Protein AF-A0A917TCN2-F1 (afdb_monomer)

Mean predicted aligned error: 14.54 Å

Sequence (404 aa):
MTNAARAASAPDGWLPDGEPLYGRLGVLAVDEAAGTVQCAACGRWLNTVSGSHLTARHGLTVAQYRQRYGLQLRRVLEAPQRRAQRSASTRQRMEREPRLKALVDRAVGRAKSGELATAYRDAMTAGSRRSAQRAERREQLVSRAQEGSRRSAQRSRDQRDARAADLGFLDVASYLRDRHGRGWSVFKMAAELGSSRQSVTALLAELDLPGPLDRQHPIEQAALGRVGHATLFQFLAAQPADVGPKQLAAALGHSVPWLKVRAERDGLADRLQPAPTALQRITATAHQAGFDDAGQYLAHRYADGATTSELKQETGLHSQQLAALLTAAGVQRRTDPAYVERQTLDGIGYRGSLVDYAATRTSTGWTVQRMSAELGRSDVWLARRLRAHGAGYLIGPPGQRRTR

Radius of gyration: 43.94 Å; Cα contacts (8 Å, |Δi|>4): 363; chains: 1; bounding box: 82×93×103 Å

Structure (mmCIF, N/CA/C/O backbone):
data_AF-A0A917TCN2-F1
#
_entry.id   AF-A0A917TCN2-F1
#
loop_
_atom_site.group_PDB
_atom_site.id
_atom_site.type_symbol
_atom_site.label_atom_id
_atom_site.label_alt_id
_atom_site.label_comp_id
_atom_site.label_asym_id
_atom_site.label_entity_id
_atom_site.label_seq_id
_atom_site.pdbx_PDB_ins_code
_atom_site.Cartn_x
_atom_site.Cartn_y
_atom_site.Cartn_z
_atom_site.occupancy
_atom_site.B_iso_or_equiv
_atom_site.auth_seq_id
_atom_site.auth_comp_id
_atom_site.auth_asym_id
_atom_site.auth_atom_id
_atom_site.pdbx_PDB_model_num
ATOM 1 N N . MET A 1 1 ? 27.813 29.129 -11.464 1.00 41.25 1 MET A N 1
ATOM 2 C CA . MET A 1 1 ? 29.150 28.842 -10.905 1.00 41.25 1 MET A CA 1
ATOM 3 C C . MET A 1 1 ? 28.960 28.058 -9.618 1.00 41.25 1 MET A C 1
ATOM 5 O O . MET A 1 1 ? 28.572 28.623 -8.603 1.00 41.25 1 MET A O 1
ATOM 9 N N . THR A 1 2 ? 29.085 26.739 -9.695 1.00 39.19 2 THR A N 1
ATOM 10 C CA . THR A 1 2 ? 29.0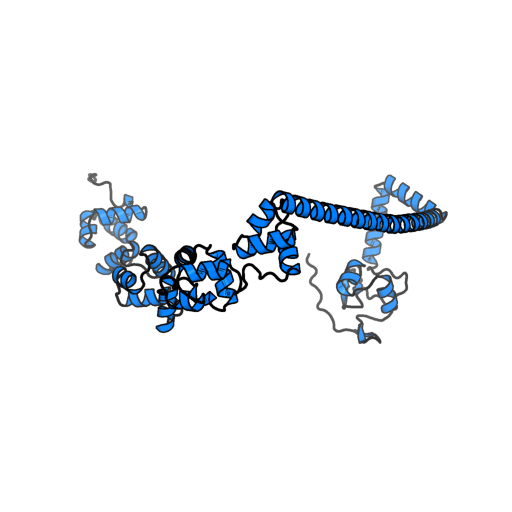58 25.829 -8.547 1.00 39.19 2 THR A CA 1
ATOM 11 C C . THR A 1 2 ? 30.303 26.085 -7.701 1.00 39.19 2 THR A C 1
ATOM 13 O O . THR A 1 2 ? 31.417 25.915 -8.184 1.00 39.19 2 THR A O 1
ATOM 16 N N . ASN A 1 3 ? 30.120 26.539 -6.457 1.00 45.44 3 ASN A N 1
ATOM 17 C CA . ASN A 1 3 ? 31.203 26.649 -5.479 1.00 45.44 3 ASN A CA 1
ATOM 18 C C . ASN A 1 3 ? 31.814 25.257 -5.291 1.00 45.44 3 ASN A C 1
ATOM 20 O O . ASN A 1 3 ? 31.202 24.410 -4.639 1.00 45.44 3 ASN A O 1
ATOM 24 N N . ALA A 1 4 ? 32.993 25.016 -5.866 1.00 51.28 4 ALA A N 1
ATOM 25 C CA . ALA A 1 4 ? 33.804 23.863 -5.514 1.00 51.28 4 ALA A CA 1
ATOM 26 C C . ALA A 1 4 ? 34.067 23.957 -4.008 1.00 51.28 4 ALA A C 1
ATOM 28 O O . ALA A 1 4 ? 34.719 24.890 -3.535 1.00 51.28 4 ALA A O 1
ATOM 29 N N . ALA A 1 5 ? 33.457 23.057 -3.238 1.00 57.94 5 ALA A N 1
ATOM 30 C CA . ALA A 1 5 ? 33.640 23.022 -1.801 1.00 57.94 5 ALA A CA 1
ATOM 31 C C . ALA A 1 5 ? 35.123 22.746 -1.537 1.00 57.94 5 ALA A C 1
ATOM 33 O O . ALA A 1 5 ? 35.597 21.644 -1.807 1.00 57.94 5 ALA A O 1
ATOM 34 N N . ARG A 1 6 ? 35.860 23.752 -1.044 1.00 66.19 6 ARG A N 1
ATOM 35 C CA . ARG A 1 6 ? 37.195 23.541 -0.469 1.00 66.19 6 ARG A CA 1
ATOM 36 C C . ARG A 1 6 ? 37.081 22.363 0.504 1.00 66.19 6 ARG A C 1
ATOM 38 O O . ARG A 1 6 ? 36.172 22.362 1.340 1.00 66.19 6 ARG A O 1
ATOM 45 N N . ALA A 1 7 ? 37.945 21.359 0.339 1.00 61.59 7 ALA A N 1
ATOM 46 C CA . ALA A 1 7 ? 37.979 20.188 1.207 1.00 61.59 7 ALA A CA 1
ATOM 47 C C . ALA A 1 7 ? 38.025 20.638 2.675 1.00 61.59 7 ALA A C 1
ATOM 49 O O . ALA A 1 7 ? 38.664 21.643 2.994 1.00 61.59 7 ALA A O 1
ATOM 50 N N . ALA A 1 8 ? 37.301 19.936 3.549 1.00 68.19 8 ALA A N 1
ATOM 51 C CA . ALA A 1 8 ? 37.285 20.267 4.966 1.00 68.19 8 ALA A CA 1
ATOM 52 C C . ALA A 1 8 ? 38.706 20.113 5.526 1.00 68.19 8 ALA A C 1
ATOM 54 O O . ALA A 1 8 ? 39.264 19.018 5.500 1.00 68.19 8 ALA A O 1
ATOM 55 N N . SER A 1 9 ? 39.293 21.215 5.989 1.00 82.00 9 SER A N 1
ATOM 56 C CA . SER A 1 9 ? 40.546 21.195 6.746 1.00 82.00 9 SER A CA 1
ATOM 57 C C . SER A 1 9 ? 40.371 20.363 8.021 1.00 82.00 9 SER A C 1
ATOM 59 O O . SER A 1 9 ? 39.250 20.216 8.508 1.00 82.00 9 SER A O 1
ATOM 61 N N . ALA A 1 10 ? 41.462 19.824 8.569 1.00 91.81 10 ALA A N 1
ATOM 62 C CA . ALA A 1 10 ? 41.455 19.288 9.931 1.00 91.81 10 ALA A CA 1
ATOM 63 C C . ALA A 1 10 ? 41.075 20.402 10.936 1.00 91.81 10 ALA A C 1
ATOM 65 O O . ALA A 1 10 ? 41.294 21.577 10.627 1.00 91.81 10 ALA A O 1
ATOM 66 N N . PRO A 1 11 ? 40.466 20.074 12.093 1.00 95.69 11 PRO A N 1
ATOM 67 C CA . PRO A 1 11 ? 40.165 21.076 13.113 1.00 95.69 11 PRO A CA 1
ATOM 68 C C . PRO A 1 11 ? 41.453 21.726 13.631 1.00 95.69 11 PRO A C 1
ATOM 70 O O . PRO A 1 11 ? 42.461 21.050 13.826 1.00 95.69 11 PRO A O 1
ATOM 73 N N . ASP A 1 12 ? 41.400 23.036 13.871 1.00 95.69 12 ASP A N 1
ATOM 74 C CA . ASP A 1 12 ? 42.521 23.825 14.397 1.00 95.69 12 ASP A CA 1
ATOM 75 C C . ASP A 1 12 ? 42.666 23.667 15.924 1.00 95.69 12 ASP A C 1
ATOM 77 O O . ASP A 1 12 ? 43.695 24.011 16.505 1.00 95.69 12 ASP A O 1
ATOM 81 N N . GLY A 1 13 ? 41.633 23.137 16.586 1.00 95.69 13 GLY A N 1
ATOM 82 C CA . GLY A 1 13 ? 41.634 22.800 18.004 1.00 95.69 13 GLY A CA 1
ATOM 83 C C . GLY A 1 13 ? 40.340 22.118 18.443 1.00 95.69 13 GLY A C 1
ATOM 84 O O . GLY A 1 13 ? 39.501 21.744 17.622 1.00 95.69 13 GLY A O 1
ATOM 85 N N . TRP A 1 14 ? 40.166 21.991 19.755 1.00 97.06 14 TRP A N 1
ATOM 86 C CA . TRP A 1 14 ? 38.990 21.378 20.373 1.00 97.06 14 TRP A CA 1
ATOM 87 C C . TRP A 1 14 ? 38.478 22.259 21.513 1.00 97.06 14 TRP A C 1
ATOM 89 O O . TRP A 1 14 ? 39.265 22.858 22.250 1.00 97.06 14 TRP A O 1
ATOM 99 N N . LEU A 1 15 ? 37.158 22.370 21.635 1.00 95.88 15 LEU A N 1
ATOM 100 C CA . LEU A 1 15 ? 36.502 23.028 22.761 1.00 95.88 15 LEU A CA 1
ATOM 101 C C . LEU A 1 15 ? 36.562 22.138 24.023 1.00 95.88 15 LEU A C 1
ATOM 103 O O . LEU A 1 15 ? 36.776 20.930 23.911 1.00 95.88 15 LEU A O 1
ATOM 107 N N . PRO A 1 16 ? 36.340 22.693 25.234 1.00 95.50 16 PRO A N 1
ATOM 108 C CA . PRO A 1 16 ? 36.343 21.909 26.477 1.00 95.50 16 PRO A CA 1
ATOM 109 C C . PRO A 1 16 ? 35.312 20.772 26.526 1.00 95.50 16 PRO A C 1
ATOM 111 O O . PRO A 1 16 ? 35.485 19.819 27.276 1.00 95.50 16 PRO A O 1
ATOM 114 N N . ASP A 1 17 ? 34.242 20.872 25.737 1.00 94.56 17 ASP A N 1
ATOM 115 C CA . ASP A 1 17 ? 33.203 19.849 25.585 1.00 94.56 17 ASP A CA 1
ATOM 116 C C . ASP A 1 17 ? 33.562 18.767 24.545 1.00 94.56 17 ASP A C 1
ATOM 118 O O . ASP A 1 17 ? 32.741 17.903 24.248 1.00 94.56 17 ASP A O 1
ATOM 122 N N . GLY A 1 18 ? 34.787 18.795 24.007 1.00 95.75 18 GLY A N 1
ATOM 123 C CA . GLY A 1 18 ? 35.292 17.821 23.039 1.00 95.75 18 GLY A CA 1
ATOM 124 C C . GLY A 1 18 ? 34.852 18.081 21.600 1.00 95.75 18 GLY A C 1
ATOM 125 O O . GLY A 1 18 ? 35.102 17.247 20.733 1.00 95.75 18 GLY A O 1
ATOM 126 N N . GLU A 1 19 ? 34.212 19.215 21.315 1.00 95.19 19 GLU A N 1
ATOM 127 C CA . GLU A 1 19 ? 33.746 19.530 19.965 1.00 95.19 19 GLU A CA 1
ATOM 128 C C . GLU A 1 19 ? 34.805 20.244 19.124 1.00 95.19 19 GLU A C 1
ATOM 130 O O . GLU A 1 19 ? 35.598 21.034 19.653 1.00 95.19 19 GLU A O 1
ATOM 135 N N . PRO A 1 20 ? 34.853 19.974 17.807 1.00 96.31 20 PRO A N 1
ATOM 136 C CA . PRO A 1 20 ? 35.897 20.511 16.955 1.00 96.31 20 PRO A CA 1
ATOM 137 C C . PRO A 1 20 ? 35.771 22.031 16.828 1.00 96.31 20 PRO A C 1
ATOM 139 O O . PRO A 1 20 ? 34.682 22.589 16.654 1.00 96.31 20 PRO A O 1
ATOM 142 N N . LEU A 1 21 ? 36.919 22.700 16.874 1.00 97.06 21 LEU A N 1
ATOM 143 C CA . LEU A 1 21 ? 37.060 24.126 16.634 1.00 97.06 21 LEU A CA 1
ATOM 144 C C . LEU A 1 21 ? 37.827 24.341 15.329 1.00 97.06 21 LEU A C 1
ATOM 146 O O . LEU A 1 21 ? 38.967 23.906 15.182 1.00 97.06 21 LEU A O 1
ATOM 150 N N . TYR A 1 22 ? 37.204 25.060 14.401 1.00 97.19 22 TYR A N 1
ATOM 151 C CA . TYR A 1 22 ? 37.835 25.527 13.170 1.00 97.19 22 TYR A CA 1
ATOM 152 C C . TYR A 1 22 ? 38.057 27.043 13.257 1.00 97.19 22 TYR A C 1
ATOM 154 O O . TYR A 1 22 ? 37.116 27.812 13.463 1.00 97.19 22 TYR A O 1
ATOM 162 N N . GLY A 1 23 ? 39.301 27.481 13.118 1.00 95.12 23 GLY A N 1
ATOM 163 C CA . GLY A 1 23 ? 39.762 28.838 13.380 1.00 95.12 23 GLY A CA 1
ATOM 164 C C . GLY A 1 23 ? 40.135 29.084 14.846 1.00 95.12 23 GLY A C 1
ATOM 165 O O . GLY A 1 23 ? 40.337 28.169 15.641 1.00 95.12 23 GLY A O 1
ATOM 166 N N . ARG A 1 24 ? 40.243 30.363 15.224 1.00 96.62 24 ARG A N 1
ATOM 167 C CA . ARG A 1 24 ? 40.644 30.789 16.574 1.00 96.62 24 ARG A CA 1
ATOM 168 C C . ARG A 1 24 ? 39.427 31.191 17.406 1.00 96.62 24 ARG A C 1
ATOM 170 O O . ARG A 1 24 ? 38.596 31.973 16.949 1.00 96.62 24 ARG A O 1
ATOM 177 N N . LEU A 1 25 ? 39.354 30.719 18.652 1.00 96.44 25 LEU A N 1
ATOM 178 C CA . LEU A 1 25 ? 38.277 31.077 19.580 1.00 96.44 25 LEU A CA 1
ATOM 179 C C . LEU A 1 25 ? 38.166 32.605 19.736 1.00 96.44 25 LEU A C 1
ATOM 181 O O . LEU A 1 25 ? 39.170 33.303 19.879 1.00 96.44 25 LEU A O 1
ATOM 185 N N . GLY A 1 26 ? 36.942 33.128 19.672 1.00 96.12 26 GLY A N 1
ATOM 186 C CA . GLY A 1 26 ? 36.653 34.562 19.719 1.00 96.12 26 GLY A CA 1
ATOM 187 C C . GLY A 1 26 ? 36.910 35.334 18.422 1.00 96.12 26 GLY A C 1
ATOM 188 O O . GLY A 1 26 ? 36.558 36.514 18.336 1.00 96.12 26 GLY A O 1
ATOM 189 N N . VAL A 1 27 ? 37.442 34.684 17.383 1.00 97.00 27 VAL A N 1
ATOM 190 C CA . VAL A 1 27 ? 37.744 35.301 16.088 1.00 97.00 27 VAL A CA 1
ATOM 191 C C . VAL A 1 27 ? 36.933 34.623 14.987 1.00 97.00 27 VAL A C 1
ATOM 193 O O . VAL A 1 27 ? 37.009 33.419 14.774 1.00 97.00 27 VAL A O 1
ATOM 196 N N . LEU A 1 28 ? 36.161 35.410 14.237 1.00 97.25 28 LEU A N 1
ATOM 197 C CA . LEU A 1 28 ? 35.523 34.919 13.017 1.00 97.25 28 LEU A CA 1
ATOM 198 C C . LEU A 1 28 ? 36.545 34.979 11.881 1.00 97.25 28 LEU A C 1
ATOM 200 O O . LEU A 1 28 ? 36.870 36.082 11.442 1.00 97.25 28 LEU A O 1
ATOM 204 N N . ALA A 1 29 ? 37.029 33.826 11.420 1.00 97.06 29 ALA A N 1
ATOM 205 C CA . ALA A 1 29 ? 37.935 33.757 10.279 1.00 97.06 29 ALA A CA 1
ATOM 206 C C . ALA A 1 29 ? 37.234 34.249 9.001 1.00 97.06 29 ALA A C 1
ATOM 208 O O . ALA A 1 29 ? 36.098 33.860 8.707 1.00 97.06 29 ALA A O 1
ATOM 209 N N . VAL A 1 30 ? 37.912 35.128 8.264 1.00 96.56 30 VAL A N 1
ATOM 210 C CA . VAL A 1 30 ? 37.421 35.760 7.036 1.00 96.56 30 VAL A CA 1
ATOM 211 C C . VAL A 1 30 ? 38.469 35.571 5.946 1.00 96.56 30 VAL A C 1
ATOM 213 O O . VAL A 1 30 ? 39.640 35.857 6.167 1.00 96.56 30 VAL A O 1
ATOM 216 N N . ASP A 1 31 ? 38.037 35.117 4.775 1.00 95.44 31 ASP A N 1
ATOM 217 C CA . ASP A 1 31 ? 38.823 35.126 3.547 1.00 95.44 31 ASP A CA 1
ATOM 218 C C . ASP A 1 31 ? 38.362 36.353 2.758 1.00 95.44 31 ASP A C 1
ATOM 220 O O . ASP A 1 31 ? 37.276 36.364 2.170 1.00 95.44 31 ASP A O 1
ATOM 224 N N . GLU A 1 32 ? 39.148 37.427 2.834 1.00 93.00 32 GLU A N 1
ATOM 225 C CA . GLU A 1 32 ? 38.810 38.709 2.216 1.00 93.00 32 GLU A CA 1
ATOM 226 C C . GLU A 1 32 ? 38.82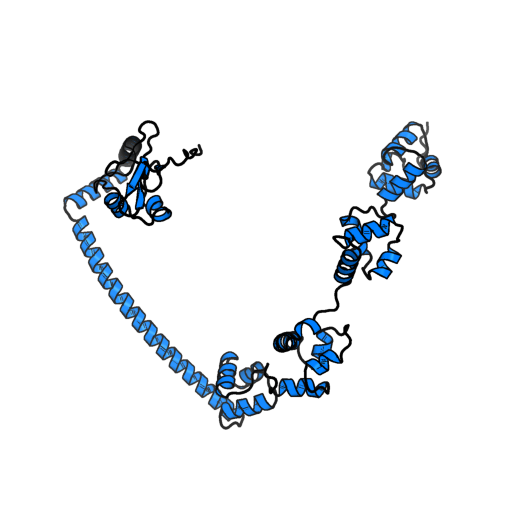6 38.644 0.688 1.00 93.00 32 GLU A C 1
ATOM 228 O O . GLU A 1 32 ? 37.999 39.295 0.047 1.00 93.00 32 GLU A O 1
ATOM 233 N N . ALA A 1 33 ? 39.711 37.829 0.107 1.00 91.06 33 ALA A N 1
ATOM 234 C CA . ALA A 1 33 ? 39.812 37.665 -1.338 1.00 91.06 33 ALA A CA 1
ATOM 235 C C . ALA A 1 33 ? 38.585 36.928 -1.892 1.00 91.06 33 ALA A C 1
ATOM 237 O O . ALA A 1 33 ? 38.017 37.333 -2.906 1.00 91.06 33 ALA A O 1
ATOM 238 N N . ALA A 1 34 ? 38.134 35.879 -1.197 1.00 90.81 34 ALA A N 1
ATOM 239 C CA . ALA A 1 34 ? 36.943 35.123 -1.581 1.00 90.81 34 ALA A CA 1
ATOM 240 C C . ALA A 1 34 ? 35.624 35.751 -1.087 1.00 90.81 34 ALA A C 1
ATOM 242 O O . ALA A 1 34 ? 34.545 35.342 -1.520 1.00 90.81 34 ALA A O 1
ATOM 243 N N . GLY A 1 35 ? 35.675 36.710 -0.157 1.00 93.75 35 GLY A N 1
ATOM 244 C CA . GLY A 1 35 ? 34.491 37.303 0.468 1.00 93.75 35 GLY A CA 1
ATOM 245 C C . GLY A 1 35 ? 33.678 36.300 1.294 1.00 93.75 35 GLY A C 1
ATOM 246 O O . GLY A 1 35 ? 32.444 36.377 1.327 1.00 93.75 35 GLY A O 1
ATOM 247 N N . THR A 1 36 ? 34.352 35.350 1.947 1.00 95.25 36 THR A N 1
ATOM 248 C CA . THR A 1 36 ? 33.716 34.285 2.740 1.00 95.25 36 THR A CA 1
ATOM 249 C C . THR A 1 36 ? 34.175 34.300 4.197 1.00 95.25 36 THR A C 1
ATOM 251 O O . THR A 1 36 ? 35.194 34.882 4.552 1.00 95.25 36 THR A O 1
ATOM 254 N N . VAL A 1 37 ? 33.383 33.680 5.065 1.00 96.94 37 VAL A N 1
ATOM 255 C CA . VAL A 1 37 ? 33.650 33.481 6.490 1.00 96.94 37 VAL A CA 1
ATOM 256 C C . VAL A 1 37 ? 33.627 31.995 6.811 1.00 96.94 37 VAL A C 1
ATOM 258 O O . VAL A 1 37 ? 32.796 31.256 6.278 1.00 96.94 37 VAL A O 1
ATOM 261 N N . GLN A 1 38 ? 34.515 31.550 7.691 1.00 97.00 38 GLN A N 1
ATOM 262 C CA . GLN A 1 38 ? 34.559 30.153 8.109 1.00 97.00 38 GLN A CA 1
ATOM 263 C C . GLN A 1 38 ? 33.582 29.907 9.264 1.00 97.00 38 GLN A C 1
ATOM 265 O O . GLN A 1 38 ? 33.540 30.659 10.241 1.00 97.00 38 GLN A O 1
ATOM 270 N N . CYS A 1 39 ? 32.780 28.846 9.169 1.00 97.62 39 CYS A N 1
ATOM 271 C CA . CYS A 1 39 ? 32.003 28.364 10.304 1.00 97.62 39 CYS A CA 1
ATOM 272 C C . CYS A 1 39 ? 32.922 27.624 11.284 1.00 97.62 39 CYS A C 1
ATOM 274 O O . CYS A 1 39 ? 33.491 26.595 10.930 1.00 97.62 39 CYS A O 1
ATOM 276 N N . ALA A 1 40 ? 32.993 28.096 12.528 1.00 97.62 40 ALA A N 1
ATOM 277 C CA . ALA A 1 40 ? 33.864 27.544 13.561 1.00 97.62 40 ALA A CA 1
ATOM 278 C C . ALA A 1 40 ? 33.471 26.131 14.022 1.00 97.62 40 ALA A C 1
ATOM 280 O O . ALA A 1 40 ? 34.291 25.440 14.610 1.00 97.62 40 ALA A O 1
ATOM 281 N N . ALA A 1 41 ? 32.242 25.695 13.718 1.00 96.94 41 ALA A N 1
ATOM 282 C CA . ALA A 1 41 ? 31.726 24.372 14.072 1.00 96.94 41 ALA A CA 1
ATOM 283 C C . ALA A 1 41 ? 32.057 23.277 13.048 1.00 96.94 41 ALA A C 1
ATOM 285 O O . ALA A 1 41 ? 32.132 22.108 13.395 1.00 96.94 41 ALA A O 1
ATOM 286 N N . CYS A 1 42 ? 32.213 23.624 11.765 1.00 96.56 42 CYS A N 1
ATOM 287 C CA . CYS A 1 42 ? 32.404 22.618 10.705 1.00 96.56 42 CYS A CA 1
ATOM 288 C C . CYS A 1 42 ? 33.463 22.967 9.663 1.00 96.56 42 CYS A C 1
ATOM 290 O O . CYS A 1 42 ? 33.550 22.299 8.634 1.00 96.56 42 CYS A O 1
ATOM 292 N N . GLY A 1 43 ? 34.189 24.068 9.851 1.00 96.00 43 GLY A N 1
ATOM 293 C CA . GLY A 1 43 ? 35.268 24.504 8.969 1.00 96.00 43 GLY A CA 1
ATOM 294 C C . GLY A 1 43 ? 34.831 24.977 7.583 1.00 96.00 43 GLY A C 1
ATOM 295 O O . GLY A 1 43 ? 35.673 25.422 6.806 1.00 96.00 43 GLY A O 1
ATOM 296 N N . ARG A 1 44 ? 33.534 24.922 7.245 1.00 95.56 44 ARG A N 1
ATOM 297 C CA . ARG A 1 44 ? 33.025 25.329 5.927 1.00 95.56 44 ARG A CA 1
ATOM 298 C C . ARG A 1 44 ? 33.110 26.840 5.735 1.00 95.56 44 ARG A C 1
ATOM 300 O O . ARG A 1 44 ? 32.634 27.603 6.575 1.00 95.56 44 ARG A O 1
ATOM 307 N N . TRP A 1 45 ? 33.622 27.247 4.577 1.00 95.19 45 TRP A N 1
ATOM 308 C CA . TRP A 1 45 ? 33.635 28.633 4.115 1.00 95.19 45 TRP A CA 1
ATOM 309 C C . TRP A 1 45 ? 32.292 29.000 3.477 1.00 95.19 45 TRP A C 1
ATOM 311 O O . TRP A 1 45 ? 31.817 28.339 2.553 1.00 95.19 45 TRP A O 1
ATOM 321 N N . LEU A 1 46 ? 31.651 30.040 4.003 1.00 94.50 46 LEU A N 1
ATOM 322 C CA . LEU A 1 46 ? 30.305 30.475 3.643 1.00 94.50 46 LEU A CA 1
ATOM 323 C C . LEU A 1 46 ? 30.294 31.982 3.392 1.00 94.50 46 LEU A C 1
ATOM 325 O O . LEU A 1 46 ? 31.040 32.727 4.008 1.00 94.50 46 LEU A O 1
ATOM 329 N N . ASN A 1 47 ? 29.370 32.477 2.574 1.00 93.25 47 ASN A N 1
ATOM 330 C CA . ASN A 1 47 ? 29.169 33.929 2.450 1.00 93.25 47 ASN A CA 1
ATOM 331 C C . ASN A 1 47 ? 28.676 34.562 3.768 1.00 93.25 47 ASN A C 1
ATOM 333 O O . ASN A 1 47 ? 28.932 35.727 4.065 1.00 93.25 47 ASN A O 1
ATOM 337 N N . THR A 1 48 ? 27.905 33.803 4.546 1.00 96.12 48 THR A N 1
ATOM 338 C CA . THR A 1 48 ? 27.346 34.199 5.842 1.00 96.12 48 THR A CA 1
ATOM 339 C C . THR A 1 48 ? 27.090 32.932 6.649 1.00 96.12 48 THR A C 1
ATOM 341 O O . THR A 1 48 ? 26.494 31.988 6.125 1.00 96.12 48 THR A O 1
ATOM 344 N N . VAL A 1 49 ? 27.474 32.912 7.925 1.00 97.25 49 VAL A N 1
ATOM 345 C CA . VAL A 1 49 ? 27.048 31.856 8.855 1.00 97.25 49 VAL A CA 1
ATOM 346 C C . VAL A 1 49 ? 25.629 32.195 9.320 1.00 97.25 49 VAL A C 1
ATOM 348 O O . VAL A 1 49 ? 25.414 32.913 10.296 1.00 97.25 49 VAL A O 1
ATOM 351 N N . SER A 1 50 ? 24.648 31.767 8.527 1.00 96.19 50 SER A N 1
ATOM 352 C CA . SER A 1 50 ? 23.231 32.091 8.704 1.00 96.19 50 SER A CA 1
ATOM 353 C C . SER A 1 50 ? 22.557 31.213 9.761 1.00 96.19 50 SER A C 1
ATOM 355 O O . SER A 1 50 ? 23.005 30.105 10.052 1.00 96.19 50 SER A O 1
ATOM 357 N N . GLY A 1 51 ? 21.427 31.682 10.303 1.00 95.69 51 GLY A N 1
ATOM 358 C CA . GLY A 1 51 ? 20.627 30.895 11.247 1.00 95.69 51 GLY A CA 1
ATOM 359 C C . GLY A 1 51 ? 20.184 29.547 10.670 1.00 95.69 51 GLY A C 1
ATOM 360 O O . GLY A 1 51 ? 20.244 28.547 11.369 1.00 95.69 51 GLY A O 1
ATOM 361 N N . SER A 1 52 ? 19.842 29.485 9.377 1.00 95.94 52 SER A N 1
ATOM 362 C CA . SER A 1 52 ? 19.460 28.226 8.726 1.00 95.94 52 SER A CA 1
ATOM 363 C C . SER A 1 52 ? 20.602 27.212 8.692 1.00 95.94 52 SER A C 1
ATOM 365 O O . SER A 1 52 ? 20.372 26.039 8.969 1.00 95.94 52 SER A O 1
ATOM 367 N N . HIS A 1 53 ? 21.835 27.649 8.414 1.00 96.81 53 HIS A N 1
ATOM 368 C CA . HIS A 1 53 ? 23.000 26.771 8.497 1.00 96.81 53 HIS A CA 1
ATOM 369 C C . HIS A 1 53 ? 23.207 26.261 9.928 1.00 96.81 53 HIS A C 1
ATOM 371 O O . HIS A 1 53 ? 23.346 25.057 10.126 1.00 96.81 53 HIS A O 1
ATOM 377 N N . LEU A 1 54 ? 23.187 27.163 10.914 1.00 97.75 54 LEU A N 1
ATOM 378 C CA . LEU A 1 54 ? 23.431 26.822 12.317 1.00 97.75 54 LEU A CA 1
ATOM 379 C C . LEU A 1 54 ? 22.383 25.860 12.879 1.00 97.75 54 LEU A C 1
ATOM 381 O O . LEU A 1 54 ? 22.741 24.868 13.505 1.00 97.75 54 LEU A O 1
ATOM 385 N N . THR A 1 55 ? 21.102 26.105 12.610 1.00 96.19 55 THR A N 1
ATOM 386 C CA . THR A 1 55 ? 20.022 25.240 13.090 1.00 96.19 55 THR A CA 1
ATOM 387 C C . THR A 1 55 ? 20.041 23.887 12.384 1.00 96.19 55 THR A C 1
ATOM 389 O O . THR A 1 55 ? 19.962 22.862 13.049 1.00 96.19 55 THR A O 1
ATOM 392 N N . ALA A 1 56 ? 20.206 23.859 11.057 1.00 95.88 56 ALA A N 1
ATOM 393 C CA . ALA A 1 56 ? 20.140 22.611 10.296 1.00 95.88 56 ALA A CA 1
ATOM 394 C C . ALA A 1 56 ? 21.374 21.713 10.463 1.00 95.88 56 ALA A C 1
ATOM 396 O O . ALA A 1 56 ? 21.268 20.505 10.272 1.00 95.88 56 ALA A O 1
ATOM 397 N N . ARG A 1 57 ? 22.553 22.284 10.738 1.00 96.69 57 ARG A N 1
ATOM 398 C CA . ARG A 1 57 ? 23.804 21.513 10.839 1.00 96.69 57 ARG A CA 1
ATOM 399 C C . ARG A 1 57 ? 24.285 21.303 12.264 1.00 96.69 57 ARG A C 1
ATOM 401 O O . ARG A 1 57 ? 24.891 20.272 12.509 1.00 96.69 57 ARG A O 1
ATOM 408 N N . HIS A 1 58 ? 23.992 22.239 13.164 1.00 95.69 58 HIS A N 1
ATOM 409 C CA . HIS A 1 58 ? 24.578 22.254 14.509 1.00 95.69 58 HIS A CA 1
ATOM 410 C C . HIS A 1 58 ? 23.528 22.314 15.620 1.00 95.69 58 HIS A C 1
ATOM 412 O O . HIS A 1 58 ? 23.887 22.311 16.789 1.00 95.69 58 HIS A O 1
ATOM 418 N N . GLY A 1 59 ? 22.236 22.436 15.290 1.00 96.19 59 GLY A N 1
ATOM 419 C CA . GLY A 1 59 ? 21.187 22.641 16.293 1.00 96.19 59 GLY A CA 1
ATOM 420 C C . GLY A 1 59 ? 21.344 23.943 17.091 1.00 96.19 59 GLY A C 1
ATOM 421 O O . GLY A 1 59 ? 20.753 24.085 18.157 1.00 96.19 59 GLY A O 1
ATOM 422 N N . LEU A 1 60 ? 22.138 24.901 16.595 1.00 97.06 60 LEU A N 1
ATOM 423 C CA . LEU A 1 60 ? 22.440 26.148 17.295 1.00 97.06 60 LEU A CA 1
ATOM 424 C C . LEU A 1 60 ? 21.601 27.309 16.758 1.00 97.06 60 LEU A C 1
ATOM 426 O O . LEU A 1 60 ? 21.366 27.457 15.555 1.00 97.06 60 LEU A O 1
ATOM 430 N N . THR A 1 61 ? 21.219 28.208 17.659 1.00 97.06 61 THR A N 1
ATOM 431 C CA . THR A 1 61 ? 20.830 29.577 17.310 1.00 97.06 61 THR A CA 1
ATOM 432 C C . THR A 1 61 ? 22.075 30.444 17.092 1.00 97.06 61 THR A C 1
ATOM 434 O O . THR A 1 61 ? 23.170 30.131 17.557 1.00 97.06 61 THR A O 1
ATOM 437 N N . VAL A 1 62 ? 21.921 31.595 16.427 1.00 97.19 62 VAL A N 1
ATOM 438 C CA . VAL A 1 62 ? 23.024 32.561 16.235 1.00 97.19 62 VAL A CA 1
ATOM 439 C C . VAL A 1 62 ? 23.603 33.043 17.573 1.00 97.19 62 VAL A C 1
ATOM 441 O O . VAL A 1 62 ? 24.811 33.241 17.684 1.00 97.19 62 VAL A O 1
ATOM 444 N N . ALA A 1 63 ? 22.756 33.229 18.591 1.00 96.06 63 ALA A N 1
ATOM 445 C CA . ALA A 1 63 ? 23.187 33.657 19.919 1.00 96.06 63 ALA A CA 1
ATOM 446 C C . ALA A 1 63 ? 24.027 32.576 20.616 1.00 96.06 63 ALA A C 1
ATOM 448 O O . ALA A 1 63 ? 25.132 32.872 21.066 1.00 96.06 63 ALA A O 1
ATOM 449 N N . GLN A 1 64 ? 23.549 31.325 20.613 1.00 96.50 64 GLN A N 1
ATOM 450 C CA . GLN A 1 64 ? 24.292 30.183 21.158 1.00 96.50 64 GLN A CA 1
ATOM 451 C C . GLN A 1 64 ? 25.618 29.976 20.426 1.00 96.50 64 GLN A C 1
ATOM 453 O O . GLN A 1 64 ? 26.637 29.767 21.069 1.00 96.50 64 GLN A O 1
ATOM 458 N N . TYR A 1 65 ? 25.633 30.103 19.096 1.00 97.88 65 TYR A N 1
ATOM 459 C CA . TYR A 1 65 ? 26.864 30.015 18.313 1.00 97.88 65 TYR A CA 1
ATOM 460 C C . TYR A 1 65 ? 27.883 31.083 18.732 1.00 97.88 65 TYR A C 1
ATOM 462 O O . TYR A 1 65 ? 29.043 30.770 18.979 1.00 97.88 65 TYR A O 1
ATOM 470 N N . ARG A 1 66 ? 27.465 32.348 18.878 1.00 97.94 66 ARG A N 1
ATOM 471 C CA . ARG A 1 66 ? 28.375 33.410 19.335 1.00 97.94 66 ARG A CA 1
ATOM 472 C C . ARG A 1 66 ? 28.924 33.134 20.730 1.00 97.94 66 ARG A C 1
ATOM 474 O O . ARG A 1 66 ? 30.127 33.246 20.923 1.00 97.94 66 ARG A O 1
ATOM 481 N N . GLN A 1 67 ? 28.056 32.752 21.663 1.00 96.62 67 GLN A N 1
ATOM 482 C CA . GLN A 1 67 ? 28.449 32.419 23.028 1.00 96.62 67 GLN A CA 1
ATOM 483 C C . GLN A 1 67 ? 29.448 31.255 23.053 1.00 96.62 67 GLN A C 1
ATOM 485 O O . GLN A 1 67 ? 30.504 31.377 23.665 1.00 96.62 67 GLN A O 1
ATOM 490 N N . ARG A 1 68 ? 29.143 30.163 22.341 1.00 96.88 68 ARG A N 1
ATOM 491 C CA . ARG A 1 68 ? 29.956 28.940 22.316 1.00 96.88 68 ARG A CA 1
ATOM 492 C C . ARG A 1 68 ? 31.352 29.177 21.747 1.00 96.88 68 ARG A C 1
ATOM 494 O O . ARG A 1 68 ? 32.325 28.705 22.314 1.00 96.88 68 ARG A O 1
ATOM 501 N N . TYR A 1 69 ? 31.459 29.951 20.668 1.00 97.31 69 TYR A N 1
ATOM 502 C CA . TYR A 1 69 ? 32.742 30.231 20.013 1.00 97.31 69 TYR A CA 1
ATOM 503 C C . TYR A 1 69 ? 33.402 31.537 20.487 1.00 97.31 69 TYR A C 1
ATOM 505 O O . TYR A 1 69 ? 34.307 32.046 19.826 1.00 97.31 69 TYR A O 1
ATOM 513 N N . GLY A 1 70 ? 32.950 32.106 21.613 1.00 96.50 70 GLY A N 1
ATOM 514 C CA . GLY A 1 70 ? 33.529 33.310 22.221 1.00 96.50 70 GLY A CA 1
ATOM 515 C C . GLY A 1 70 ? 33.414 34.583 21.373 1.00 96.50 70 GLY A C 1
ATOM 516 O O . GLY A 1 70 ? 34.144 35.547 21.596 1.00 96.50 70 GLY A O 1
ATOM 517 N N . LEU A 1 71 ? 32.534 34.609 20.369 1.00 97.38 71 LEU A N 1
ATOM 518 C CA . LEU A 1 71 ? 32.347 35.772 19.506 1.00 97.38 71 LEU A CA 1
ATOM 519 C C . LEU A 1 71 ? 31.566 36.855 20.255 1.00 97.38 71 LEU A C 1
ATOM 521 O O . LEU A 1 71 ? 30.565 36.577 20.916 1.00 97.38 71 LEU A O 1
ATOM 525 N N . GLN A 1 72 ? 31.955 38.120 20.074 1.00 95.25 72 GLN A N 1
ATOM 526 C CA . GLN A 1 72 ? 31.199 39.249 20.622 1.00 95.25 72 GLN A CA 1
ATOM 527 C C . GLN A 1 72 ? 29.716 39.154 20.218 1.00 95.25 72 GLN A C 1
ATOM 529 O O . GLN A 1 72 ? 29.399 38.904 19.052 1.00 95.25 72 GLN A O 1
ATOM 534 N N . LEU A 1 73 ? 28.795 39.421 21.151 1.00 90.19 73 LEU A N 1
ATOM 535 C CA . LEU A 1 73 ? 27.342 39.275 20.941 1.00 90.19 73 LEU A CA 1
ATOM 536 C C . LEU A 1 73 ? 26.816 40.009 19.695 1.00 90.19 73 LEU A C 1
ATOM 538 O O . LEU A 1 73 ? 25.856 39.561 19.066 1.00 90.19 73 LEU A O 1
ATOM 542 N N . ARG A 1 74 ? 27.461 41.121 19.316 1.00 91.19 74 ARG A N 1
ATOM 543 C CA . ARG A 1 74 ? 27.115 41.949 18.148 1.00 91.19 74 ARG A CA 1
ATOM 544 C C . ARG A 1 74 ? 27.987 41.691 16.913 1.00 91.19 74 ARG A C 1
ATOM 546 O O . ARG A 1 74 ? 27.817 42.376 15.905 1.00 91.19 74 ARG A O 1
ATOM 553 N N . ARG A 1 75 ? 28.900 40.712 16.945 1.00 95.19 75 ARG A N 1
ATOM 554 C CA . ARG A 1 75 ? 29.751 40.368 15.798 1.00 95.19 75 ARG A CA 1
ATOM 555 C C . ARG A 1 75 ? 28.885 39.881 14.638 1.00 95.19 75 ARG A C 1
ATOM 557 O O . ARG A 1 75 ? 28.124 38.918 14.764 1.00 95.19 75 ARG A O 1
ATOM 564 N N . VAL A 1 76 ? 29.002 40.548 13.495 1.00 95.62 76 VAL A N 1
ATOM 565 C CA . VAL A 1 76 ? 28.320 40.150 12.259 1.00 95.62 76 VAL A CA 1
ATOM 566 C C . VAL A 1 76 ? 28.983 38.878 11.724 1.00 95.62 76 VAL A C 1
ATOM 568 O O . VAL A 1 76 ? 30.204 38.824 11.620 1.00 95.62 76 VAL A O 1
ATOM 571 N N . LEU A 1 77 ? 28.181 37.856 11.408 1.00 97.31 77 LEU A N 1
ATOM 572 C CA . LEU A 1 77 ? 28.653 36.558 10.909 1.00 97.31 77 LEU A CA 1
ATOM 573 C C . LEU A 1 77 ? 28.703 36.515 9.371 1.00 97.31 77 LEU A C 1
ATOM 575 O O . LEU A 1 77 ? 28.253 35.558 8.745 1.00 97.31 77 LEU A O 1
ATOM 579 N N . GLU A 1 78 ? 29.183 37.595 8.762 1.00 96.19 78 GLU A N 1
ATOM 580 C CA . GLU A 1 78 ? 29.220 37.825 7.315 1.00 96.19 78 GLU A CA 1
ATOM 581 C C . GLU A 1 78 ? 30.528 38.528 6.951 1.00 96.19 78 GLU A C 1
ATOM 583 O O . GLU A 1 78 ? 31.038 39.326 7.742 1.00 96.19 78 GLU A O 1
ATOM 588 N N . ALA A 1 79 ? 31.053 38.252 5.756 1.00 93.88 79 ALA A N 1
ATOM 589 C CA . ALA A 1 79 ? 32.271 38.890 5.272 1.00 93.88 79 ALA A CA 1
ATOM 590 C C . ALA A 1 79 ? 32.077 40.415 5.094 1.00 93.88 79 ALA A C 1
ATOM 592 O O . ALA A 1 79 ? 31.014 40.848 4.625 1.00 93.88 79 ALA A O 1
ATOM 593 N N . PRO A 1 80 ? 33.086 41.250 5.413 1.00 91.88 80 PRO A N 1
ATOM 594 C CA . PRO A 1 80 ? 33.001 42.706 5.276 1.00 91.88 80 PRO A CA 1
ATOM 595 C C . PRO A 1 80 ? 32.587 43.175 3.875 1.00 91.88 80 PRO A C 1
ATOM 597 O O . PRO A 1 80 ? 31.732 44.055 3.762 1.00 91.88 80 PRO A O 1
ATOM 600 N N . GLN A 1 81 ? 33.109 42.551 2.812 1.00 91.19 81 GLN A N 1
ATOM 601 C CA . GLN A 1 81 ? 32.787 42.892 1.421 1.00 91.19 81 GLN A CA 1
ATOM 602 C C . GLN A 1 81 ? 31.296 42.690 1.127 1.00 91.19 81 GLN A C 1
ATOM 604 O O . GLN A 1 81 ? 30.651 43.547 0.524 1.00 91.19 81 GLN A O 1
ATOM 609 N N . ARG A 1 82 ? 30.708 41.585 1.601 1.00 89.62 82 ARG A N 1
ATOM 610 C CA . ARG A 1 82 ? 29.281 41.281 1.399 1.00 89.62 82 ARG A CA 1
ATOM 611 C C . ARG A 1 82 ? 28.389 42.220 2.199 1.00 89.62 82 ARG A C 1
ATOM 613 O O . ARG A 1 82 ? 27.382 42.700 1.678 1.00 89.62 82 ARG A O 1
ATOM 620 N N . ARG A 1 83 ? 28.812 42.586 3.411 1.00 92.19 83 ARG A N 1
ATOM 621 C CA . ARG A 1 83 ? 28.154 43.633 4.199 1.00 92.19 83 ARG A CA 1
ATOM 622 C C . ARG A 1 83 ? 28.173 44.980 3.470 1.00 92.19 83 ARG A C 1
ATOM 624 O O . ARG A 1 83 ? 27.137 45.643 3.410 1.00 92.19 83 ARG A O 1
ATOM 631 N N . ALA A 1 84 ? 29.315 45.372 2.902 1.00 91.50 84 ALA A N 1
ATOM 632 C CA . ALA A 1 84 ? 29.450 46.601 2.123 1.00 91.50 84 ALA A CA 1
ATOM 633 C C . ALA A 1 84 ? 28.574 46.565 0.860 1.00 91.50 84 ALA A C 1
ATOM 635 O O . ALA A 1 84 ? 27.814 47.503 0.619 1.00 91.50 84 ALA A O 1
ATOM 636 N N . GLN A 1 85 ? 28.587 45.451 0.121 1.00 92.06 85 GLN A N 1
ATOM 637 C CA . GLN A 1 85 ? 27.749 45.234 -1.060 1.00 92.06 85 GLN A CA 1
ATOM 638 C C . GLN A 1 85 ? 26.255 45.326 -0.720 1.00 92.06 85 GLN A C 1
ATOM 640 O O . GLN A 1 85 ? 25.504 46.030 -1.395 1.00 92.06 85 GLN A O 1
ATOM 645 N N . ARG A 1 86 ? 25.813 44.663 0.356 1.00 92.62 86 ARG A N 1
ATOM 646 C CA . ARG A 1 86 ? 24.424 44.726 0.828 1.00 92.62 86 ARG A CA 1
ATOM 647 C C . ARG A 1 86 ? 24.047 46.141 1.250 1.00 92.62 86 ARG A C 1
ATOM 649 O O . ARG A 1 86 ? 22.971 46.605 0.903 1.00 92.62 86 ARG A O 1
ATOM 656 N N . SER A 1 87 ? 24.930 46.842 1.960 1.00 93.44 87 SER A N 1
ATOM 657 C CA . SER A 1 87 ? 24.707 48.237 2.350 1.00 93.44 87 SER A CA 1
ATOM 658 C C . SER A 1 87 ? 24.580 49.160 1.134 1.00 93.44 87 SER A C 1
ATOM 660 O O . SER A 1 87 ? 23.671 49.986 1.097 1.00 93.44 87 SER A O 1
ATOM 662 N N . ALA A 1 88 ? 25.439 49.005 0.123 1.00 94.06 88 ALA A N 1
ATOM 663 C CA . ALA A 1 88 ? 25.357 49.757 -1.126 1.00 94.06 88 ALA A CA 1
ATOM 664 C C . ALA A 1 88 ? 24.053 49.463 -1.883 1.00 94.06 88 ALA A C 1
ATOM 666 O O . ALA A 1 88 ? 23.357 50.394 -2.274 1.00 94.06 88 ALA A O 1
ATOM 667 N N . SER A 1 89 ? 23.670 48.189 -2.001 1.00 94.88 89 SER A N 1
ATOM 668 C CA . SER A 1 89 ? 22.414 47.783 -2.641 1.00 94.88 89 SER A CA 1
ATOM 669 C C . SER A 1 89 ? 21.184 48.328 -1.907 1.00 94.88 89 SER A C 1
ATOM 671 O O . SER A 1 89 ? 20.287 48.876 -2.544 1.00 94.88 89 SER A O 1
ATOM 673 N N . THR A 1 90 ? 21.155 48.264 -0.570 1.00 92.50 90 THR A N 1
ATOM 674 C CA . THR A 1 90 ? 20.077 48.863 0.228 1.00 92.50 90 THR A CA 1
ATOM 675 C C . THR A 1 90 ? 20.009 50.375 0.022 1.00 92.50 90 THR A C 1
ATOM 677 O O . THR A 1 90 ? 18.915 50.893 -0.180 1.00 92.50 90 THR A O 1
ATOM 680 N N . ARG A 1 91 ? 21.149 51.085 0.020 1.00 94.38 91 ARG A N 1
ATOM 681 C CA . ARG A 1 91 ? 21.188 52.536 -0.240 1.00 94.38 91 ARG A CA 1
ATOM 682 C C . ARG A 1 91 ? 20.663 52.878 -1.632 1.00 94.38 91 ARG A C 1
ATOM 684 O O . ARG A 1 91 ? 19.724 53.656 -1.736 1.00 94.38 91 ARG A O 1
ATOM 691 N N . GLN A 1 92 ? 21.169 52.208 -2.664 1.00 95.06 92 GLN A N 1
ATOM 692 C CA . GLN A 1 92 ? 20.714 52.392 -4.042 1.00 95.06 92 GLN A CA 1
ATOM 693 C C . GLN A 1 92 ? 19.210 52.118 -4.186 1.00 95.06 92 GLN A C 1
ATOM 695 O O . GLN A 1 92 ? 18.506 52.812 -4.917 1.00 95.06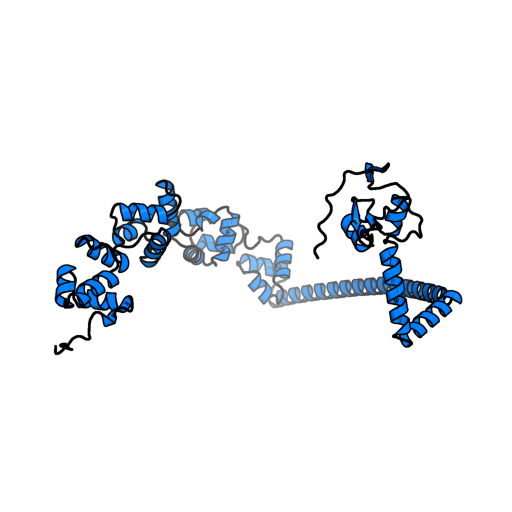 92 GLN A O 1
ATOM 700 N N . ARG A 1 93 ? 18.686 51.114 -3.473 1.00 94.62 93 ARG A N 1
ATOM 701 C CA . ARG A 1 93 ? 17.250 50.826 -3.463 1.00 94.62 93 ARG A CA 1
ATOM 702 C C . ARG A 1 93 ? 16.448 51.934 -2.780 1.00 94.62 93 ARG A C 1
ATOM 704 O O . ARG A 1 93 ? 15.414 52.329 -3.300 1.00 94.62 93 ARG A O 1
ATOM 711 N N . MET A 1 94 ? 16.920 52.454 -1.649 1.00 95.12 94 MET A N 1
ATOM 712 C CA . MET A 1 94 ? 16.273 53.577 -0.960 1.00 95.12 94 MET A CA 1
ATOM 713 C C . MET A 1 94 ? 16.299 54.867 -1.790 1.00 95.12 94 MET A C 1
ATOM 715 O O . MET A 1 94 ? 15.345 55.635 -1.725 1.00 95.12 94 MET A O 1
ATOM 719 N N . GLU A 1 95 ? 17.351 55.090 -2.579 1.00 94.81 95 GLU A N 1
ATOM 720 C CA . GLU A 1 95 ? 17.441 56.208 -3.528 1.00 94.81 95 GLU A CA 1
ATOM 721 C C . GLU A 1 95 ? 16.428 56.064 -4.671 1.00 94.81 95 GLU A C 1
ATOM 723 O O . GLU A 1 95 ? 15.748 57.024 -5.023 1.00 94.81 95 GLU A O 1
ATOM 728 N N . ARG A 1 96 ? 16.282 54.852 -5.223 1.00 96.12 96 ARG A N 1
ATOM 729 C CA . ARG A 1 96 ? 15.336 54.562 -6.315 1.00 96.12 96 ARG A CA 1
ATOM 730 C C . ARG A 1 96 ? 13.874 54.516 -5.866 1.00 96.12 96 ARG A C 1
ATOM 732 O O . ARG A 1 96 ? 12.985 54.763 -6.674 1.00 96.12 96 ARG A O 1
ATOM 739 N N . GLU A 1 97 ? 13.610 54.190 -4.601 1.00 97.56 97 GLU A N 1
ATOM 740 C CA . GLU A 1 97 ? 12.263 54.008 -4.050 1.00 97.56 97 GLU A CA 1
ATOM 741 C C . GLU A 1 97 ? 11.986 54.996 -2.888 1.00 97.56 97 GLU A C 1
ATOM 743 O O . GLU A 1 97 ? 12.096 54.619 -1.715 1.00 97.56 97 GLU A O 1
ATOM 748 N N . PRO A 1 98 ? 11.532 56.241 -3.158 1.00 95.06 98 PRO A N 1
ATOM 749 C CA . PRO A 1 98 ? 11.260 57.239 -2.112 1.00 95.06 98 PRO A CA 1
ATOM 750 C C . PRO A 1 98 ? 10.264 56.770 -1.042 1.00 95.06 98 PRO A C 1
ATOM 752 O O . PRO A 1 98 ? 10.393 57.107 0.136 1.00 95.06 98 PRO A O 1
ATOM 755 N N . ARG A 1 99 ? 9.287 55.935 -1.429 1.00 96.31 99 ARG A N 1
ATOM 756 C CA . ARG A 1 99 ? 8.334 55.318 -0.491 1.00 96.31 99 ARG A CA 1
ATOM 757 C C . ARG A 1 99 ? 9.034 54.407 0.517 1.00 96.31 99 ARG A C 1
ATOM 759 O O . ARG A 1 99 ? 8.720 54.466 1.702 1.00 96.31 99 ARG A O 1
ATOM 766 N N . LEU A 1 100 ? 9.990 53.592 0.068 1.00 94.25 100 LEU A N 1
ATOM 767 C CA . LEU A 1 100 ? 10.766 52.721 0.950 1.00 94.25 100 LEU A CA 1
ATOM 768 C C . LEU A 1 100 ? 11.607 53.553 1.921 1.00 94.25 100 LEU A C 1
ATOM 770 O O . LEU A 1 100 ? 11.622 53.260 3.116 1.00 94.25 100 LEU A O 1
ATOM 774 N N . LYS A 1 101 ? 12.245 54.625 1.434 1.00 95.19 101 LYS A N 1
ATOM 775 C CA . LYS A 1 101 ? 12.981 55.563 2.287 1.00 95.19 101 LYS A CA 1
ATOM 776 C C . LYS A 1 101 ? 12.088 56.172 3.374 1.00 95.19 101 LYS A C 1
ATOM 778 O O . LYS A 1 101 ? 12.435 56.082 4.548 1.00 95.19 101 LYS A O 1
ATOM 783 N N . ALA A 1 102 ? 10.917 56.699 3.012 1.00 94.62 102 ALA A N 1
ATOM 784 C CA . ALA A 1 102 ? 9.977 57.280 3.973 1.00 94.62 102 ALA A CA 1
ATOM 785 C C . ALA A 1 102 ? 9.501 56.268 5.034 1.00 94.62 102 ALA A C 1
ATOM 787 O O . ALA A 1 102 ? 9.346 56.618 6.205 1.00 94.62 102 ALA A O 1
ATOM 788 N N . LEU A 1 103 ? 9.293 55.002 4.650 1.00 94.50 103 LEU A N 1
ATOM 789 C CA . LEU A 1 103 ? 8.939 53.932 5.588 1.00 94.50 103 LEU A CA 1
ATOM 790 C C . LEU A 1 103 ? 10.074 53.623 6.570 1.00 94.50 103 LEU A C 1
ATOM 792 O O . LEU A 1 103 ? 9.816 53.489 7.767 1.00 94.50 103 LEU A O 1
ATOM 796 N N . VAL A 1 104 ? 11.316 53.526 6.086 1.00 94.50 104 VAL A N 1
ATOM 797 C CA . VAL A 1 104 ? 12.491 53.297 6.941 1.00 94.50 104 VAL A CA 1
ATOM 798 C C . VAL A 1 104 ? 12.703 54.472 7.890 1.00 94.50 104 VAL A C 1
ATOM 800 O O . VAL A 1 104 ? 12.881 54.248 9.084 1.00 94.50 104 VAL A O 1
ATOM 803 N N . ASP A 1 105 ? 12.612 55.709 7.403 1.00 94.31 105 ASP A N 1
ATOM 804 C CA . ASP A 1 105 ? 12.773 56.911 8.228 1.00 94.31 105 ASP A CA 1
ATOM 805 C C . ASP A 1 105 ? 11.700 56.974 9.327 1.00 94.31 105 ASP A C 1
ATOM 807 O O . ASP A 1 105 ? 12.017 57.200 10.497 1.00 94.31 105 ASP A O 1
ATOM 811 N N . ARG A 1 106 ? 10.439 56.662 8.991 1.00 95.81 106 ARG A N 1
ATOM 812 C CA . ARG A 1 106 ? 9.355 56.536 9.976 1.00 95.81 106 ARG A CA 1
ATOM 813 C C . ARG A 1 106 ? 9.656 55.448 11.006 1.00 95.81 106 ARG A C 1
ATOM 815 O O . ARG A 1 106 ? 9.472 55.673 12.197 1.00 95.81 106 ARG A O 1
ATOM 822 N N . ALA A 1 107 ? 10.120 54.277 10.574 1.00 92.06 107 ALA A N 1
ATOM 823 C CA . ALA A 1 107 ? 10.462 53.184 11.481 1.00 92.06 107 ALA A CA 1
ATOM 824 C C . ALA A 1 107 ? 11.620 53.556 12.423 1.00 92.06 107 ALA A C 1
ATOM 826 O O . ALA A 1 107 ? 11.540 53.282 13.618 1.00 92.06 107 ALA A O 1
ATOM 827 N N . VAL A 1 108 ? 12.658 54.228 11.915 1.00 93.38 108 VAL A N 1
ATOM 828 C CA . VAL A 1 108 ? 13.771 54.751 12.723 1.00 93.38 108 VAL A CA 1
ATOM 829 C C . VAL A 1 108 ? 13.274 55.799 13.717 1.00 93.38 108 VAL A C 1
ATOM 831 O O . VAL A 1 108 ? 13.673 55.753 14.878 1.00 93.38 108 VAL A O 1
ATOM 834 N N . GLY A 1 109 ? 12.376 56.698 13.302 1.00 95.12 109 GLY A N 1
ATOM 835 C CA . GLY A 1 109 ? 11.727 57.663 14.192 1.00 95.12 109 GLY A CA 1
ATOM 836 C C . GLY A 1 109 ? 11.006 56.977 15.353 1.00 95.12 109 GLY A C 1
ATOM 837 O O . GLY A 1 109 ? 11.298 57.269 16.509 1.00 95.12 109 GLY A O 1
ATOM 838 N N . ARG A 1 110 ? 10.164 55.979 15.054 1.00 95.69 110 ARG A N 1
ATOM 839 C CA . ARG A 1 110 ? 9.434 55.192 16.066 1.00 95.69 110 ARG A CA 1
ATOM 840 C C . ARG A 1 110 ? 10.340 54.337 16.957 1.00 95.69 110 ARG A C 1
ATOM 842 O O . ARG A 1 110 ? 9.998 54.044 18.101 1.00 95.69 110 ARG A O 1
ATOM 849 N N . ALA A 1 111 ? 11.485 53.892 16.438 1.00 92.81 111 ALA A N 1
ATOM 850 C CA . ALA A 1 111 ? 12.495 53.197 17.232 1.00 92.81 111 ALA A CA 1
ATOM 851 C C . ALA A 1 111 ? 13.159 54.155 18.227 1.00 92.81 111 ALA A C 1
ATOM 853 O O . ALA A 1 111 ? 13.288 53.822 19.402 1.00 92.81 111 ALA A O 1
ATOM 854 N N . LYS A 1 112 ? 13.546 55.351 17.765 1.00 92.38 112 LYS A N 1
ATOM 855 C CA . LYS A 1 112 ? 14.174 56.385 18.596 1.00 92.38 112 LYS A CA 1
ATOM 856 C C . LYS A 1 112 ? 13.220 56.953 19.647 1.00 92.38 112 LYS A C 1
ATOM 858 O O . LYS A 1 112 ? 13.668 57.225 20.752 1.00 92.38 112 LYS A O 1
ATOM 863 N N . SER A 1 113 ? 11.929 57.093 19.332 1.00 94.50 113 SER A N 1
ATOM 864 C CA . SER A 1 113 ? 10.915 57.566 20.286 1.00 94.50 113 SER A CA 1
ATOM 865 C C . SER A 1 113 ? 10.497 56.510 21.319 1.00 94.50 113 SER A C 1
ATOM 867 O O . SER A 1 113 ? 9.779 56.827 22.261 1.00 94.50 113 SER A O 1
ATOM 869 N N . GLY A 1 114 ? 10.916 55.248 21.161 1.00 93.75 114 GLY A N 1
ATOM 870 C CA . GLY A 1 114 ? 10.515 54.145 22.040 1.00 93.75 114 GLY A CA 1
ATOM 871 C C . GLY A 1 114 ? 9.114 53.584 21.759 1.00 93.75 114 GLY A C 1
ATOM 872 O O . GLY A 1 114 ? 8.742 52.563 22.339 1.00 93.75 114 GLY A O 1
ATOM 873 N N . GLU A 1 115 ? 8.357 54.165 20.823 1.00 93.94 115 GLU A N 1
ATOM 874 C CA . GLU A 1 115 ? 7.028 53.680 20.427 1.00 93.94 115 GLU A CA 1
ATOM 875 C C . GLU A 1 115 ? 7.033 52.213 19.996 1.00 93.94 115 GLU A C 1
ATOM 877 O O . GLU A 1 115 ? 6.110 51.469 20.327 1.00 93.94 115 GLU A O 1
ATOM 882 N N . LEU A 1 116 ? 8.067 51.773 19.268 1.00 91.62 116 LEU A N 1
ATOM 883 C CA . LEU A 1 116 ? 8.180 50.368 18.862 1.00 91.62 116 LEU A CA 1
ATOM 884 C C . LEU A 1 116 ? 8.331 49.427 20.064 1.00 91.62 116 LEU A C 1
ATOM 886 O O . LEU A 1 116 ? 7.761 48.338 20.055 1.00 91.62 116 LEU A O 1
ATOM 890 N N . ALA A 1 117 ? 9.063 49.839 21.102 1.00 89.38 117 ALA A N 1
ATOM 891 C CA . ALA A 1 117 ? 9.244 49.034 22.308 1.00 89.38 117 ALA A CA 1
ATOM 892 C C . ALA A 1 117 ? 7.945 48.937 23.123 1.00 89.38 117 ALA A C 1
ATOM 894 O O . ALA A 1 117 ? 7.624 47.874 23.658 1.00 89.38 117 ALA A O 1
ATOM 895 N N . THR A 1 118 ? 7.170 50.021 23.193 1.00 91.00 118 THR A N 1
ATOM 896 C CA . THR A 1 118 ? 5.842 50.020 23.823 1.00 91.00 118 THR A CA 1
ATOM 897 C C . THR A 1 118 ? 4.861 49.147 23.043 1.00 91.00 118 THR A C 1
ATOM 899 O O . THR A 1 118 ? 4.325 48.200 23.610 1.00 91.00 118 THR A O 1
ATOM 902 N N . ALA A 1 119 ? 4.749 49.342 21.725 1.00 89.31 119 ALA A N 1
ATOM 903 C CA . ALA A 1 119 ? 3.883 48.525 20.875 1.00 89.31 119 ALA A CA 1
ATOM 904 C C . ALA A 1 119 ? 4.220 47.023 20.953 1.00 89.31 119 ALA A C 1
ATOM 906 O O . ALA A 1 119 ? 3.322 46.180 20.948 1.00 89.31 119 ALA A O 1
ATOM 907 N N . TYR A 1 120 ? 5.507 46.673 21.060 1.00 86.44 120 TYR A N 1
ATOM 908 C CA . TYR A 1 120 ? 5.938 45.289 21.255 1.00 86.44 120 TYR A CA 1
ATOM 909 C C . TYR A 1 120 ? 5.459 44.708 22.595 1.00 86.44 120 TYR A C 1
ATOM 911 O O . TYR A 1 120 ? 4.920 43.600 22.624 1.00 86.44 120 TYR A O 1
ATOM 919 N N . ARG A 1 121 ? 5.607 45.446 23.704 1.00 88.25 121 ARG A N 1
ATOM 920 C CA . ARG A 1 121 ? 5.134 45.007 25.032 1.00 88.25 121 ARG A CA 1
ATOM 921 C C . ARG A 1 121 ? 3.616 44.822 25.068 1.00 88.25 121 ARG A C 1
ATOM 923 O O . ARG A 1 121 ? 3.138 43.812 25.594 1.00 88.25 121 ARG A O 1
ATOM 930 N N . ASP A 1 122 ? 2.873 45.731 24.448 1.00 87.69 122 ASP A N 1
ATOM 931 C CA . ASP A 1 122 ? 1.412 45.649 24.362 1.00 87.69 122 ASP A CA 1
ATOM 932 C C . ASP A 1 122 ? 0.974 44.428 23.546 1.00 87.69 122 ASP A C 1
ATOM 934 O O . ASP A 1 122 ? 0.109 43.654 23.970 1.00 87.69 122 ASP A O 1
ATOM 938 N N . ALA A 1 123 ? 1.630 44.189 22.407 1.00 84.94 123 ALA A N 1
ATOM 939 C CA . ALA A 1 123 ? 1.372 43.025 21.567 1.00 84.94 123 ALA A CA 1
ATOM 940 C C . ALA A 1 123 ? 1.657 41.701 22.298 1.00 84.94 123 ALA A C 1
ATOM 942 O O . ALA A 1 123 ? 0.857 40.766 22.192 1.00 84.94 123 ALA A O 1
ATOM 943 N N . MET A 1 124 ? 2.748 41.627 23.068 1.00 80.38 124 MET A N 1
ATOM 944 C CA . MET A 1 124 ? 3.093 40.449 23.877 1.00 80.38 124 MET A CA 1
ATOM 945 C C . MET A 1 124 ? 2.062 40.200 24.983 1.00 80.38 124 MET A C 1
ATOM 947 O O . MET A 1 124 ? 1.603 39.070 25.165 1.00 80.38 124 MET A O 1
ATOM 951 N N . THR A 1 125 ? 1.618 41.259 25.662 1.00 80.56 125 THR A N 1
ATOM 952 C CA . THR A 1 125 ? 0.595 41.174 26.714 1.00 80.56 125 THR A CA 1
ATOM 953 C C . THR A 1 125 ? -0.746 40.699 26.147 1.00 80.56 125 THR A C 1
ATOM 955 O O . THR A 1 125 ? -1.370 39.778 26.681 1.00 80.56 125 THR A O 1
ATOM 958 N N . ALA A 1 126 ? -1.169 41.256 25.010 1.00 80.56 126 ALA A N 1
ATOM 959 C CA . ALA A 1 126 ? -2.375 40.826 24.308 1.00 80.56 126 ALA A CA 1
ATOM 960 C C . ALA A 1 126 ? -2.262 39.384 23.775 1.00 80.56 126 ALA A C 1
ATOM 962 O O . ALA A 1 126 ? -3.241 38.635 23.784 1.00 80.56 126 ALA A O 1
ATOM 963 N N . GLY A 1 127 ? -1.073 38.973 23.323 1.00 77.62 127 GLY A N 1
ATOM 964 C CA . GLY A 1 127 ? -0.782 37.605 22.892 1.00 77.62 127 GLY A CA 1
ATOM 965 C C . GLY A 1 127 ? -0.946 36.582 24.016 1.00 77.62 127 GLY A C 1
ATOM 966 O O . GLY A 1 127 ? -1.611 35.566 23.812 1.00 77.62 127 GLY A O 1
ATOM 967 N N . SER A 1 128 ? -0.422 36.884 25.207 1.00 74.31 128 SER A N 1
ATOM 968 C CA . SER A 1 128 ? -0.546 36.024 26.391 1.00 74.31 128 SER A CA 1
ATOM 969 C C . SER A 1 128 ? -2.012 35.810 26.796 1.00 74.31 128 SER A C 1
ATOM 971 O O . SER A 1 128 ? -2.460 34.669 26.925 1.00 74.31 128 SER A O 1
ATOM 973 N N . ARG A 1 129 ? -2.811 36.889 26.852 1.00 75.31 129 ARG A N 1
ATOM 974 C CA . ARG A 1 129 ? -4.256 36.811 27.150 1.00 75.31 129 ARG A CA 1
ATOM 975 C C . ARG A 1 129 ? -5.018 35.945 26.139 1.00 75.31 129 ARG A C 1
ATOM 977 O O . ARG A 1 129 ? -5.817 35.100 26.533 1.00 75.31 129 ARG A O 1
ATOM 984 N N . ARG A 1 130 ? -4.730 36.095 24.839 1.00 76.25 130 ARG A N 1
ATOM 985 C CA . ARG A 1 130 ? -5.331 35.254 23.785 1.00 76.25 130 ARG A CA 1
ATOM 986 C C . ARG A 1 130 ? -4.928 33.784 23.904 1.00 76.25 130 ARG A C 1
ATOM 988 O O . ARG A 1 130 ? -5.722 32.917 23.551 1.00 76.25 130 ARG A O 1
ATOM 995 N N . SER A 1 131 ? -3.713 33.493 24.367 1.00 70.56 131 SER A N 1
ATOM 996 C CA . SER A 1 131 ? -3.245 32.118 24.575 1.00 70.56 131 SER A CA 1
ATOM 997 C C . SER A 1 131 ? -3.996 31.433 25.720 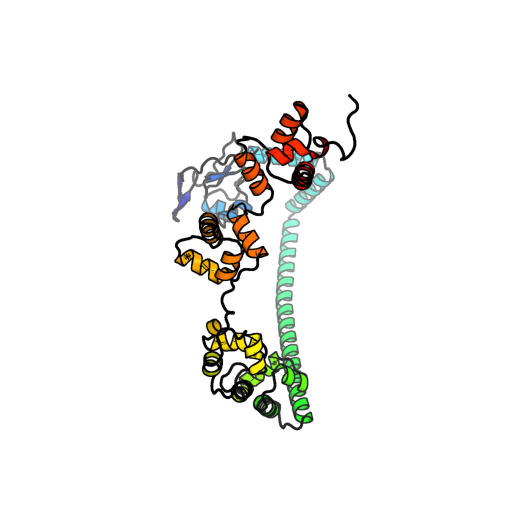1.00 70.56 131 SER A C 1
ATOM 999 O O . SER A 1 131 ? -4.508 30.331 25.536 1.00 70.56 131 SER A O 1
ATOM 1001 N N . ALA A 1 132 ? -4.157 32.119 26.858 1.00 72.81 132 ALA A N 1
ATOM 1002 C CA . ALA A 1 132 ? -4.927 31.610 27.996 1.00 72.81 132 ALA A CA 1
ATOM 1003 C C . ALA A 1 132 ? -6.389 31.316 27.611 1.00 72.81 132 ALA A C 1
ATOM 1005 O O . ALA A 1 132 ? -6.881 30.212 27.829 1.00 72.81 132 ALA A O 1
ATOM 1006 N N . GLN A 1 133 ? -7.041 32.248 26.908 1.00 80.31 133 GLN A N 1
ATOM 1007 C CA . GLN A 1 133 ? -8.412 32.062 26.410 1.00 80.31 133 GLN A CA 1
ATOM 1008 C C . GLN A 1 133 ? -8.545 30.887 25.426 1.00 80.31 133 GLN A C 1
ATOM 1010 O O . GLN A 1 133 ? -9.589 30.238 25.359 1.00 80.31 133 GLN A O 1
ATOM 1015 N N . ARG A 1 134 ? -7.502 30.582 24.640 1.00 76.56 134 ARG A N 1
ATOM 1016 C CA . ARG A 1 134 ? -7.500 29.414 23.743 1.00 76.56 134 ARG A CA 1
ATOM 1017 C C . ARG A 1 134 ? -7.414 28.098 24.510 1.00 76.56 134 ARG A C 1
ATOM 1019 O O . ARG A 1 134 ? -8.057 27.140 24.086 1.00 76.56 134 ARG A O 1
ATOM 1026 N N . ALA A 1 135 ? -6.635 28.044 25.591 1.00 77.06 135 ALA A N 1
ATOM 1027 C CA . ALA A 1 135 ? -6.526 26.851 26.428 1.00 77.06 135 ALA A CA 1
ATOM 1028 C C . ALA A 1 135 ? -7.873 26.524 27.088 1.00 77.06 135 ALA A C 1
ATOM 1030 O O . ALA A 1 135 ? -8.379 25.417 26.917 1.00 77.06 135 ALA A O 1
ATOM 1031 N N . GLU A 1 136 ? -8.506 27.521 27.704 1.00 85.75 136 GLU A N 1
ATOM 1032 C CA . GLU A 1 136 ? -9.826 27.380 28.326 1.00 85.75 136 GLU A CA 1
ATOM 1033 C C . GLU A 1 136 ? -10.899 26.977 27.303 1.00 85.75 136 GLU A C 1
ATOM 1035 O O . GLU A 1 136 ? -11.643 26.016 27.498 1.00 85.75 136 GLU A O 1
ATOM 1040 N N . ARG A 1 137 ? -10.937 27.641 26.139 1.00 85.44 137 ARG A N 1
ATOM 1041 C CA . ARG A 1 137 ? -11.882 27.284 25.071 1.00 85.44 137 ARG A CA 1
ATOM 1042 C C . ARG A 1 137 ? -11.668 25.855 24.567 1.00 85.44 137 ARG A C 1
ATOM 1044 O O . ARG A 1 137 ? -12.637 25.179 24.225 1.00 85.44 137 ARG A O 1
ATOM 1051 N N . ARG A 1 138 ? -10.420 25.384 24.498 1.00 85.31 138 ARG A N 1
ATOM 1052 C CA . ARG A 1 138 ? -10.109 24.002 24.111 1.00 85.31 138 ARG A CA 1
ATOM 1053 C C . ARG A 1 138 ? -10.638 23.014 25.148 1.00 85.31 138 ARG A C 1
ATOM 1055 O O . ARG A 1 138 ? -11.252 22.028 24.756 1.00 85.31 138 ARG A O 1
ATOM 1062 N N . GLU A 1 139 ? -10.444 23.286 26.432 1.00 89.44 139 GLU A N 1
ATOM 1063 C CA . GLU A 1 139 ? -10.958 22.451 27.522 1.00 89.44 139 GLU A CA 1
ATOM 1064 C C . GLU A 1 139 ? -12.491 22.373 27.507 1.00 89.44 139 GLU A C 1
ATOM 1066 O O . GLU A 1 139 ? -13.060 21.280 27.522 1.00 89.44 139 GLU A O 1
ATOM 1071 N N . GLN A 1 140 ? -13.167 23.512 27.335 1.00 90.38 140 GLN A N 1
ATOM 1072 C CA . GLN A 1 140 ? -14.626 23.562 27.203 1.00 90.38 140 GLN A CA 1
ATOM 1073 C C . GLN A 1 140 ? -15.137 22.741 26.006 1.00 90.38 140 GLN A C 1
ATOM 1075 O O . GLN A 1 140 ? -16.149 22.046 26.113 1.00 90.38 140 GLN A O 1
ATOM 1080 N N . LEU A 1 141 ? -14.444 22.788 24.862 1.00 91.88 141 LEU A N 1
ATOM 1081 C CA . LEU A 1 141 ? -14.800 21.984 23.687 1.00 91.88 141 LEU A CA 1
ATOM 1082 C C . LEU A 1 141 ? -14.598 20.484 23.929 1.00 91.88 141 LEU A C 1
ATOM 1084 O O . LEU A 1 141 ? -15.439 19.690 23.507 1.00 91.88 141 LEU A O 1
ATOM 1088 N N . VAL A 1 142 ? -13.523 20.093 24.621 1.00 90.94 142 VAL A N 1
ATOM 1089 C CA . VAL A 1 142 ? -13.264 18.690 24.981 1.00 90.94 142 VAL A CA 1
ATOM 1090 C C . VAL A 1 142 ? -14.349 18.166 25.921 1.00 90.94 142 VAL A C 1
ATOM 1092 O O . VAL A 1 142 ? -14.909 17.105 25.652 1.00 90.94 142 VAL A O 1
ATOM 1095 N N . SER A 1 143 ? -14.703 18.922 26.962 1.00 92.06 143 SER A N 1
ATOM 1096 C CA . SER A 1 143 ? -15.763 18.541 27.904 1.00 92.06 143 SER A CA 1
ATOM 1097 C C . SER A 1 143 ? -17.115 18.350 27.198 1.00 92.06 143 SER A C 1
ATOM 1099 O O . SER A 1 143 ? -17.738 17.290 27.297 1.00 92.06 143 SER A O 1
ATOM 1101 N N . ARG A 1 144 ? -17.520 19.308 26.348 1.00 92.19 144 ARG A N 1
ATOM 1102 C CA . ARG A 1 144 ? -18.757 19.193 25.549 1.00 92.19 144 ARG A CA 1
ATOM 1103 C C . ARG A 1 144 ? -18.743 17.999 24.593 1.00 92.19 144 ARG A C 1
ATOM 1105 O O . ARG A 1 144 ? -19.767 17.337 24.428 1.00 92.19 144 ARG A O 1
ATOM 1112 N N . ALA A 1 145 ? -17.601 17.706 23.971 1.00 90.19 145 ALA A N 1
ATOM 1113 C CA . ALA A 1 145 ? -17.459 16.545 23.096 1.00 90.19 145 ALA A CA 1
ATOM 1114 C C . ALA A 1 145 ? -17.599 15.224 23.873 1.00 90.19 145 ALA A C 1
ATOM 1116 O O . ALA A 1 145 ? -18.260 14.298 23.398 1.00 90.19 145 ALA A O 1
ATOM 1117 N N . GLN A 1 146 ? -17.034 15.142 25.081 1.00 91.44 146 GLN A N 1
ATOM 1118 C CA . GLN A 1 146 ? -17.159 13.971 25.951 1.00 91.44 146 GLN A CA 1
ATOM 1119 C C . GLN A 1 146 ? -18.608 13.744 26.394 1.00 91.44 146 GLN A C 1
ATOM 1121 O O . GLN A 1 146 ? -19.107 12.623 26.290 1.00 91.44 146 GLN A O 1
ATOM 1126 N N . GLU A 1 147 ? -19.312 14.791 26.829 1.00 93.12 147 GLU A N 1
ATOM 1127 C CA . GLU A 1 147 ? -20.731 14.687 27.180 1.00 93.12 147 GLU A CA 1
ATOM 1128 C C . GLU A 1 147 ? -21.594 14.262 25.989 1.00 93.12 147 GLU A C 1
ATOM 1130 O O . GLU A 1 147 ? -22.437 13.371 26.120 1.00 93.12 147 GLU A O 1
ATOM 1135 N N . GLY A 1 148 ? -21.369 14.861 24.815 1.00 94.00 148 GLY A N 1
ATOM 1136 C CA . GLY A 1 148 ? -22.063 14.486 23.584 1.00 94.00 148 GLY A CA 1
ATOM 1137 C C . GLY A 1 148 ? -21.835 13.018 23.219 1.00 94.00 148 GLY A C 1
ATOM 1138 O O . GLY A 1 148 ? -22.787 12.308 22.888 1.00 94.00 148 GLY A O 1
ATOM 1139 N N . SER A 1 149 ? -20.595 12.539 23.359 1.00 93.12 149 SER A N 1
ATOM 1140 C CA . SER A 1 149 ? -20.235 11.136 23.142 1.00 93.12 149 SER A CA 1
ATOM 1141 C C . SER A 1 149 ? -20.958 10.200 24.117 1.00 93.12 149 SER A C 1
ATOM 1143 O O . SER A 1 149 ? -21.583 9.234 23.679 1.00 93.12 149 SER A O 1
ATOM 1145 N N . ARG A 1 150 ? -20.986 10.524 25.422 1.00 93.75 150 ARG A N 1
ATOM 1146 C CA . ARG A 1 150 ? -21.706 9.733 26.442 1.00 93.75 150 ARG A CA 1
ATOM 1147 C C . ARG A 1 150 ? -23.204 9.637 26.144 1.00 93.75 150 ARG A C 1
ATOM 1149 O O . ARG A 1 150 ? -23.751 8.538 26.139 1.00 93.75 150 ARG A O 1
ATOM 1156 N N . ARG A 1 151 ? -23.862 10.761 25.830 1.00 95.19 151 ARG A N 1
ATOM 1157 C CA . ARG A 1 151 ? -25.298 10.777 25.480 1.00 95.19 151 ARG A CA 1
ATOM 1158 C C . ARG A 1 151 ? -25.585 9.996 24.196 1.00 95.19 151 ARG A C 1
ATOM 1160 O O . ARG A 1 151 ? -26.615 9.338 24.087 1.00 95.19 151 ARG A O 1
ATOM 1167 N N . SER A 1 152 ? -24.691 10.064 23.209 1.00 92.75 152 SER A N 1
ATOM 1168 C CA . SER A 1 152 ? -24.811 9.278 21.975 1.00 92.75 152 SER A CA 1
ATOM 1169 C C . SER A 1 152 ? -24.661 7.774 22.235 1.00 92.75 152 SER A C 1
ATOM 1171 O O . SER A 1 152 ? -25.463 6.977 21.745 1.00 92.75 152 SER A O 1
ATOM 1173 N N . ALA A 1 153 ? -23.681 7.390 23.059 1.00 92.19 153 ALA A N 1
ATOM 1174 C CA . ALA A 1 153 ? -23.450 6.005 23.450 1.00 92.19 153 ALA A CA 1
ATOM 1175 C C . ALA A 1 153 ? -24.638 5.423 24.230 1.00 92.19 153 ALA A C 1
ATOM 1177 O O . ALA A 1 153 ? -25.041 4.300 23.936 1.00 92.19 153 ALA A O 1
ATOM 1178 N N . GLN A 1 154 ? -25.228 6.190 25.156 1.00 94.94 154 GLN A N 1
ATOM 1179 C CA . GLN A 1 154 ? -26.421 5.766 25.893 1.00 94.94 154 GLN A CA 1
ATOM 1180 C C . GLN A 1 154 ? -27.611 5.553 24.955 1.00 94.94 154 GLN A C 1
ATOM 1182 O O . GLN A 1 154 ? -28.145 4.454 24.911 1.00 94.94 154 GLN A O 1
ATOM 1187 N N . ARG A 1 155 ? -27.936 6.531 24.095 1.00 96.12 155 ARG A N 1
ATOM 1188 C CA . ARG A 1 155 ? -29.020 6.376 23.105 1.00 96.12 155 ARG A CA 1
ATOM 1189 C C . ARG A 1 155 ? -28.822 5.161 22.200 1.00 96.12 155 ARG A C 1
ATOM 1191 O O . ARG A 1 155 ? -29.781 4.478 21.869 1.00 96.12 155 ARG A O 1
ATOM 1198 N N . SER A 1 156 ? -27.578 4.873 21.819 1.00 95.06 156 SER A N 1
ATOM 1199 C CA . SER A 1 156 ? -27.255 3.692 21.010 1.00 95.06 156 SER A CA 1
ATOM 1200 C C . SER A 1 156 ? -27.422 2.378 21.785 1.00 95.06 156 SER A C 1
ATOM 1202 O O . SER A 1 156 ? -27.639 1.339 21.168 1.00 95.06 156 SER A O 1
ATOM 1204 N N . ARG A 1 157 ? -27.258 2.372 23.118 1.00 95.88 157 ARG A N 1
ATOM 1205 C CA . ARG A 1 157 ? -27.590 1.223 23.985 1.00 95.88 157 ARG A CA 1
ATOM 1206 C C . ARG A 1 157 ? -29.105 1.055 24.057 1.00 95.88 157 ARG A C 1
ATOM 1208 O O . ARG A 1 157 ? -29.587 0.025 23.606 1.00 95.88 157 ARG A O 1
ATOM 1215 N N . ASP A 1 158 ? -29.821 2.112 24.431 1.00 96.38 158 ASP A N 1
ATOM 1216 C CA . ASP A 1 158 ? -31.282 2.097 24.573 1.00 96.38 158 ASP A CA 1
ATOM 1217 C C . ASP A 1 158 ? -31.983 1.644 23.277 1.00 96.38 158 ASP A C 1
ATOM 1219 O O . ASP A 1 158 ? -32.901 0.833 23.310 1.00 96.38 158 ASP A O 1
ATOM 1223 N N . GLN A 1 159 ? -31.513 2.109 22.111 1.00 97.31 159 GLN A N 1
ATOM 1224 C CA . GLN A 1 159 ? -32.036 1.682 20.805 1.00 97.31 159 GLN A CA 1
ATOM 1225 C C . GLN A 1 159 ? -31.839 0.186 20.538 1.00 97.31 159 GLN A C 1
ATOM 1227 O O . GLN A 1 159 ? -32.721 -0.449 19.966 1.00 97.31 159 GLN A O 1
ATOM 1232 N N . ARG A 1 160 ? -30.692 -0.382 20.930 1.00 97.62 160 ARG A N 1
ATOM 1233 C CA . ARG A 1 160 ? -30.430 -1.817 20.760 1.00 97.62 160 ARG A CA 1
ATOM 1234 C C . ARG A 1 160 ? -31.286 -2.647 21.709 1.00 97.62 160 ARG A C 1
ATOM 1236 O O . ARG A 1 160 ? -31.809 -3.664 21.269 1.00 97.62 160 ARG A O 1
ATOM 1243 N N . ASP A 1 161 ? -31.444 -2.208 22.956 1.00 97.25 161 ASP A N 1
ATOM 1244 C CA . ASP A 1 161 ? -32.286 -2.885 23.948 1.00 97.25 161 ASP A CA 1
ATOM 1245 C C . ASP A 1 161 ? -33.756 -2.875 23.522 1.00 97.25 161 ASP A C 1
ATOM 1247 O O . ASP A 1 161 ? -34.383 -3.932 23.469 1.00 97.25 161 ASP A O 1
ATOM 1251 N N . ALA A 1 162 ? -34.275 -1.720 23.090 1.00 97.81 162 ALA A N 1
ATOM 1252 C CA . ALA A 1 162 ? -35.617 -1.618 22.520 1.00 97.81 162 ALA A CA 1
ATOM 1253 C C . ALA A 1 162 ? -35.781 -2.528 21.294 1.00 97.81 162 ALA A C 1
ATOM 1255 O O . ALA A 1 162 ? -36.752 -3.273 21.190 1.00 97.81 162 ALA A O 1
ATOM 1256 N N . ARG A 1 163 ? -34.791 -2.541 20.391 1.00 98.31 163 ARG A N 1
ATOM 1257 C CA . ARG A 1 163 ? -34.840 -3.392 19.201 1.00 98.31 163 ARG A CA 1
ATOM 1258 C C . ARG A 1 163 ? -34.791 -4.885 19.535 1.00 98.31 163 ARG A C 1
ATOM 1260 O O . ARG A 1 163 ? -35.455 -5.667 18.863 1.00 98.31 163 ARG A O 1
ATOM 1267 N N . ALA A 1 164 ? -34.014 -5.297 20.536 1.00 98.25 164 ALA A N 1
ATOM 1268 C CA . ALA A 1 164 ? -33.987 -6.681 21.002 1.00 98.25 164 ALA A CA 1
ATOM 1269 C C . ALA A 1 164 ? -35.343 -7.091 21.603 1.00 98.25 164 ALA A C 1
ATOM 1271 O O . ALA A 1 164 ? -35.842 -8.171 21.279 1.00 98.25 164 ALA A O 1
ATOM 1272 N N . ALA A 1 165 ? -35.971 -6.201 22.379 1.00 98.25 165 ALA A N 1
ATOM 1273 C CA . ALA A 1 165 ? -37.314 -6.399 22.920 1.00 98.25 165 ALA A CA 1
ATOM 1274 C C . ALA A 1 165 ? -38.378 -6.534 21.817 1.00 98.25 165 ALA A C 1
ATOM 1276 O O . ALA A 1 165 ? -39.168 -7.476 21.852 1.00 98.25 165 ALA A O 1
ATOM 1277 N N . ASP A 1 166 ? -38.343 -5.681 20.786 1.00 98.19 166 ASP A N 1
ATOM 1278 C CA . ASP A 1 166 ? -39.240 -5.768 19.618 1.00 98.19 166 ASP A CA 1
ATOM 1279 C C . ASP A 1 166 ? -39.124 -7.112 18.877 1.00 98.19 166 ASP A C 1
ATOM 1281 O O . ASP A 1 166 ? -40.073 -7.579 18.248 1.00 98.19 166 ASP A O 1
ATOM 1285 N N . LEU A 1 167 ? -37.945 -7.738 18.928 1.00 98.06 167 LEU A N 1
ATOM 1286 C CA . LEU A 1 167 ? -37.667 -9.045 18.328 1.00 98.06 167 LEU A CA 1
ATOM 1287 C C . LEU A 1 167 ? -38.033 -10.218 19.257 1.00 98.06 167 LEU A C 1
ATOM 1289 O O . LEU A 1 167 ? -37.801 -11.371 18.891 1.00 98.06 167 LEU A O 1
ATOM 1293 N N . GLY A 1 168 ? -38.600 -9.939 20.435 1.00 98.19 168 GLY A N 1
ATOM 1294 C CA . GLY A 1 168 ? -39.036 -10.934 21.415 1.00 98.19 168 GLY A CA 1
ATOM 1295 C C . GLY A 1 168 ? -37.937 -11.437 22.353 1.00 98.19 168 GLY A C 1
ATOM 1296 O O . GLY A 1 168 ? -38.102 -12.493 22.961 1.00 98.19 168 GLY A O 1
ATOM 1297 N N . PHE A 1 169 ? -36.814 -10.723 22.471 1.00 98.31 169 PHE A N 1
ATOM 1298 C CA . PHE A 1 169 ? -35.728 -11.071 23.390 1.00 98.31 169 PHE A CA 1
ATOM 1299 C C . PHE A 1 169 ? -35.773 -10.209 24.653 1.00 98.31 169 PHE A C 1
ATOM 1301 O O . PHE A 1 169 ? -36.141 -9.042 24.602 1.00 98.31 169 PHE A O 1
ATOM 1308 N N . LEU A 1 170 ? -35.364 -10.780 25.790 1.00 97.44 170 LEU A N 1
ATOM 1309 C CA . LEU A 1 170 ? -35.356 -10.072 27.075 1.00 97.44 170 LEU A CA 1
ATOM 1310 C C . LEU A 1 170 ? -34.379 -8.884 27.088 1.00 97.44 170 LEU A C 1
ATOM 1312 O O . LEU A 1 170 ? -34.681 -7.834 27.642 1.00 97.44 170 LEU A O 1
ATOM 1316 N N . ASP A 1 171 ? -33.206 -9.070 26.488 1.00 97.44 171 ASP A N 1
ATOM 1317 C CA . ASP A 1 171 ? -32.140 -8.079 26.387 1.00 97.44 171 ASP A CA 1
ATOM 1318 C C . ASP A 1 171 ? -31.259 -8.354 25.153 1.00 97.44 171 ASP A C 1
ATOM 1320 O O . ASP A 1 171 ? -31.369 -9.391 24.480 1.00 97.44 171 ASP A O 1
ATOM 1324 N N . VAL A 1 172 ? -30.347 -7.425 24.845 1.00 98.25 172 VAL A N 1
ATOM 1325 C CA . VAL A 1 172 ? -29.394 -7.585 23.733 1.00 98.25 172 VAL A CA 1
ATOM 1326 C C . VAL A 1 172 ? -28.480 -8.793 23.939 1.00 98.25 172 VAL A C 1
ATOM 1328 O O . VAL A 1 172 ? -28.097 -9.441 22.965 1.00 98.25 172 VAL A O 1
ATOM 1331 N N . ALA A 1 173 ? -28.137 -9.136 25.183 1.00 98.00 173 ALA A N 1
ATOM 1332 C CA . ALA A 1 173 ? -27.267 -10.271 25.472 1.00 98.00 173 ALA A CA 1
ATOM 1333 C C . ALA A 1 173 ? -27.914 -11.607 25.071 1.00 98.00 173 ALA A C 1
ATOM 1335 O O . ALA A 1 173 ? -27.284 -12.429 24.405 1.00 98.00 173 ALA A O 1
ATOM 1336 N N . SER A 1 174 ? -29.181 -11.811 25.419 1.00 97.75 174 SER A N 1
ATOM 1337 C CA . SER A 1 174 ? -29.976 -12.993 25.074 1.00 97.75 174 SER A CA 1
ATOM 1338 C C . SER A 1 174 ? -30.195 -13.092 23.567 1.00 97.75 174 SER A C 1
ATOM 1340 O O . SER A 1 174 ? -30.033 -14.172 22.999 1.00 97.75 174 SER A O 1
ATOM 1342 N N . TYR A 1 175 ? -30.460 -11.958 22.908 1.00 98.12 175 TYR A N 1
ATOM 1343 C CA . TYR A 1 175 ? -30.501 -11.874 21.447 1.00 98.12 175 TYR A CA 1
ATOM 1344 C C . TYR A 1 175 ? -29.180 -12.328 20.811 1.00 98.12 175 TYR A C 1
ATOM 1346 O O . TYR A 1 175 ? -29.176 -13.188 19.927 1.00 98.12 175 TYR A O 1
ATOM 1354 N N . LEU A 1 176 ? -28.045 -11.783 21.264 1.00 97.31 176 LEU A N 1
ATOM 1355 C CA . LEU A 1 176 ? -26.744 -12.102 20.681 1.00 97.31 176 LEU A CA 1
ATOM 1356 C C . LEU A 1 176 ? -26.380 -13.573 20.884 1.00 97.31 176 LEU A C 1
ATOM 1358 O O . LEU A 1 176 ? -25.900 -14.185 19.935 1.00 97.31 176 LEU A O 1
ATOM 1362 N N . ARG A 1 177 ? -26.659 -14.162 22.055 1.00 96.00 177 ARG A N 1
ATOM 1363 C CA . ARG A 1 177 ? -26.430 -15.597 22.304 1.00 96.00 177 ARG A CA 1
ATOM 1364 C C . ARG A 1 177 ? -27.261 -16.490 21.378 1.00 96.00 177 ARG A C 1
ATOM 1366 O O . ARG A 1 177 ? -26.702 -17.414 20.795 1.00 96.00 177 ARG A O 1
ATOM 1373 N N . ASP A 1 178 ? -28.554 -16.204 21.192 1.00 96.44 178 ASP A N 1
ATOM 1374 C CA . ASP A 1 178 ? -29.410 -16.975 20.272 1.00 96.44 178 ASP A CA 1
ATOM 1375 C C . ASP A 1 178 ? -28.913 -16.874 18.826 1.00 96.44 178 ASP A C 1
ATOM 1377 O O . ASP A 1 178 ? -28.666 -17.889 18.170 1.00 96.44 178 ASP A O 1
ATOM 1381 N N . ARG A 1 179 ? -28.725 -15.650 18.318 1.00 96.31 179 ARG A N 1
ATOM 1382 C CA . ARG A 1 179 ? -28.311 -15.438 16.924 1.00 96.31 179 ARG A CA 1
ATOM 1383 C C . ARG A 1 179 ? -26.920 -16.002 16.652 1.00 96.31 179 ARG A C 1
ATOM 1385 O O . ARG A 1 179 ? -26.711 -16.624 15.607 1.00 96.31 179 ARG A O 1
ATOM 1392 N N . HIS A 1 180 ? -25.987 -15.823 17.584 1.00 93.94 180 HIS A N 1
ATOM 1393 C CA . HIS A 1 180 ? -24.644 -16.398 17.507 1.00 93.94 180 HIS A CA 1
ATOM 1394 C C . HIS A 1 180 ? -24.685 -17.930 17.533 1.00 93.94 180 HIS A C 1
ATOM 1396 O O . HIS A 1 180 ? -24.097 -18.556 16.651 1.00 93.94 180 HIS A O 1
ATOM 1402 N N . GLY A 1 181 ? -25.480 -18.528 18.430 1.00 89.75 181 GLY A N 1
ATOM 1403 C CA . GLY A 1 181 ? -25.723 -19.974 18.503 1.00 89.75 181 GLY A CA 1
ATOM 1404 C C . GLY A 1 181 ? -26.282 -20.564 17.205 1.00 89.75 181 GLY A C 1
ATOM 1405 O O . GLY A 1 181 ? -25.877 -21.641 16.776 1.00 89.75 181 GLY A O 1
ATOM 1406 N N . ARG A 1 182 ? -27.144 -19.814 16.506 1.00 90.25 182 ARG A N 1
ATOM 1407 C CA . ARG A 1 182 ? -27.661 -20.161 15.165 1.00 90.25 182 ARG A CA 1
ATOM 1408 C C . ARG A 1 182 ? -26.665 -19.902 14.030 1.00 90.25 182 ARG A C 1
ATOM 1410 O O . ARG A 1 182 ? -27.020 -20.034 12.859 1.00 90.25 182 ARG A O 1
ATOM 1417 N N . GLY A 1 183 ? -25.448 -19.470 14.343 1.00 87.38 183 GLY A N 1
ATOM 1418 C CA . GLY A 1 183 ? -24.405 -19.177 13.372 1.00 87.38 183 GLY A CA 1
ATOM 1419 C C . GLY A 1 183 ? -24.684 -17.950 12.503 1.00 87.38 183 GLY A C 1
ATOM 1420 O O . GLY A 1 183 ? -24.301 -17.915 11.332 1.00 87.38 183 GLY A O 1
ATOM 1421 N N . TRP A 1 184 ? -25.370 -16.931 13.024 1.00 91.94 184 TRP A N 1
ATOM 1422 C CA . TRP A 1 184 ? -25.543 -15.684 12.281 1.00 91.94 184 TRP A CA 1
ATOM 1423 C C . TRP A 1 184 ? -24.233 -14.903 12.185 1.00 91.94 184 TRP A C 1
ATOM 1425 O O . TRP A 1 184 ? -23.418 -14.874 13.104 1.00 91.94 184 TRP A O 1
ATOM 1435 N N . SER A 1 185 ? -24.039 -14.210 11.061 1.00 90.12 185 SER A N 1
ATOM 1436 C CA . SER A 1 185 ? -22.900 -13.308 10.904 1.00 90.12 185 SER A CA 1
ATOM 1437 C C . SER A 1 185 ? -23.098 -12.019 11.707 1.00 90.12 185 SER A C 1
ATOM 1439 O O . SER A 1 185 ? -24.217 -11.516 11.832 1.00 90.12 185 SER A O 1
ATOM 1441 N N . VAL A 1 186 ? -21.995 -11.418 12.171 1.00 93.00 186 VAL A N 1
ATOM 1442 C CA . VAL A 1 186 ? -21.997 -10.097 12.836 1.00 93.00 186 VAL A CA 1
ATOM 1443 C C . VAL A 1 186 ? -22.691 -9.036 11.982 1.00 93.00 186 VAL A C 1
ATOM 1445 O O . VAL A 1 186 ? -23.396 -8.185 12.510 1.00 93.00 186 VAL A O 1
ATOM 1448 N N . PHE A 1 187 ? -22.538 -9.101 10.656 1.00 93.69 187 PHE A N 1
ATOM 1449 C CA . PHE A 1 187 ? -23.223 -8.191 9.738 1.00 93.69 187 PHE A CA 1
ATOM 1450 C C . PHE A 1 187 ? -24.747 -8.336 9.811 1.00 93.69 187 PHE A C 1
ATOM 1452 O O . PHE A 1 187 ? -25.443 -7.332 9.930 1.00 93.69 187 PHE A O 1
ATOM 1459 N N . LYS A 1 188 ? -25.261 -9.571 9.785 1.00 95.25 188 LYS A N 1
ATOM 1460 C CA . LYS A 1 188 ? -26.702 -9.830 9.865 1.00 95.25 188 LYS A CA 1
ATOM 1461 C C . LYS A 1 188 ? -27.264 -9.428 11.230 1.00 95.25 188 LYS A C 1
ATOM 1463 O O . LYS A 1 188 ? -28.296 -8.770 11.282 1.00 95.25 188 LYS A O 1
ATOM 1468 N N . MET A 1 189 ? -26.547 -9.747 12.311 1.00 97.19 189 MET A N 1
ATOM 1469 C CA . MET A 1 189 ? -26.920 -9.333 13.669 1.00 97.19 189 MET A CA 1
ATOM 1470 C C . MET A 1 189 ? -26.959 -7.806 13.814 1.00 97.19 189 MET A C 1
ATOM 1472 O O . MET A 1 189 ? -27.906 -7.276 14.387 1.00 97.19 189 MET A O 1
ATOM 1476 N N . ALA A 1 190 ? -25.961 -7.102 13.268 1.00 96.75 190 ALA A N 1
ATOM 1477 C CA . ALA A 1 190 ? -25.893 -5.643 13.282 1.00 96.75 190 ALA A CA 1
ATOM 1478 C C . ALA A 1 190 ? -27.029 -4.999 12.473 1.00 96.75 190 ALA A C 1
ATOM 1480 O O . ALA A 1 190 ? -27.631 -4.036 12.941 1.00 96.75 190 ALA A O 1
ATOM 1481 N N . ALA A 1 191 ? -27.356 -5.555 11.302 1.00 97.56 191 ALA A N 1
ATOM 1482 C CA . ALA A 1 191 ? -28.466 -5.084 10.479 1.00 97.56 191 ALA A CA 1
ATOM 1483 C C . ALA A 1 191 ? -29.824 -5.261 11.180 1.00 97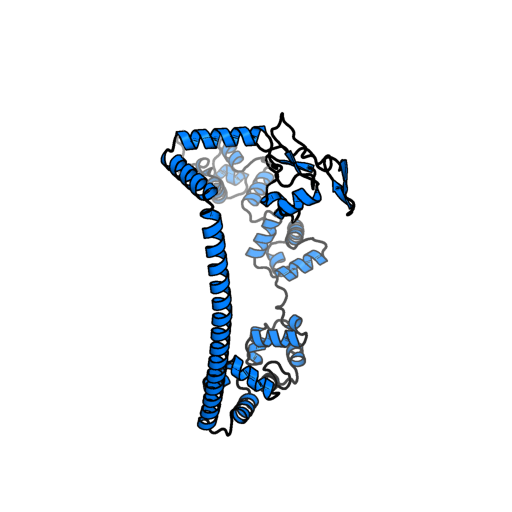.56 191 ALA A C 1
ATOM 1485 O O . ALA A 1 191 ? -30.635 -4.340 11.172 1.00 97.56 191 ALA A O 1
ATOM 1486 N N . GLU A 1 192 ? -30.061 -6.406 11.826 1.00 98.00 192 GLU A N 1
ATOM 1487 C CA . GLU A 1 192 ? -31.321 -6.676 12.532 1.00 98.00 192 GLU A CA 1
ATOM 1488 C C . GLU A 1 192 ? -31.475 -5.827 13.814 1.00 98.00 192 GLU A C 1
ATOM 1490 O O . GLU A 1 192 ? -32.576 -5.339 14.083 1.00 98.00 192 GLU A O 1
ATOM 1495 N N . LEU A 1 193 ? -30.377 -5.560 14.538 1.00 97.94 193 LEU A N 1
ATOM 1496 C CA . LEU A 1 193 ? -30.348 -4.653 15.699 1.00 97.94 193 LEU A CA 1
ATOM 1497 C C . LEU A 1 193 ? -30.351 -3.159 15.341 1.00 97.94 193 LEU A C 1
ATOM 1499 O O . LEU A 1 193 ? -30.425 -2.327 16.243 1.00 97.94 193 LEU A O 1
ATOM 1503 N N . GLY A 1 194 ? -30.201 -2.793 14.064 1.00 97.06 194 GLY A N 1
ATOM 1504 C CA . GLY A 1 194 ? -30.030 -1.391 13.668 1.00 97.06 194 GLY A CA 1
ATOM 1505 C C . GLY A 1 194 ? -28.762 -0.750 14.249 1.00 97.06 194 GLY A C 1
ATOM 1506 O O . GLY A 1 194 ? -28.757 0.434 14.576 1.00 97.06 194 GLY A O 1
ATOM 1507 N N . SER A 1 195 ? -27.684 -1.524 14.411 1.00 97.06 195 SER A N 1
ATOM 1508 C CA . SER A 1 195 ? -26.431 -1.070 15.024 1.00 97.06 195 SER A CA 1
ATOM 1509 C C . SER A 1 195 ? -25.229 -1.212 14.088 1.00 97.06 195 SER A C 1
ATOM 1511 O O . SER A 1 195 ? -25.295 -1.814 13.017 1.00 97.06 195 SER A O 1
ATOM 1513 N N . SER A 1 196 ? -24.087 -0.656 14.490 1.00 96.12 196 SER A N 1
ATOM 1514 C CA . SER A 1 196 ? -22.840 -0.824 13.749 1.00 96.12 196 SER A CA 1
ATOM 1515 C C . SER A 1 196 ? -22.219 -2.199 14.021 1.00 96.12 196 SER A C 1
ATOM 1517 O O . SER A 1 196 ? -22.306 -2.741 15.125 1.00 96.12 196 SER A O 1
ATOM 1519 N N . ARG A 1 197 ? -21.510 -2.750 13.025 1.00 95.75 197 ARG A N 1
ATOM 1520 C CA . ARG A 1 197 ? -20.763 -4.015 13.173 1.00 95.75 197 ARG A CA 1
ATOM 1521 C C . ARG A 1 197 ? -19.799 -3.985 14.357 1.00 95.75 197 ARG A C 1
ATOM 1523 O O . ARG A 1 197 ? -19.749 -4.937 15.119 1.00 95.75 197 ARG A O 1
ATOM 1530 N N . GLN A 1 198 ? -19.068 -2.883 14.519 1.00 94.88 198 GLN A N 1
ATOM 1531 C CA . GLN A 1 198 ? -18.096 -2.720 15.599 1.00 94.88 198 GLN A CA 1
ATOM 1532 C C . GLN A 1 198 ? -18.762 -2.767 16.979 1.00 94.88 198 GLN A C 1
ATOM 1534 O O . GLN A 1 198 ? -18.207 -3.356 17.901 1.00 94.88 198 GLN A O 1
ATOM 1539 N N . SER A 1 199 ? -19.959 -2.188 17.113 1.00 95.44 199 SER A N 1
ATOM 1540 C CA . SER A 1 199 ? -20.715 -2.216 18.365 1.00 95.44 199 SER A CA 1
ATOM 1541 C C . SER A 1 199 ? -21.159 -3.633 18.733 1.00 95.44 199 SER A C 1
ATOM 1543 O O . SER A 1 199 ? -21.018 -4.031 19.885 1.00 95.44 199 SER A O 1
ATOM 1545 N N . VAL A 1 200 ? -21.620 -4.415 17.752 1.00 96.31 200 VAL A N 1
ATOM 1546 C CA . VAL A 1 200 ? -21.960 -5.832 17.958 1.00 96.31 200 VAL A CA 1
ATOM 1547 C C . VAL A 1 200 ? -20.718 -6.658 18.288 1.00 96.31 200 VAL A C 1
ATOM 1549 O O . VAL A 1 200 ? -20.758 -7.435 19.232 1.00 96.31 200 VAL A O 1
ATOM 1552 N N . THR A 1 201 ? -19.598 -6.469 17.583 1.00 94.31 201 THR A N 1
ATOM 1553 C CA . THR A 1 201 ? -18.337 -7.163 17.899 1.00 94.31 201 THR A CA 1
ATOM 1554 C C . THR A 1 201 ? -17.877 -6.893 19.333 1.00 94.31 201 THR A C 1
ATOM 1556 O O . THR A 1 201 ? -17.472 -7.827 20.017 1.00 94.31 201 THR A O 1
ATOM 1559 N N . ALA A 1 202 ? -17.956 -5.642 19.798 1.00 94.19 202 ALA A N 1
ATOM 1560 C CA . ALA A 1 202 ? -17.583 -5.285 21.167 1.00 94.19 202 ALA A CA 1
ATOM 1561 C C . ALA A 1 202 ? -18.477 -5.978 22.208 1.00 94.19 202 ALA A C 1
ATOM 1563 O O . ALA A 1 202 ? -17.962 -6.499 23.189 1.00 94.19 202 ALA A O 1
ATOM 1564 N N . LEU A 1 203 ? -19.791 -6.042 21.964 1.00 95.81 203 LEU A N 1
ATOM 1565 C CA . LEU A 1 203 ? -20.719 -6.760 22.844 1.00 95.81 203 LEU A CA 1
ATOM 1566 C C . LEU A 1 203 ? -20.486 -8.274 22.844 1.00 95.81 203 LEU A C 1
ATOM 1568 O O . LEU A 1 203 ? -20.563 -8.897 23.892 1.00 95.81 203 LEU A O 1
ATOM 1572 N N . LEU A 1 204 ? -20.201 -8.877 21.685 1.00 95.38 204 LEU A N 1
ATOM 1573 C CA . LEU A 1 204 ? -19.874 -10.305 21.619 1.00 95.38 204 LEU A CA 1
ATOM 1574 C C . LEU A 1 204 ? -18.625 -10.622 22.451 1.00 95.38 204 LEU A C 1
ATOM 1576 O O . LEU A 1 204 ? -18.618 -11.620 23.162 1.00 95.38 204 LEU A O 1
ATOM 1580 N N . ALA A 1 205 ? -17.612 -9.751 22.406 1.00 93.69 205 ALA A N 1
ATOM 1581 C CA . ALA A 1 205 ? -16.415 -9.884 23.232 1.00 93.69 205 ALA A CA 1
ATOM 1582 C C . ALA A 1 205 ? -16.707 -9.694 24.734 1.00 93.69 205 ALA A C 1
ATOM 1584 O O . ALA A 1 205 ? -16.177 -10.436 25.549 1.00 93.69 205 ALA A O 1
ATOM 1585 N N . GLU A 1 206 ? -17.570 -8.741 25.107 1.00 96.25 206 GLU A N 1
ATOM 1586 C CA . GLU A 1 206 ? -18.003 -8.531 26.501 1.00 96.25 206 GLU A CA 1
ATOM 1587 C C . GLU A 1 206 ? -18.767 -9.739 27.071 1.00 96.25 206 GLU A C 1
ATOM 1589 O O . GLU A 1 206 ? -18.687 -10.019 28.263 1.00 96.25 206 GLU A O 1
ATOM 1594 N N . LEU A 1 207 ? -19.474 -10.481 26.214 1.00 96.00 207 LEU A N 1
ATOM 1595 C CA . LEU A 1 207 ? -20.200 -11.703 26.570 1.00 96.00 207 LEU A CA 1
ATOM 1596 C C . LEU A 1 207 ? -19.338 -12.974 26.524 1.00 96.00 207 LEU A C 1
ATOM 1598 O O . LEU A 1 207 ? -19.890 -14.060 26.700 1.00 96.00 207 LEU A O 1
ATOM 1602 N N . ASP A 1 208 ? -18.036 -12.845 26.250 1.00 94.00 208 ASP A N 1
ATOM 1603 C CA . ASP A 1 208 ? -17.099 -13.958 26.047 1.00 94.00 208 ASP A CA 1
ATOM 1604 C C . ASP A 1 208 ? -17.592 -14.969 24.992 1.00 94.00 208 ASP A C 1
ATOM 1606 O O . ASP A 1 208 ? -17.399 -16.181 25.092 1.00 94.00 208 ASP A O 1
ATOM 1610 N N . LEU A 1 209 ? -18.295 -14.471 23.967 1.00 90.94 209 LEU A N 1
ATOM 1611 C CA . LEU A 1 209 ? -18.765 -15.311 22.873 1.00 90.94 209 LEU A CA 1
ATOM 1612 C C . LEU A 1 209 ? -17.642 -15.512 21.852 1.00 90.94 209 LEU A C 1
ATOM 1614 O O . LEU A 1 209 ? -17.002 -14.533 21.446 1.00 90.94 209 LEU A O 1
ATOM 1618 N N . PRO A 1 210 ? -17.433 -16.754 21.373 1.00 86.81 210 PRO A N 1
ATOM 1619 C CA . PRO A 1 210 ? -16.339 -17.055 20.470 1.00 86.81 210 PRO A CA 1
ATOM 1620 C C . PRO A 1 210 ? -16.397 -16.173 19.224 1.00 86.81 210 PRO A C 1
ATOM 1622 O O . PRO A 1 210 ? -17.461 -15.950 18.636 1.00 86.81 210 PRO A O 1
ATOM 1625 N N . GLY A 1 211 ? -15.244 -15.673 18.785 1.00 83.00 211 GLY A N 1
ATOM 1626 C CA . GLY A 1 211 ? -15.162 -14.910 17.544 1.00 83.00 211 GLY A CA 1
ATOM 1627 C C . GLY A 1 211 ? -15.526 -15.770 16.322 1.00 83.00 211 GLY A C 1
ATOM 1628 O O . GLY A 1 211 ? -15.466 -16.996 16.387 1.00 83.00 211 GLY A O 1
ATOM 1629 N N . PRO A 1 212 ? -15.818 -15.171 15.151 1.00 72.62 212 PRO A N 1
ATOM 1630 C CA . PRO A 1 212 ? -16.127 -15.908 13.911 1.00 72.62 212 PRO A CA 1
ATOM 1631 C C . PRO A 1 212 ? -15.028 -16.881 13.450 1.00 72.62 212 PRO A C 1
ATOM 1633 O O . PRO A 1 212 ? -15.237 -17.684 12.542 1.00 72.62 212 PRO A O 1
ATOM 1636 N N . LEU A 1 213 ? -13.837 -16.743 14.033 1.00 77.81 213 LEU A N 1
ATOM 1637 C CA . LEU A 1 213 ? -12.653 -17.557 13.816 1.00 77.81 213 LEU A CA 1
ATOM 1638 C C . LEU A 1 213 ? -12.264 -18.313 15.095 1.00 77.81 213 LEU A C 1
ATOM 1640 O O . LEU A 1 213 ? -11.085 -18.565 15.304 1.00 77.81 213 LEU A O 1
ATOM 1644 N N . ASP A 1 214 ? -13.201 -18.642 15.967 1.00 82.62 214 ASP A N 1
ATOM 1645 C CA . ASP A 1 214 ? -12.959 -19.593 17.046 1.00 82.62 214 ASP A CA 1
ATOM 1646 C C . ASP A 1 214 ? -13.355 -21.006 16.594 1.00 82.62 214 ASP A C 1
ATOM 1648 O O . ASP A 1 214 ? -14.367 -21.177 15.915 1.00 82.62 214 ASP A O 1
ATOM 1652 N N . ARG A 1 215 ? -12.591 -22.028 17.003 1.00 80.94 215 ARG A N 1
ATOM 1653 C CA . ARG A 1 215 ? -12.911 -23.444 16.732 1.00 80.94 215 ARG A CA 1
ATOM 1654 C C . ARG A 1 215 ? -14.263 -23.852 17.313 1.00 80.94 215 ARG A C 1
ATOM 1656 O O . ARG A 1 215 ? -14.914 -24.747 16.783 1.00 80.94 215 ARG A O 1
ATOM 1663 N N . GLN A 1 216 ? -14.677 -23.207 18.398 1.00 82.88 216 GLN A N 1
ATOM 1664 C CA . GLN A 1 216 ? -15.962 -23.449 19.045 1.00 82.88 216 GLN A CA 1
ATOM 1665 C C . GLN A 1 216 ? -17.118 -22.690 18.382 1.00 82.88 216 GLN A C 1
ATOM 1667 O O . GLN A 1 216 ? -18.269 -22.871 18.773 1.00 82.88 216 GLN A O 1
ATOM 1672 N N . HIS A 1 217 ? -16.853 -21.849 17.377 1.00 83.69 217 HIS A N 1
ATOM 1673 C CA . HIS A 1 217 ? -17.902 -21.066 16.742 1.00 83.69 217 HIS A CA 1
ATOM 1674 C C . HIS A 1 217 ? -18.906 -21.982 16.007 1.00 83.69 217 HIS A C 1
ATOM 1676 O O . HIS A 1 217 ? -18.488 -22.785 15.166 1.00 83.69 217 HIS A O 1
ATOM 1682 N N . PRO A 1 218 ? -20.230 -21.830 16.213 1.00 83.81 218 PRO A N 1
ATOM 1683 C CA . PRO A 1 218 ? -21.246 -22.704 15.609 1.00 83.81 218 PRO A CA 1
ATOM 1684 C C . PRO A 1 218 ? -21.178 -22.780 14.078 1.00 83.81 218 PRO A C 1
ATOM 1686 O O . PRO A 1 218 ? -21.365 -23.840 13.490 1.00 83.81 218 PRO A O 1
ATOM 1689 N N . ILE A 1 219 ? -20.846 -21.663 13.418 1.00 85.88 219 ILE A N 1
ATOM 1690 C CA . ILE A 1 219 ? -20.601 -21.630 11.962 1.00 85.88 219 ILE A CA 1
ATOM 1691 C C . ILE A 1 219 ? -19.471 -22.582 11.552 1.00 85.88 219 ILE A C 1
ATOM 1693 O O . ILE A 1 219 ? -19.600 -23.266 10.539 1.00 85.88 219 ILE A O 1
ATOM 1697 N N . GLU A 1 220 ? -18.371 -22.624 12.310 1.00 87.12 220 GLU A N 1
ATOM 1698 C CA . GLU A 1 220 ? -17.227 -23.482 11.992 1.00 87.12 220 GLU A CA 1
ATOM 1699 C C . GLU A 1 220 ? -17.619 -24.957 12.126 1.00 87.12 220 GLU A C 1
ATOM 1701 O O . GLU A 1 220 ? -17.382 -25.744 11.209 1.00 87.12 220 GLU A O 1
ATOM 1706 N N . GLN A 1 221 ? -18.320 -25.305 13.206 1.00 88.94 221 GLN A N 1
ATOM 1707 C CA . GLN A 1 221 ? -18.851 -26.653 13.413 1.00 88.94 221 GLN A CA 1
ATOM 1708 C C . GLN A 1 221 ? -19.843 -27.052 12.312 1.00 88.94 221 GLN A C 1
ATOM 1710 O O . GLN A 1 221 ? -19.753 -28.149 11.769 1.00 88.94 221 GLN A O 1
ATOM 1715 N N . ALA A 1 222 ? -20.743 -26.150 11.912 1.00 89.62 222 ALA A N 1
ATOM 1716 C CA . ALA A 1 222 ? -21.700 -26.399 10.837 1.00 89.62 222 ALA A CA 1
ATOM 1717 C C . ALA A 1 222 ? -21.033 -26.524 9.454 1.00 89.62 222 ALA A C 1
ATOM 1719 O O . ALA A 1 222 ? -21.522 -27.254 8.591 1.00 89.62 222 ALA A O 1
ATOM 1720 N N . ALA A 1 223 ? -19.936 -25.806 9.201 1.00 93.06 223 ALA A N 1
ATOM 1721 C CA . ALA A 1 223 ? -19.155 -25.937 7.971 1.00 93.06 223 ALA A CA 1
ATOM 1722 C C . ALA A 1 223 ? -18.456 -27.293 7.882 1.00 93.06 223 ALA A C 1
ATOM 1724 O O . ALA A 1 223 ? -18.541 -27.968 6.859 1.00 93.06 223 ALA A O 1
ATOM 1725 N N . LEU A 1 224 ? -17.804 -27.699 8.970 1.00 94.88 224 LEU A N 1
ATOM 1726 C CA . LEU A 1 224 ? -17.074 -28.958 9.057 1.00 94.88 224 LEU A CA 1
ATOM 1727 C C . LEU A 1 224 ? -18.019 -30.170 9.090 1.00 94.88 224 LEU A C 1
ATOM 1729 O O . LEU A 1 224 ? -17.782 -31.157 8.395 1.00 94.88 224 LEU A O 1
ATOM 1733 N N . GLY A 1 225 ? -19.160 -30.050 9.776 1.00 94.31 225 GLY A N 1
ATOM 1734 C CA . GLY A 1 225 ? -20.222 -31.055 9.774 1.00 94.31 225 GLY A CA 1
ATOM 1735 C C . GLY A 1 225 ? -20.810 -31.312 8.382 1.00 94.31 225 GLY A C 1
ATOM 1736 O O . GLY A 1 225 ? -21.073 -32.461 8.042 1.00 94.31 225 GLY A O 1
ATOM 1737 N N . ARG A 1 226 ? -20.936 -30.280 7.530 1.00 94.94 226 ARG A N 1
ATOM 1738 C CA . ARG A 1 226 ? -21.411 -30.433 6.138 1.00 94.94 226 ARG A CA 1
ATOM 1739 C C . ARG A 1 226 ? -20.494 -31.285 5.266 1.00 94.94 226 ARG A C 1
ATOM 1741 O O . ARG A 1 226 ? -20.985 -31.958 4.367 1.00 94.94 226 ARG A O 1
ATOM 1748 N N . VAL A 1 227 ? -19.190 -31.253 5.524 1.00 97.06 227 VAL A N 1
ATOM 1749 C CA . VAL A 1 227 ? -18.200 -32.069 4.804 1.00 97.06 227 VAL A CA 1
ATOM 1750 C C . VAL A 1 227 ? -17.849 -33.361 5.547 1.00 97.06 227 VAL A C 1
ATOM 1752 O O . VAL A 1 227 ? -17.029 -34.127 5.059 1.00 97.06 227 VAL A O 1
ATOM 1755 N N . GLY A 1 228 ? -18.456 -33.623 6.711 1.00 96.88 228 GLY A N 1
ATOM 1756 C CA . GLY A 1 228 ? -18.242 -34.849 7.484 1.00 96.88 228 GLY A CA 1
ATOM 1757 C C . GLY A 1 228 ? -16.870 -34.959 8.160 1.00 96.88 228 GLY A C 1
ATOM 1758 O O . GLY A 1 228 ? -16.422 -36.067 8.440 1.00 96.88 228 GLY A O 1
ATOM 1759 N N . HIS A 1 229 ? -16.189 -33.841 8.430 1.00 96.50 229 HIS A N 1
ATOM 1760 C CA . HIS A 1 229 ? -14.874 -33.836 9.084 1.00 96.50 229 HIS A CA 1
ATOM 1761 C C . HIS A 1 229 ? -14.924 -33.106 10.425 1.00 96.50 229 HIS A C 1
ATOM 1763 O O . HIS A 1 229 ? -15.678 -32.154 10.583 1.00 96.50 229 HIS A O 1
ATOM 1769 N N . ALA A 1 230 ? -14.100 -33.515 11.394 1.00 94.06 230 ALA A N 1
ATOM 1770 C CA . ALA A 1 230 ? -14.064 -32.863 12.706 1.00 94.06 230 ALA A CA 1
ATOM 1771 C C . ALA A 1 230 ? -13.200 -31.590 12.714 1.00 94.06 230 ALA A C 1
ATOM 1773 O O . ALA A 1 230 ? -13.390 -30.712 13.554 1.00 94.06 230 ALA A O 1
ATOM 1774 N N . THR A 1 231 ? -12.231 -31.481 11.796 1.00 94.19 231 THR A N 1
ATOM 1775 C CA . THR A 1 231 ? -11.305 -30.342 11.713 1.00 94.19 231 THR A CA 1
ATOM 1776 C C . THR A 1 231 ? -11.037 -29.927 10.270 1.00 94.19 231 THR A C 1
ATOM 1778 O O . THR A 1 231 ? -11.129 -30.738 9.345 1.00 94.19 231 THR A O 1
ATOM 1781 N N . LEU A 1 232 ? -10.632 -28.664 10.075 1.00 94.94 232 LEU A N 1
ATOM 1782 C CA . LEU A 1 232 ? -10.217 -28.177 8.757 1.00 94.94 232 LEU A CA 1
ATOM 1783 C C . LEU A 1 232 ? -9.009 -28.957 8.221 1.00 94.94 232 LEU A C 1
ATOM 1785 O O . LEU A 1 232 ? -8.949 -29.235 7.028 1.00 94.94 232 LEU A O 1
ATOM 1789 N N . PHE A 1 233 ? -8.074 -29.348 9.092 1.00 95.62 233 PHE A N 1
ATOM 1790 C CA . PHE A 1 233 ? -6.927 -30.172 8.710 1.00 95.62 233 PHE A CA 1
ATOM 1791 C C . PHE A 1 233 ? -7.357 -31.507 8.097 1.00 95.62 233 PHE A C 1
ATOM 1793 O O . PHE A 1 233 ? -6.890 -31.849 7.017 1.00 95.62 233 PHE A O 1
ATOM 1800 N N . GLN A 1 234 ? -8.268 -32.236 8.755 1.00 96.00 234 GLN A N 1
ATOM 1801 C CA . GLN A 1 234 ? -8.773 -33.515 8.246 1.00 96.00 234 GLN A CA 1
ATOM 1802 C C . GLN A 1 234 ? -9.478 -33.346 6.902 1.00 96.00 234 GLN A C 1
ATOM 1804 O O . GLN A 1 234 ? -9.242 -34.141 5.996 1.00 96.00 234 GLN A O 1
ATOM 1809 N N . PHE A 1 235 ? -10.293 -32.294 6.764 1.00 97.12 235 PHE A N 1
ATOM 1810 C CA . PHE A 1 235 ? -10.933 -31.975 5.494 1.00 97.12 235 PHE A CA 1
ATOM 1811 C C . PHE A 1 235 ? -9.887 -31.727 4.405 1.00 97.12 235 PHE A C 1
ATOM 1813 O O . PHE A 1 235 ? -9.884 -32.441 3.413 1.00 97.12 235 PHE A O 1
ATOM 1820 N N . LEU A 1 236 ? -8.956 -30.784 4.599 1.00 96.06 236 LEU A N 1
ATOM 1821 C CA . LEU A 1 236 ? -7.942 -30.441 3.594 1.00 96.06 236 LEU A CA 1
ATOM 1822 C C . LEU A 1 236 ? -6.993 -31.604 3.271 1.00 96.06 236 LEU A C 1
ATOM 1824 O O . LEU A 1 236 ? -6.547 -31.720 2.135 1.00 96.06 236 LEU A O 1
ATOM 1828 N N . ALA A 1 237 ? -6.681 -32.468 4.239 1.00 94.94 237 ALA A N 1
ATOM 1829 C CA . ALA A 1 237 ? -5.839 -33.643 4.022 1.00 94.94 237 ALA A CA 1
ATOM 1830 C C . ALA A 1 237 ? -6.526 -34.729 3.178 1.00 94.94 237 ALA A C 1
ATOM 1832 O O . ALA A 1 237 ? -5.834 -35.487 2.504 1.00 94.94 237 ALA A O 1
ATOM 1833 N N . ALA A 1 238 ? -7.860 -34.797 3.204 1.00 96.31 238 ALA A N 1
ATOM 1834 C CA . ALA A 1 238 ? -8.641 -35.736 2.404 1.00 96.31 238 ALA A CA 1
ATOM 1835 C C . ALA A 1 238 ? -8.883 -35.255 0.961 1.00 96.31 238 ALA A C 1
ATOM 1837 O O . ALA A 1 238 ? -9.351 -36.034 0.132 1.00 96.31 238 ALA A O 1
ATOM 1838 N N . GLN A 1 239 ? -8.597 -33.985 0.652 1.00 96.06 239 GLN A N 1
ATOM 1839 C CA . GLN A 1 239 ? -8.822 -33.430 -0.682 1.00 96.06 239 GLN A CA 1
ATOM 1840 C C . GLN A 1 239 ? -7.610 -33.670 -1.595 1.00 96.06 239 GLN A C 1
ATOM 1842 O O . GLN A 1 239 ? -6.467 -33.520 -1.153 1.00 96.06 239 GLN A O 1
ATOM 1847 N N . PRO A 1 240 ? -7.836 -33.999 -2.878 1.00 92.81 240 PRO A N 1
ATOM 1848 C CA . PRO A 1 240 ? -6.778 -34.019 -3.880 1.00 92.81 240 PRO A CA 1
ATOM 1849 C C . PRO A 1 240 ? -6.043 -32.671 -3.982 1.00 92.81 240 PRO A C 1
ATOM 1851 O O . PRO A 1 240 ? -6.633 -31.606 -3.788 1.00 92.81 240 PRO A O 1
ATOM 1854 N N . ALA A 1 241 ? -4.748 -32.705 -4.310 1.00 87.06 241 ALA A N 1
ATOM 1855 C CA . ALA A 1 241 ? -3.894 -31.511 -4.362 1.00 87.06 241 ALA A CA 1
ATOM 1856 C C . ALA A 1 241 ? -4.269 -30.513 -5.479 1.00 87.06 241 ALA A C 1
ATOM 1858 O O . ALA A 1 241 ? -3.800 -29.375 -5.479 1.00 87.06 241 ALA A O 1
ATOM 1859 N N . ASP A 1 242 ? -5.090 -30.928 -6.443 1.00 86.62 242 ASP A N 1
ATOM 1860 C CA . ASP A 1 242 ? -5.579 -30.112 -7.553 1.00 86.62 242 ASP A CA 1
ATOM 1861 C C . ASP A 1 242 ? -6.891 -29.373 -7.240 1.00 86.62 242 ASP A C 1
ATOM 1863 O O . ASP A 1 242 ? -7.285 -28.484 -8.002 1.00 86.62 242 ASP A O 1
ATOM 1867 N N . VAL A 1 243 ? -7.550 -29.667 -6.110 1.00 93.44 243 VAL A N 1
ATOM 1868 C CA . VAL A 1 243 ? -8.784 -28.971 -5.722 1.00 93.44 243 VAL A CA 1
ATOM 1869 C C . VAL A 1 243 ? -8.464 -27.536 -5.314 1.00 93.44 243 VAL A C 1
ATOM 1871 O O . VAL A 1 243 ? -7.855 -27.256 -4.282 1.00 93.44 243 VAL A O 1
ATOM 1874 N N . GLY A 1 244 ? -8.916 -26.586 -6.130 1.00 93.81 244 GLY A N 1
ATOM 1875 C CA . GLY A 1 244 ? -8.641 -25.175 -5.901 1.00 93.81 244 GLY A CA 1
ATOM 1876 C C . GLY A 1 244 ? -9.383 -24.615 -4.674 1.00 93.81 244 GLY A C 1
ATOM 1877 O O . GLY A 1 244 ? -10.498 -25.054 -4.365 1.00 93.81 244 GLY A O 1
ATOM 1878 N N . PRO A 1 245 ? -8.874 -23.540 -4.034 1.00 95.81 245 PRO A N 1
ATOM 1879 C CA . PRO A 1 245 ? -9.508 -22.917 -2.864 1.00 95.81 245 PRO A CA 1
ATOM 1880 C C . PRO A 1 245 ? -10.984 -22.542 -3.050 1.00 95.81 245 PRO A C 1
ATOM 1882 O O . PRO A 1 245 ? -11.747 -22.528 -2.088 1.00 95.81 245 PRO A O 1
ATOM 1885 N N . LYS A 1 246 ? -11.410 -22.246 -4.286 1.00 95.25 246 LYS A N 1
ATOM 1886 C CA . LYS A 1 246 ? -12.811 -21.939 -4.616 1.00 95.25 246 LYS A CA 1
ATOM 1887 C C . LYS A 1 246 ? -13.736 -23.142 -4.418 1.00 95.25 246 LYS A C 1
ATOM 1889 O O . LYS A 1 246 ? -14.823 -22.968 -3.877 1.00 95.25 246 LYS A O 1
ATOM 1894 N N . GLN A 1 247 ? -13.316 -24.331 -4.845 1.00 95.25 247 GLN A N 1
ATOM 1895 C CA . GLN A 1 247 ? -14.094 -25.562 -4.685 1.00 95.25 247 GLN A CA 1
ATOM 1896 C C . GLN A 1 247 ? -14.122 -25.992 -3.217 1.00 95.25 247 GLN A C 1
ATOM 1898 O O . GLN A 1 247 ? -15.195 -26.278 -2.694 1.00 95.25 247 GLN A O 1
ATOM 1903 N N . LEU A 1 248 ? -12.976 -25.919 -2.530 1.00 96.31 248 LEU A N 1
ATOM 1904 C CA . LEU A 1 248 ? -12.872 -26.186 -1.091 1.00 96.31 248 LEU A CA 1
ATOM 1905 C C . LEU A 1 248 ? -13.806 -25.283 -0.274 1.00 96.31 248 LEU A C 1
ATOM 1907 O O . LEU A 1 248 ? -14.560 -25.755 0.574 1.00 96.31 248 LEU A O 1
ATOM 1911 N N . ALA A 1 249 ? -13.797 -23.978 -0.560 1.00 96.12 249 ALA A N 1
ATOM 1912 C CA . ALA A 1 249 ? -14.667 -23.024 0.117 1.00 96.12 249 ALA A CA 1
ATOM 1913 C C . ALA A 1 249 ? -16.150 -23.288 -0.186 1.00 96.12 249 ALA A C 1
ATOM 1915 O O . ALA A 1 249 ? -16.976 -23.218 0.722 1.00 96.12 249 ALA A O 1
ATOM 1916 N N . ALA A 1 250 ? -16.489 -23.646 -1.429 1.00 96.06 250 ALA A N 1
ATOM 1917 C CA . ALA A 1 250 ? -17.854 -23.997 -1.811 1.00 96.06 250 ALA A CA 1
ATOM 1918 C C . ALA A 1 250 ? -18.359 -25.263 -1.098 1.00 96.06 250 ALA A C 1
ATOM 1920 O O . ALA A 1 250 ? -19.495 -25.264 -0.631 1.00 96.06 250 ALA A O 1
ATOM 1921 N N . ALA A 1 251 ? -17.521 -26.295 -0.943 1.00 96.38 251 ALA A N 1
ATOM 1922 C CA . ALA A 1 251 ? -17.863 -27.510 -0.197 1.00 96.38 251 ALA A CA 1
ATOM 1923 C C . ALA A 1 251 ? -18.164 -27.210 1.282 1.00 96.38 251 ALA A C 1
ATOM 1925 O O . ALA A 1 251 ? -19.147 -27.691 1.839 1.00 96.38 251 ALA A O 1
ATOM 1926 N N . LEU A 1 252 ? -17.386 -26.311 1.889 1.00 95.69 252 LEU A N 1
ATOM 1927 C CA . LEU A 1 252 ? -17.636 -25.788 3.235 1.00 95.69 252 LEU A CA 1
ATOM 1928 C C . LEU A 1 252 ? -18.802 -24.777 3.278 1.00 95.69 252 LEU A C 1
ATOM 1930 O O . LEU A 1 252 ? -19.144 -24.275 4.346 1.00 95.69 252 LEU A O 1
ATOM 1934 N N . GLY A 1 253 ? -19.401 -24.430 2.130 1.00 94.38 253 GLY A N 1
ATOM 1935 C CA . GLY A 1 253 ? -20.328 -23.312 1.904 1.00 94.38 253 GLY A CA 1
ATOM 1936 C C . GLY A 1 253 ? -19.910 -22.023 2.608 1.00 94.38 253 GLY A C 1
ATOM 1937 O O . GLY A 1 253 ? -20.691 -21.415 3.337 1.00 94.38 253 GLY A O 1
ATOM 1938 N N . HIS A 1 254 ? -18.658 -21.644 2.386 1.00 94.19 254 HIS A N 1
ATOM 1939 C CA . HIS A 1 254 ? -18.044 -20.403 2.825 1.00 94.19 254 HIS A CA 1
ATOM 1940 C C . HIS A 1 254 ? -17.351 -19.699 1.657 1.00 94.19 254 HIS A C 1
ATOM 1942 O O . HIS A 1 254 ? -17.286 -20.188 0.530 1.00 94.19 254 HIS A O 1
ATOM 1948 N N . SER A 1 255 ? -16.848 -18.495 1.921 1.00 93.69 255 SER A N 1
ATOM 1949 C CA . SER A 1 255 ? -16.075 -17.734 0.947 1.00 93.69 255 SER A CA 1
ATOM 1950 C C . SER A 1 255 ? -14.597 -18.145 0.972 1.00 93.69 255 SER A C 1
ATOM 1952 O O . SER A 1 255 ? -14.069 -18.579 1.997 1.00 93.69 255 SER A O 1
ATOM 1954 N N . VAL A 1 256 ? -13.894 -17.964 -0.151 1.00 94.56 256 VAL A N 1
ATOM 1955 C CA . VAL A 1 256 ? -12.438 -18.199 -0.227 1.00 94.56 256 VAL A CA 1
ATOM 1956 C C . VAL A 1 256 ? -11.657 -17.366 0.803 1.00 94.56 256 VAL A C 1
ATOM 1958 O O . VAL A 1 256 ? -10.763 -17.927 1.433 1.00 94.56 256 VAL A O 1
ATOM 1961 N N . PRO A 1 257 ? -11.972 -16.074 1.042 1.00 94.12 257 PRO A N 1
ATOM 1962 C CA . PRO A 1 257 ? -11.323 -15.310 2.108 1.00 94.12 257 PRO A CA 1
ATOM 1963 C C . PRO A 1 257 ? -11.478 -15.934 3.498 1.00 94.12 257 PRO A C 1
ATOM 1965 O O . PRO A 1 257 ? -10.504 -15.968 4.243 1.00 94.12 257 PRO A O 1
ATOM 1968 N N . TRP A 1 258 ? -12.660 -16.468 3.837 1.00 92.81 258 TRP A N 1
ATOM 1969 C CA . TRP A 1 258 ? -12.865 -17.162 5.113 1.00 92.81 258 TRP A CA 1
ATOM 1970 C C . TRP A 1 258 ? -11.944 -18.381 5.227 1.00 92.81 258 TRP A C 1
ATOM 1972 O O . TRP A 1 258 ? -11.240 -18.522 6.224 1.00 92.81 258 TRP A O 1
ATOM 1982 N N . LEU A 1 259 ? -11.883 -19.206 4.175 1.00 95.31 259 LEU A N 1
ATOM 1983 C CA . LEU A 1 259 ? -11.031 -20.397 4.143 1.00 95.31 259 LEU A CA 1
ATOM 1984 C C . LEU A 1 259 ? -9.544 -20.038 4.284 1.00 95.31 259 LEU A C 1
ATOM 1986 O O . LEU A 1 259 ? -8.835 -20.691 5.043 1.00 95.31 259 LEU A O 1
A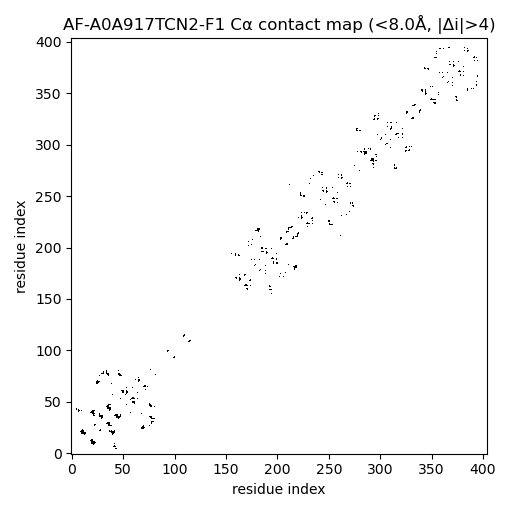TOM 1990 N N . LYS A 1 260 ? -9.083 -18.980 3.603 1.00 94.69 260 LYS A N 1
ATOM 1991 C CA . LYS A 1 260 ? -7.692 -18.506 3.688 1.00 94.69 260 LYS A CA 1
ATOM 1992 C C . LYS A 1 260 ? -7.311 -18.066 5.096 1.00 94.69 260 LYS A C 1
ATOM 1994 O O . LYS A 1 260 ? -6.372 -18.613 5.660 1.00 94.69 260 LYS A O 1
ATOM 1999 N N . VAL A 1 261 ? -8.086 -17.155 5.686 1.00 91.81 261 VAL A N 1
ATOM 2000 C CA . VAL A 1 261 ? -7.843 -16.666 7.054 1.00 91.81 261 VAL A CA 1
ATOM 2001 C C . VAL A 1 261 ? -7.881 -17.823 8.057 1.00 91.81 261 VAL A C 1
ATOM 2003 O O . VAL A 1 261 ? -7.080 -17.894 8.989 1.00 91.81 261 VAL A O 1
ATOM 2006 N N . ARG A 1 262 ? -8.802 -18.770 7.856 1.00 92.50 262 ARG A N 1
ATOM 2007 C CA . ARG A 1 262 ? -8.924 -19.953 8.704 1.00 92.50 262 ARG A CA 1
ATOM 2008 C C . ARG A 1 262 ? -7.707 -20.869 8.603 1.00 92.50 262 ARG A C 1
ATOM 2010 O O . ARG A 1 262 ? -7.241 -21.341 9.640 1.00 92.50 262 ARG A O 1
ATOM 2017 N N . ALA A 1 263 ? -7.228 -21.129 7.391 1.00 94.12 263 ALA A N 1
ATOM 2018 C CA . ALA A 1 263 ? -6.052 -21.952 7.157 1.00 94.12 263 ALA A CA 1
ATOM 2019 C C . ALA A 1 263 ? -4.785 -21.281 7.691 1.00 94.12 263 ALA A C 1
ATOM 2021 O O . ALA A 1 263 ? -3.986 -21.955 8.323 1.00 94.12 263 ALA A O 1
ATOM 2022 N N . GLU A 1 264 ? -4.629 -19.966 7.529 1.00 93.81 264 GLU A N 1
ATOM 2023 C CA . GLU A 1 264 ? -3.524 -19.210 8.131 1.00 93.81 264 GLU A CA 1
ATOM 2024 C C . GLU A 1 264 ? -3.490 -19.372 9.657 1.00 93.81 264 GLU A C 1
ATOM 2026 O O . GLU A 1 264 ? -2.449 -19.736 10.201 1.00 93.81 264 GLU A O 1
ATOM 2031 N N . ARG A 1 265 ? -4.633 -19.217 10.344 1.00 91.81 265 ARG A N 1
ATOM 2032 C CA . ARG A 1 265 ? -4.733 -19.443 11.801 1.00 91.81 265 ARG A CA 1
ATOM 2033 C C . ARG A 1 265 ? -4.271 -20.842 12.221 1.00 91.81 265 ARG A C 1
ATOM 2035 O O . ARG A 1 265 ? -3.642 -20.980 13.264 1.00 91.81 265 ARG A O 1
ATOM 2042 N N . ASP A 1 266 ? -4.629 -21.872 11.457 1.00 92.00 266 ASP A N 1
ATOM 2043 C CA . ASP A 1 266 ? -4.288 -23.264 11.783 1.00 92.00 266 ASP A CA 1
ATOM 2044 C C . ASP A 1 266 ? -2.913 -23.706 11.254 1.00 92.00 266 ASP A C 1
ATOM 2046 O O . ASP A 1 266 ? -2.563 -24.873 11.408 1.00 92.00 266 ASP A O 1
ATOM 2050 N N . GLY A 1 267 ? -2.134 -22.820 10.621 1.00 94.31 267 GLY A N 1
ATOM 2051 C CA . GLY A 1 267 ? -0.854 -23.196 10.009 1.00 94.31 267 GLY A CA 1
ATOM 2052 C C . GLY A 1 267 ? -1.008 -24.083 8.764 1.00 94.31 267 GLY A C 1
ATOM 2053 O O . GLY A 1 267 ? -0.146 -24.899 8.463 1.00 94.31 267 GLY A O 1
ATOM 2054 N N . LEU A 1 268 ? -2.124 -23.946 8.046 1.00 95.19 268 LEU A N 1
ATOM 2055 C CA . LEU A 1 268 ? -2.500 -24.720 6.855 1.00 95.19 268 LEU A CA 1
ATOM 2056 C C . LEU A 1 268 ? -2.486 -23.887 5.569 1.00 95.19 268 LEU A C 1
ATOM 2058 O O . LEU A 1 268 ? -2.989 -24.343 4.542 1.00 95.19 268 LEU A O 1
ATOM 2062 N N . ALA A 1 269 ? -1.950 -22.665 5.605 1.00 94.44 269 ALA A N 1
ATOM 2063 C CA . ALA A 1 269 ? -1.918 -21.771 4.446 1.00 94.44 269 ALA A CA 1
ATOM 2064 C C . ALA A 1 269 ? -1.252 -22.429 3.222 1.00 94.44 269 ALA A C 1
ATOM 2066 O O . ALA A 1 269 ? -1.739 -22.278 2.102 1.00 94.44 269 ALA A O 1
ATOM 2067 N N . ASP A 1 270 ? -0.215 -23.238 3.447 1.00 91.44 270 ASP A N 1
ATOM 2068 C CA . ASP A 1 270 ? 0.511 -23.956 2.394 1.00 91.44 270 ASP A CA 1
ATOM 2069 C C . ASP A 1 270 ? -0.366 -24.967 1.648 1.00 91.44 270 ASP A C 1
ATOM 2071 O O . ASP A 1 270 ? -0.183 -25.190 0.454 1.00 91.44 270 ASP A O 1
ATOM 2075 N N . ARG A 1 271 ? -1.383 -25.528 2.315 1.00 91.12 271 ARG A N 1
ATOM 2076 C CA . ARG A 1 271 ? -2.347 -26.455 1.699 1.00 91.12 271 ARG A CA 1
ATOM 2077 C C . ARG A 1 271 ? -3.348 -25.756 0.783 1.00 91.12 271 ARG A C 1
ATOM 2079 O O . ARG A 1 271 ? -4.021 -26.426 0.011 1.00 91.12 271 ARG A O 1
ATOM 2086 N N . LEU A 1 272 ? -3.472 -24.432 0.879 1.00 93.00 272 LEU A N 1
ATOM 2087 C CA . LEU A 1 272 ? -4.330 -23.629 0.004 1.00 93.00 272 LEU A CA 1
ATOM 2088 C C . LEU A 1 272 ? -3.566 -22.965 -1.138 1.00 93.00 272 LEU A C 1
ATOM 2090 O O . LEU A 1 272 ? -4.187 -22.272 -1.954 1.00 93.00 272 LEU A O 1
ATOM 2094 N N . GLN A 1 273 ? -2.241 -23.119 -1.187 1.00 87.31 273 GLN A N 1
ATOM 2095 C CA . GLN A 1 273 ? -1.483 -22.618 -2.319 1.00 87.31 273 GLN A CA 1
ATOM 2096 C C . GLN A 1 273 ? -1.963 -23.358 -3.568 1.00 87.31 273 GLN A C 1
ATOM 2098 O O . GLN A 1 273 ? -2.079 -24.585 -3.544 1.00 87.31 273 GLN A O 1
ATOM 2103 N N . PRO A 1 274 ? -2.300 -22.635 -4.651 1.00 78.94 274 PRO A N 1
ATOM 2104 C CA . PRO A 1 274 ? -2.619 -23.303 -5.898 1.00 78.94 274 PRO A CA 1
ATOM 2105 C C . PRO A 1 274 ? -1.435 -24.192 -6.276 1.00 78.94 274 PRO A C 1
ATOM 2107 O O . PRO A 1 274 ? -0.282 -23.810 -6.052 1.00 78.94 274 PRO A O 1
ATOM 2110 N N . ALA A 1 275 ? -1.721 -25.357 -6.860 1.00 78.06 275 ALA A N 1
ATOM 2111 C CA . ALA A 1 275 ? -0.679 -26.199 -7.428 1.00 78.06 275 ALA A CA 1
ATOM 2112 C C . ALA A 1 275 ? 0.282 -25.324 -8.260 1.00 78.06 275 ALA A C 1
ATOM 2114 O O . ALA A 1 275 ? -0.191 -24.432 -8.982 1.00 78.06 275 ALA A O 1
ATOM 2115 N N . PRO A 1 276 ? 1.609 -25.530 -8.146 1.00 85.19 276 PRO A N 1
ATOM 2116 C CA . PRO A 1 276 ? 2.588 -24.676 -8.801 1.00 85.19 276 PRO A CA 1
ATOM 2117 C C . PRO A 1 276 ? 2.236 -24.559 -10.277 1.00 85.19 276 PRO A C 1
ATOM 2119 O O . PRO A 1 276 ? 1.943 -25.560 -10.936 1.00 85.19 276 PRO A O 1
ATOM 2122 N N . THR A 1 277 ? 2.224 -23.333 -10.792 1.00 87.31 277 THR A N 1
ATOM 2123 C CA . THR A 1 277 ? 1.917 -23.068 -12.201 1.00 87.31 277 THR A CA 1
ATOM 2124 C C . THR A 1 277 ? 2.874 -23.848 -13.105 1.00 87.31 277 THR A C 1
ATOM 2126 O O . THR A 1 277 ? 3.982 -24.190 -12.694 1.00 87.31 277 THR A O 1
ATOM 2129 N N . ALA A 1 278 ? 2.484 -24.108 -14.358 1.00 86.94 278 ALA A N 1
ATOM 2130 C CA . ALA A 1 278 ? 3.378 -24.755 -15.325 1.00 86.94 278 ALA A CA 1
ATOM 2131 C C . ALA A 1 278 ? 4.744 -24.047 -15.412 1.00 86.94 278 ALA A C 1
ATOM 2133 O O . ALA A 1 278 ? 5.769 -24.716 -15.476 1.00 86.94 278 ALA A O 1
ATOM 2134 N N . LEU A 1 279 ? 4.756 -22.710 -15.301 1.00 91.12 279 LEU A N 1
ATOM 2135 C CA . LEU A 1 279 ? 5.980 -21.914 -15.245 1.00 91.12 279 LEU A CA 1
ATOM 2136 C C . LEU A 1 279 ? 6.825 -22.210 -13.993 1.00 91.12 279 LEU A C 1
ATOM 2138 O O . LEU A 1 279 ? 8.016 -22.455 -14.105 1.00 91.12 279 LEU A O 1
ATOM 2142 N N . GLN A 1 280 ? 6.219 -22.241 -12.805 1.00 92.31 280 GLN A N 1
ATOM 2143 C CA . GLN A 1 280 ? 6.942 -22.571 -11.569 1.00 92.31 280 GLN A CA 1
ATOM 2144 C C . GLN A 1 280 ? 7.490 -24.000 -11.585 1.00 92.31 280 GLN A C 1
ATOM 2146 O O . GLN A 1 280 ? 8.604 -24.229 -11.120 1.00 92.31 280 GLN A O 1
ATOM 2151 N N . ARG A 1 281 ? 6.733 -24.951 -12.148 1.00 90.81 281 ARG A N 1
ATOM 2152 C CA . ARG A 1 281 ? 7.201 -26.331 -12.316 1.00 90.81 281 ARG A CA 1
ATOM 2153 C C . ARG A 1 281 ? 8.416 -26.392 -13.232 1.00 90.81 281 ARG A C 1
ATOM 2155 O O . ARG A 1 281 ? 9.415 -26.969 -12.829 1.00 90.81 281 ARG A O 1
ATOM 2162 N N . ILE A 1 282 ? 8.375 -25.748 -14.403 1.00 93.75 282 ILE A N 1
ATOM 2163 C CA . ILE A 1 282 ? 9.527 -25.763 -15.315 1.00 93.75 282 ILE A CA 1
ATOM 2164 C C . ILE A 1 282 ? 10.728 -25.002 -14.753 1.00 93.75 282 ILE A C 1
ATOM 2166 O O . ILE A 1 282 ? 11.852 -25.433 -14.966 1.00 93.75 282 ILE A O 1
ATOM 2170 N N . THR A 1 283 ? 10.524 -23.923 -13.994 1.00 95.06 283 THR A N 1
ATOM 2171 C CA . THR A 1 283 ? 11.620 -23.241 -13.292 1.00 95.06 283 THR A CA 1
ATOM 2172 C C . THR A 1 283 ? 12.263 -24.164 -12.257 1.00 95.06 283 THR A C 1
ATOM 2174 O O . THR A 1 283 ? 13.484 -24.256 -12.200 1.00 95.06 283 THR A O 1
ATOM 2177 N N . ALA A 1 284 ? 11.466 -24.906 -11.482 1.00 92.31 284 ALA A N 1
ATOM 2178 C CA . ALA A 1 284 ? 11.998 -25.894 -10.546 1.00 92.31 284 ALA A CA 1
ATOM 2179 C C . ALA A 1 284 ? 12.753 -27.024 -11.270 1.00 92.31 284 ALA A C 1
ATOM 2181 O O . ALA A 1 284 ? 13.854 -27.377 -10.854 1.00 92.31 284 ALA A O 1
ATOM 2182 N N . THR A 1 285 ? 12.211 -27.544 -12.377 1.00 92.81 285 THR A N 1
ATOM 2183 C CA . THR A 1 285 ? 12.887 -28.539 -13.227 1.00 92.81 285 THR A CA 1
ATOM 2184 C C . THR A 1 285 ? 14.193 -27.998 -13.812 1.00 92.81 285 THR A C 1
ATOM 2186 O O . THR A 1 285 ? 15.195 -28.707 -13.810 1.00 92.81 285 THR A O 1
ATOM 2189 N N . ALA A 1 286 ? 14.212 -26.741 -14.261 1.00 95.25 286 ALA A N 1
ATOM 2190 C CA . ALA A 1 286 ? 15.405 -26.083 -14.784 1.00 95.25 286 ALA A CA 1
ATOM 2191 C C . ALA A 1 286 ? 16.510 -26.018 -13.723 1.00 95.25 286 ALA A C 1
ATOM 2193 O O . ALA A 1 286 ? 17.624 -26.468 -13.978 1.00 95.25 286 ALA A O 1
ATOM 2194 N N . HIS A 1 287 ? 16.179 -25.576 -12.507 1.00 96.25 287 HIS A N 1
ATOM 2195 C CA . HIS A 1 287 ? 17.129 -25.550 -11.394 1.00 96.25 287 HIS A CA 1
ATOM 2196 C C . HIS A 1 287 ? 17.633 -26.945 -11.007 1.00 96.25 287 HIS A C 1
ATOM 2198 O O . HIS A 1 287 ? 18.825 -27.120 -10.773 1.00 96.25 287 HIS A O 1
ATOM 2204 N N . GLN A 1 288 ? 16.757 -27.955 -10.980 1.00 93.81 288 GLN A N 1
ATOM 2205 C CA . GLN A 1 288 ? 17.157 -29.344 -10.713 1.00 93.81 288 GLN A CA 1
ATOM 2206 C C . GLN A 1 288 ? 18.107 -29.900 -11.780 1.00 93.81 288 GLN A C 1
ATOM 2208 O O . GLN A 1 288 ? 18.970 -30.714 -11.465 1.00 93.81 288 GLN A O 1
ATOM 2213 N N . ALA A 1 289 ? 17.969 -29.445 -13.025 1.00 94.94 289 ALA A N 1
ATOM 2214 C CA . ALA A 1 289 ? 18.847 -29.800 -14.132 1.00 94.94 289 ALA A CA 1
ATOM 2215 C C . ALA A 1 289 ? 20.107 -28.912 -14.232 1.00 94.94 289 ALA A C 1
ATOM 2217 O O . ALA A 1 289 ? 20.886 -29.080 -15.166 1.00 94.94 289 ALA A O 1
ATOM 2218 N N . GLY A 1 290 ? 20.328 -27.992 -13.283 1.00 97.31 290 GLY A N 1
ATOM 2219 C CA . GLY A 1 290 ? 21.524 -27.144 -13.224 1.00 97.31 290 GLY A CA 1
ATOM 2220 C C . GLY A 1 290 ? 21.466 -25.862 -14.061 1.00 97.31 290 GLY A C 1
ATOM 2221 O O . GLY A 1 290 ? 22.511 -25.282 -14.335 1.00 97.31 290 GLY A O 1
ATOM 2222 N N . PHE A 1 291 ? 20.274 -25.418 -14.468 1.00 96.69 291 PHE A N 1
ATOM 2223 C CA . PHE A 1 291 ? 20.072 -24.164 -15.201 1.00 96.69 291 PHE A CA 1
ATOM 2224 C C . PHE A 1 291 ? 19.602 -23.040 -14.268 1.00 96.69 291 PHE A C 1
ATOM 2226 O O . PHE A 1 291 ? 18.866 -23.281 -13.305 1.00 96.69 291 PHE A O 1
ATOM 2233 N N . ASP A 1 292 ? 19.981 -21.799 -14.579 1.00 95.44 292 ASP A N 1
ATOM 2234 C CA . ASP A 1 292 ? 19.623 -20.635 -13.755 1.00 95.44 292 ASP A CA 1
ATOM 2235 C C . ASP A 1 292 ? 18.159 -20.220 -13.930 1.00 95.44 292 ASP A C 1
ATOM 2237 O O . ASP A 1 292 ? 17.558 -19.637 -13.029 1.00 95.44 292 ASP A O 1
ATOM 2241 N N . ASP A 1 293 ? 17.565 -20.505 -15.090 1.00 96.50 293 ASP A N 1
ATOM 2242 C CA . ASP A 1 293 ? 16.170 -20.193 -15.367 1.00 96.50 293 ASP A CA 1
ATOM 2243 C C . ASP A 1 293 ? 15.542 -21.145 -16.398 1.00 96.50 293 ASP A C 1
ATOM 2245 O O . ASP A 1 293 ? 16.206 -21.919 -17.095 1.00 96.50 293 ASP A O 1
ATOM 2249 N N . ALA A 1 294 ? 14.211 -21.082 -16.495 1.00 96.50 294 ALA A N 1
ATOM 2250 C CA . ALA A 1 294 ? 13.437 -21.903 -17.421 1.00 96.50 294 ALA A CA 1
ATOM 2251 C C . ALA A 1 294 ? 13.780 -21.638 -18.898 1.00 96.50 294 ALA A C 1
ATOM 2253 O O . ALA A 1 294 ? 13.677 -22.546 -19.717 1.00 96.50 294 ALA A O 1
ATOM 2254 N N . GLY A 1 295 ? 14.173 -20.415 -19.258 1.00 96.44 295 GLY A N 1
ATOM 2255 C CA . GLY A 1 295 ? 14.572 -20.051 -20.614 1.00 96.44 295 GLY A CA 1
ATOM 2256 C C . GLY A 1 295 ? 15.864 -20.747 -21.038 1.00 96.44 295 GLY A C 1
ATOM 2257 O O . GLY A 1 295 ? 15.892 -21.335 -22.118 1.00 96.44 295 GLY A O 1
ATOM 2258 N N . GLN A 1 296 ? 16.891 -20.754 -20.182 1.00 96.81 296 GLN A N 1
ATOM 2259 C CA . GLN A 1 296 ? 18.153 -21.464 -20.437 1.00 96.81 296 GLN A CA 1
ATOM 2260 C C . GLN A 1 296 ? 17.933 -22.971 -20.619 1.00 96.81 296 GLN A C 1
ATOM 2262 O O . GLN A 1 296 ? 18.431 -23.560 -21.579 1.00 96.81 296 GLN A O 1
ATOM 2267 N N . TYR A 1 297 ? 17.132 -23.582 -19.741 1.00 97.31 297 TYR A N 1
ATOM 2268 C CA . TYR A 1 297 ? 16.769 -24.995 -19.849 1.00 97.31 297 TYR A CA 1
ATOM 2269 C C . TYR A 1 297 ? 16.068 -25.304 -21.180 1.00 97.31 297 TYR A C 1
ATOM 2271 O O . TYR A 1 297 ? 16.449 -26.225 -21.905 1.00 97.31 297 TYR A O 1
ATOM 2279 N N . LEU A 1 298 ? 15.058 -24.502 -21.538 1.00 97.12 298 LEU A N 1
ATOM 2280 C CA . LEU A 1 298 ? 14.329 -24.664 -22.795 1.00 97.12 298 LEU A CA 1
ATOM 2281 C C . LEU A 1 298 ? 15.234 -24.447 -24.014 1.00 97.12 298 LEU A C 1
ATOM 2283 O O . LEU A 1 298 ? 15.087 -25.157 -25.007 1.00 97.12 298 LEU A O 1
ATOM 2287 N N . ALA A 1 299 ? 16.169 -23.497 -23.946 1.00 96.19 299 ALA A N 1
ATOM 2288 C CA . ALA A 1 299 ? 17.136 -23.231 -25.003 1.00 96.19 299 ALA A CA 1
ATOM 2289 C C . ALA A 1 299 ? 18.088 -24.403 -25.227 1.00 96.19 299 ALA A C 1
ATOM 2291 O O . ALA A 1 299 ? 18.282 -24.814 -26.371 1.00 96.19 299 ALA A O 1
ATOM 2292 N N . HIS A 1 300 ? 18.618 -24.973 -24.146 1.00 97.06 300 HIS A N 1
ATOM 2293 C CA . HIS A 1 300 ? 19.460 -26.161 -24.199 1.00 97.06 300 HIS A CA 1
ATOM 2294 C C . HIS A 1 300 ? 18.716 -27.340 -24.835 1.00 97.06 300 HIS A C 1
ATOM 2296 O O . HIS A 1 300 ? 19.166 -27.892 -25.834 1.00 97.06 300 HIS A O 1
ATOM 2302 N N . ARG A 1 301 ? 17.501 -27.639 -24.358 1.00 97.12 301 ARG A N 1
ATOM 2303 C CA . ARG A 1 301 ? 16.683 -28.719 -24.928 1.00 97.12 301 ARG A CA 1
ATOM 2304 C C . ARG A 1 301 ? 16.343 -28.495 -26.399 1.00 97.12 301 ARG A C 1
ATOM 2306 O O . ARG A 1 301 ? 16.318 -29.444 -27.178 1.00 97.12 301 ARG A O 1
ATOM 2313 N N . TYR A 1 302 ? 16.092 -27.249 -26.796 1.00 95.44 302 TYR A N 1
ATOM 2314 C CA . TYR A 1 302 ? 15.843 -26.912 -28.196 1.00 95.44 302 TYR A CA 1
ATOM 2315 C C . TYR A 1 302 ? 17.091 -27.098 -29.072 1.00 95.44 302 TYR A C 1
ATOM 2317 O O . TYR A 1 302 ? 16.979 -27.570 -30.207 1.00 95.44 302 TYR A O 1
ATOM 2325 N N . ALA A 1 303 ? 18.275 -26.758 -28.551 1.00 93.69 303 ALA A N 1
ATOM 2326 C CA . ALA A 1 303 ? 19.556 -26.986 -29.220 1.00 93.69 303 ALA A CA 1
ATOM 2327 C C . ALA A 1 303 ? 19.840 -28.486 -29.413 1.00 93.69 303 ALA A C 1
ATOM 2329 O O . ALA A 1 303 ? 20.260 -28.880 -30.500 1.00 93.69 303 ALA A O 1
ATOM 2330 N N . ASP A 1 304 ? 19.477 -29.317 -28.432 1.00 95.62 304 ASP A N 1
ATOM 2331 C CA . ASP A 1 304 ? 19.558 -30.787 -28.498 1.00 95.62 304 ASP A CA 1
ATOM 2332 C C . ASP A 1 304 ? 18.533 -31.422 -29.452 1.00 95.62 304 ASP A C 1
ATOM 2334 O O . ASP A 1 304 ? 18.511 -32.633 -29.663 1.00 95.62 304 ASP A O 1
ATOM 2338 N N . GLY A 1 305 ? 17.676 -30.607 -30.065 1.00 94.69 305 GLY A N 1
ATOM 2339 C CA . GLY A 1 305 ? 16.781 -31.033 -31.128 1.00 94.69 305 GLY A CA 1
ATOM 2340 C C . GLY A 1 305 ? 15.319 -31.160 -30.736 1.00 94.69 305 GLY A C 1
ATOM 2341 O O . GLY A 1 305 ? 14.514 -31.439 -31.629 1.00 94.69 305 GLY A O 1
ATOM 2342 N N . ALA A 1 306 ? 14.964 -30.890 -29.475 1.00 95.69 306 ALA A N 1
ATOM 2343 C CA . ALA A 1 306 ? 13.582 -30.956 -29.022 1.00 95.69 306 ALA A CA 1
ATOM 2344 C C . ALA A 1 306 ? 12.688 -30.002 -29.826 1.00 95.69 306 ALA A C 1
ATOM 2346 O O . ALA A 1 306 ? 12.980 -28.820 -30.039 1.00 95.69 306 ALA A O 1
ATOM 2347 N N . THR A 1 307 ? 11.554 -30.521 -30.270 1.00 94.81 307 THR A N 1
ATOM 2348 C CA . THR A 1 307 ? 10.518 -29.763 -30.958 1.00 94.81 307 THR A CA 1
ATOM 2349 C C . THR A 1 307 ? 9.676 -28.967 -29.963 1.00 94.81 307 THR A C 1
ATOM 2351 O O . THR A 1 307 ? 9.574 -29.282 -28.778 1.00 94.81 307 THR A O 1
ATOM 2354 N N . THR A 1 308 ? 8.982 -27.934 -30.446 1.00 93.62 308 THR A N 1
ATOM 2355 C CA . THR A 1 308 ? 8.049 -27.167 -29.604 1.00 93.62 308 THR A CA 1
ATOM 2356 C C . THR A 1 308 ? 6.893 -28.018 -29.074 1.00 93.62 308 THR A C 1
ATOM 2358 O O . THR A 1 308 ? 6.333 -27.691 -28.031 1.00 93.62 308 THR A O 1
ATOM 2361 N N . SER A 1 309 ? 6.532 -29.099 -29.775 1.00 94.00 309 SER A N 1
ATOM 2362 C CA . SER A 1 309 ? 5.485 -30.027 -29.341 1.00 94.00 309 SER A CA 1
ATOM 2363 C C . SER A 1 309 ? 5.950 -30.899 -28.175 1.00 94.00 309 SER A C 1
ATOM 2365 O O . SER A 1 309 ? 5.216 -31.036 -27.199 1.00 94.00 309 SER A O 1
ATOM 2367 N N . GLU A 1 310 ? 7.173 -31.431 -28.241 1.00 95.38 310 GLU A N 1
ATOM 2368 C CA . GLU A 1 310 ? 7.776 -32.204 -27.146 1.00 95.38 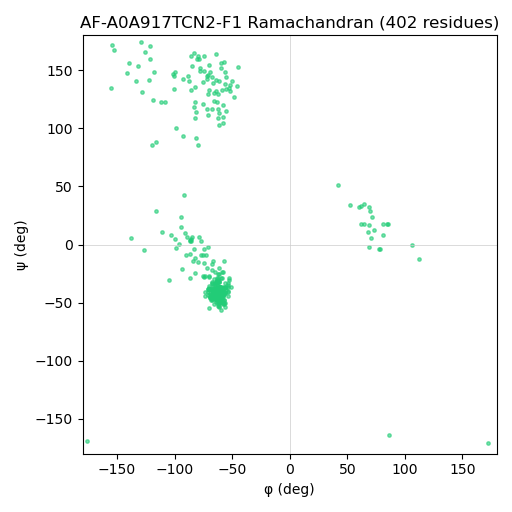310 GLU A CA 1
ATOM 2369 C C . GLU A 1 310 ? 7.947 -31.334 -25.898 1.00 95.38 310 GLU A C 1
ATOM 2371 O O . GLU A 1 310 ? 7.485 -31.706 -24.822 1.00 95.38 310 GLU A O 1
ATOM 2376 N N . LEU A 1 311 ? 8.484 -30.118 -26.054 1.00 95.06 311 LEU A N 1
ATOM 2377 C CA . LEU A 1 311 ? 8.621 -29.170 -24.943 1.00 95.06 311 LEU A CA 1
ATOM 2378 C C . LEU A 1 311 ? 7.263 -28.791 -24.334 1.00 95.06 311 LEU A C 1
ATOM 2380 O O . LEU A 1 311 ? 7.144 -28.621 -23.122 1.00 95.06 311 LEU A O 1
ATOM 2384 N N . LYS A 1 312 ? 6.208 -28.670 -25.146 1.00 94.75 312 LYS A N 1
ATOM 2385 C CA . LYS A 1 312 ? 4.849 -28.428 -24.643 1.00 94.75 312 LYS A CA 1
ATOM 2386 C C . LYS A 1 312 ? 4.337 -29.606 -23.811 1.00 94.75 312 LYS A C 1
ATOM 2388 O O . LYS A 1 312 ? 3.754 -29.375 -22.754 1.00 94.75 312 LYS A O 1
ATOM 2393 N N . GLN A 1 313 ? 4.529 -30.837 -24.282 1.00 93.69 313 GLN A N 1
ATOM 2394 C CA . GLN A 1 313 ? 4.096 -32.042 -23.571 1.00 93.69 313 GLN A CA 1
ATOM 2395 C C . GLN A 1 313 ? 4.851 -32.216 -22.248 1.00 93.69 313 GLN A C 1
ATOM 2397 O O . GLN A 1 313 ? 4.236 -32.530 -21.235 1.00 93.69 313 GLN A O 1
ATOM 2402 N N . GLU A 1 314 ? 6.156 -31.957 -22.251 1.00 92.69 314 GLU A N 1
ATOM 2403 C CA . GLU A 1 314 ? 7.017 -32.079 -21.076 1.00 92.69 314 GLU A CA 1
ATOM 2404 C C . GLU A 1 314 ? 6.719 -31.020 -20.006 1.00 92.69 314 GLU A C 1
ATOM 2406 O O . GLU A 1 314 ? 6.616 -31.328 -18.822 1.00 92.69 314 GLU A O 1
ATOM 2411 N N . THR A 1 315 ? 6.552 -29.760 -20.412 1.00 93.12 315 THR A N 1
ATOM 2412 C CA . THR A 1 315 ? 6.434 -28.638 -19.464 1.00 93.12 315 THR A CA 1
ATOM 2413 C C . THR A 1 315 ? 4.991 -28.291 -19.095 1.00 93.12 315 THR A C 1
ATOM 2415 O O . THR A 1 315 ? 4.734 -27.630 -18.084 1.00 93.12 315 THR A O 1
ATOM 2418 N N . GLY A 1 316 ? 4.025 -28.688 -19.928 1.00 92.31 316 GLY A N 1
ATOM 2419 C CA . GLY A 1 316 ? 2.632 -28.252 -19.832 1.00 92.31 316 GLY A CA 1
ATOM 2420 C C . GLY A 1 316 ? 2.418 -26.763 -20.143 1.00 92.31 316 GLY A C 1
ATOM 2421 O O . GLY A 1 316 ? 1.333 -26.242 -19.883 1.00 92.31 316 GLY A O 1
ATOM 2422 N N . LEU A 1 317 ? 3.426 -26.054 -20.668 1.00 94.19 317 LEU A N 1
ATOM 2423 C CA . LEU A 1 317 ? 3.303 -24.648 -21.057 1.00 94.19 317 LEU A CA 1
ATOM 2424 C C . LEU A 1 317 ? 2.458 -24.480 -22.322 1.00 94.19 317 LEU A C 1
ATOM 2426 O O . LEU A 1 317 ? 2.538 -25.264 -23.266 1.00 94.19 317 LEU A O 1
ATOM 2430 N N . HIS A 1 318 ? 1.692 -23.391 -22.398 1.00 94.69 318 HIS A N 1
ATOM 2431 C CA . HIS A 1 318 ? 1.002 -23.044 -23.638 1.00 94.69 318 HIS A CA 1
ATOM 2432 C C . HIS A 1 318 ? 2.003 -22.597 -24.721 1.00 94.69 318 HIS A C 1
ATOM 2434 O O . HIS A 1 318 ? 3.006 -21.949 -24.420 1.00 94.69 318 HIS A O 1
ATOM 2440 N N . SER A 1 319 ? 1.707 -22.858 -26.002 1.00 93.19 319 SER A N 1
ATOM 2441 C CA . SER A 1 319 ? 2.616 -22.578 -27.131 1.00 93.19 319 SER A CA 1
ATOM 2442 C C . SER A 1 319 ? 3.111 -21.127 -27.182 1.00 93.19 319 SER A C 1
ATOM 2444 O O . SER A 1 319 ? 4.253 -20.869 -27.554 1.00 93.19 319 SER A O 1
ATOM 2446 N N . GLN A 1 320 ? 2.263 -20.171 -26.790 1.00 93.00 320 GLN A N 1
ATOM 2447 C CA . GLN A 1 320 ? 2.620 -18.750 -26.730 1.00 93.00 320 GLN A CA 1
ATOM 2448 C C . GLN A 1 320 ? 3.615 -18.436 -25.602 1.00 93.00 320 GLN A C 1
ATOM 2450 O O . GLN A 1 320 ? 4.522 -17.635 -25.803 1.00 93.00 320 GLN A O 1
ATOM 2455 N N . GLN A 1 321 ? 3.478 -19.081 -24.439 1.00 95.06 321 GLN A N 1
ATOM 2456 C CA . GLN A 1 321 ? 4.409 -18.912 -23.318 1.00 95.06 321 GLN A CA 1
ATOM 2457 C C . GLN A 1 321 ? 5.765 -19.530 -23.654 1.00 95.06 321 GLN A C 1
ATOM 2459 O O . GLN A 1 321 ? 6.794 -18.893 -23.458 1.00 95.06 321 GLN A O 1
ATOM 2464 N N . LEU A 1 322 ? 5.753 -20.731 -24.239 1.00 95.88 322 LEU A N 1
ATOM 2465 C CA . LEU A 1 322 ? 6.961 -21.400 -24.711 1.00 95.88 322 LEU A CA 1
ATOM 2466 C C . LEU A 1 322 ? 7.704 -20.541 -25.747 1.00 95.88 322 LEU A C 1
ATOM 2468 O O . LEU A 1 322 ? 8.914 -20.366 -25.657 1.00 95.88 322 LEU A O 1
ATOM 2472 N N . ALA A 1 323 ? 6.972 -19.956 -26.700 1.00 92.75 323 ALA A N 1
ATOM 2473 C CA . ALA A 1 323 ? 7.541 -19.043 -27.684 1.00 92.75 323 ALA A CA 1
ATOM 2474 C C . ALA A 1 323 ? 8.191 -17.814 -27.034 1.00 92.75 323 ALA A C 1
ATOM 2476 O O . ALA A 1 323 ? 9.307 -17.464 -27.402 1.00 92.75 323 ALA A O 1
ATOM 2477 N N . ALA A 1 324 ? 7.517 -17.185 -26.068 1.00 94.00 324 ALA A N 1
ATOM 2478 C CA . ALA A 1 324 ? 8.044 -16.017 -25.370 1.00 94.00 324 ALA A CA 1
ATOM 2479 C C . ALA A 1 324 ? 9.325 -16.339 -24.583 1.00 94.00 324 ALA A C 1
ATOM 2481 O O . ALA A 1 324 ? 10.283 -15.576 -24.660 1.00 94.00 324 ALA A O 1
ATOM 2482 N N . LEU A 1 325 ? 9.368 -17.480 -23.884 1.00 95.56 325 LEU A N 1
ATOM 2483 C CA . LEU A 1 325 ? 10.549 -17.914 -23.129 1.00 95.56 325 LEU A CA 1
ATOM 2484 C C . LEU A 1 325 ? 11.732 -18.241 -24.045 1.00 95.56 325 LEU A C 1
ATOM 2486 O O . LEU A 1 325 ? 12.842 -17.794 -23.778 1.00 95.56 325 LEU A O 1
ATOM 2490 N N . LEU A 1 326 ? 11.497 -18.953 -25.153 1.00 95.06 326 LEU A N 1
ATOM 2491 C CA . LEU A 1 326 ? 12.542 -19.239 -26.140 1.00 95.06 326 LEU A CA 1
ATOM 2492 C C . LEU A 1 326 ? 13.091 -17.951 -26.769 1.00 95.06 326 LEU A C 1
ATOM 2494 O O . LEU A 1 326 ? 14.301 -17.798 -26.897 1.00 95.06 326 LEU A O 1
ATOM 2498 N N . THR A 1 327 ? 12.221 -16.995 -27.111 1.00 93.50 327 THR A N 1
ATOM 2499 C CA . THR A 1 327 ? 12.651 -15.688 -27.627 1.00 93.50 327 THR A CA 1
ATOM 2500 C C . THR A 1 327 ? 13.449 -14.898 -26.590 1.00 93.50 327 THR A C 1
ATOM 2502 O O . THR A 1 327 ? 14.479 -14.328 -26.940 1.00 93.50 327 THR A O 1
ATOM 2505 N N . ALA A 1 328 ? 13.020 -14.884 -25.325 1.00 94.62 328 ALA A N 1
ATOM 2506 C CA . ALA A 1 328 ? 13.755 -14.224 -24.246 1.00 94.62 328 ALA A CA 1
ATOM 2507 C C . ALA A 1 328 ? 15.139 -14.854 -24.013 1.00 94.62 328 ALA A C 1
ATOM 2509 O O . ALA A 1 328 ? 16.094 -14.136 -23.737 1.00 94.62 328 ALA A O 1
ATOM 2510 N N . ALA A 1 329 ? 15.263 -16.170 -24.206 1.00 94.81 329 ALA A N 1
ATOM 2511 C CA . ALA A 1 329 ? 16.527 -16.901 -24.147 1.00 94.81 329 ALA A CA 1
ATOM 2512 C C . ALA A 1 329 ? 17.392 -16.762 -25.421 1.00 94.81 329 ALA A C 1
ATOM 2514 O O . ALA A 1 329 ? 18.404 -17.444 -25.557 1.00 94.81 329 ALA A O 1
ATOM 2515 N N . GLY A 1 330 ? 16.997 -15.916 -26.381 1.00 94.19 330 GLY A N 1
ATOM 2516 C CA . GLY A 1 330 ? 17.741 -15.694 -27.625 1.00 94.19 330 GLY A CA 1
ATOM 2517 C C . GLY A 1 330 ? 17.662 -16.848 -28.630 1.00 94.19 330 GLY A C 1
ATOM 2518 O O . GLY A 1 330 ? 18.405 -16.866 -29.610 1.00 94.19 330 GLY A O 1
ATOM 2519 N N . VAL A 1 331 ? 16.755 -17.807 -28.429 1.00 93.75 331 VAL A N 1
ATOM 2520 C CA . VAL A 1 331 ? 16.599 -18.959 -29.319 1.00 93.75 331 VAL A CA 1
ATOM 2521 C C . VAL A 1 331 ? 15.769 -18.564 -30.533 1.00 93.75 331 VAL A C 1
ATOM 2523 O O . VAL A 1 331 ? 14.563 -18.305 -30.443 1.00 93.75 331 VAL A O 1
ATOM 2526 N N . GLN A 1 332 ? 16.401 -18.574 -31.705 1.00 89.06 332 GLN A N 1
ATOM 2527 C CA . GLN A 1 332 ? 15.679 -18.481 -32.969 1.00 89.06 332 GLN A CA 1
ATOM 2528 C C . GLN A 1 332 ? 14.939 -19.793 -33.227 1.00 89.06 332 GLN A C 1
ATOM 2530 O O . GLN A 1 332 ? 15.535 -20.859 -33.378 1.00 89.06 332 GLN A O 1
ATOM 2535 N N . ARG A 1 333 ? 13.608 -19.726 -33.265 1.00 90.06 333 ARG A N 1
ATOM 2536 C CA . ARG A 1 333 ? 12.777 -20.905 -33.526 1.00 90.06 333 ARG A CA 1
ATO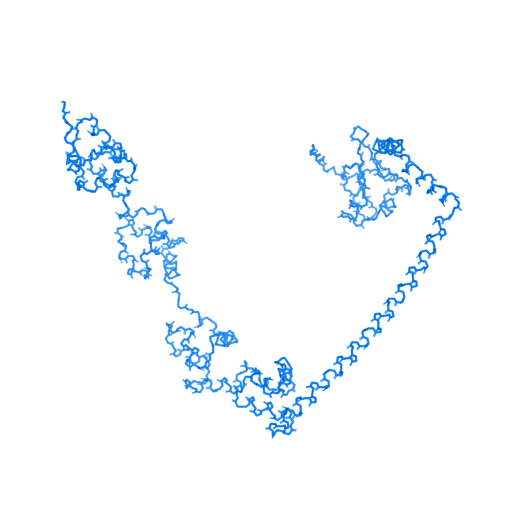M 2537 C C . ARG A 1 333 ? 12.994 -21.374 -34.963 1.00 90.06 333 ARG A C 1
ATOM 2539 O O . ARG A 1 333 ? 13.043 -20.558 -35.874 1.00 90.06 333 ARG A O 1
ATOM 2546 N N . ARG A 1 334 ? 12.973 -22.687 -35.200 1.00 87.06 334 ARG A N 1
ATOM 2547 C CA . ARG A 1 334 ? 13.024 -23.284 -36.550 1.00 87.06 334 ARG A CA 1
ATOM 2548 C C . ARG A 1 334 ? 11.885 -22.822 -37.463 1.00 87.06 334 ARG A C 1
ATOM 2550 O O . ARG A 1 334 ? 12.005 -22.867 -38.679 1.00 87.06 334 ARG A O 1
ATOM 2557 N N . THR A 1 335 ? 10.773 -22.378 -36.878 1.00 86.38 335 THR A N 1
ATOM 2558 C CA . THR A 1 335 ? 9.632 -21.796 -37.598 1.00 86.38 335 THR A CA 1
ATOM 2559 C C . THR A 1 335 ? 9.770 -20.293 -37.838 1.00 86.38 335 THR A C 1
ATOM 2561 O O . THR A 1 335 ? 8.908 -19.713 -38.494 1.00 86.38 335 THR A O 1
ATOM 2564 N N . ASP A 1 336 ? 10.783 -19.638 -37.261 1.00 87.88 336 ASP A N 1
ATOM 2565 C CA . ASP A 1 336 ? 11.046 -18.223 -37.496 1.00 87.88 336 ASP A CA 1
ATOM 2566 C C . ASP A 1 336 ? 11.451 -18.038 -38.964 1.00 87.88 336 ASP A C 1
ATOM 2568 O O . ASP A 1 336 ? 12.403 -18.677 -39.427 1.00 87.88 336 ASP A O 1
ATOM 2572 N N . PRO A 1 337 ? 10.748 -17.184 -39.722 1.00 89.31 337 PRO A N 1
ATOM 2573 C CA . PRO A 1 337 ? 11.093 -16.939 -41.108 1.00 89.31 337 PRO A CA 1
ATOM 2574 C C . PRO A 1 337 ? 12.556 -16.527 -41.329 1.00 89.31 337 PRO A C 1
ATOM 2576 O O . PRO A 1 337 ? 13.113 -16.907 -42.353 1.00 89.31 337 PRO A O 1
ATOM 2579 N N . ALA A 1 338 ? 13.186 -15.804 -40.395 1.00 88.56 338 ALA A N 1
ATOM 2580 C CA . ALA A 1 338 ? 14.594 -15.417 -40.511 1.00 88.56 338 ALA A CA 1
ATOM 2581 C C . ALA A 1 338 ? 15.542 -16.625 -40.394 1.00 88.56 338 ALA A C 1
ATOM 2583 O O . ALA A 1 338 ? 16.512 -16.727 -41.145 1.00 88.56 338 ALA A O 1
ATOM 2584 N N . TYR A 1 339 ? 15.227 -17.577 -39.511 1.00 89.88 339 TYR A N 1
ATOM 2585 C CA . TYR A 1 339 ? 15.972 -18.832 -39.389 1.00 89.88 339 TYR A CA 1
ATOM 2586 C C . TYR A 1 339 ? 15.835 -19.676 -40.660 1.00 89.88 339 TYR A C 1
ATOM 2588 O O . TYR A 1 339 ? 16.830 -20.142 -41.212 1.00 89.88 339 TYR A O 1
ATOM 2596 N N . VAL A 1 340 ? 14.605 -19.825 -41.171 1.00 92.50 340 VAL A N 1
ATOM 2597 C CA . VAL A 1 340 ? 14.339 -20.573 -42.411 1.00 92.50 340 VAL A CA 1
ATOM 2598 C C . VAL A 1 340 ? 15.059 -19.936 -43.598 1.00 92.50 340 VAL A C 1
ATOM 2600 O O . VAL A 1 340 ? 15.639 -20.652 -44.413 1.00 92.50 340 VAL A O 1
ATOM 2603 N N . GLU A 1 341 ? 15.047 -18.605 -43.709 1.00 94.38 341 GLU A N 1
ATOM 2604 C CA . GLU A 1 341 ? 15.822 -17.879 -44.719 1.00 94.38 341 GLU A CA 1
ATOM 2605 C C . GLU A 1 341 ? 17.310 -18.173 -44.605 1.00 94.38 341 GLU A C 1
ATOM 2607 O O . GLU A 1 341 ? 17.927 -18.550 -45.601 1.00 94.38 341 GLU A O 1
ATOM 2612 N N . ARG A 1 342 ? 17.872 -18.039 -43.399 1.00 93.75 342 ARG A N 1
ATOM 2613 C CA . ARG A 1 342 ? 19.296 -18.256 -43.167 1.00 93.75 342 ARG A CA 1
ATOM 2614 C C . ARG A 1 342 ? 19.708 -19.679 -43.528 1.00 93.75 342 ARG A C 1
ATOM 2616 O O . ARG A 1 342 ? 20.623 -19.848 -44.324 1.00 93.75 342 ARG A O 1
ATOM 2623 N N . GLN A 1 343 ? 18.972 -20.678 -43.046 1.00 93.00 343 GLN A N 1
ATOM 2624 C CA . GLN A 1 343 ? 19.212 -22.085 -43.366 1.00 93.00 343 GLN A CA 1
ATOM 2625 C C . GLN A 1 343 ? 19.114 -22.359 -44.875 1.00 93.00 343 GLN A C 1
ATOM 2627 O O . GLN A 1 343 ? 19.882 -23.150 -45.415 1.00 93.00 343 GLN A O 1
ATOM 2632 N N . THR A 1 344 ? 18.180 -21.699 -45.567 1.00 95.69 344 THR A N 1
ATOM 2633 C CA . THR A 1 344 ? 18.015 -21.844 -47.022 1.00 95.69 344 THR A CA 1
ATOM 2634 C C . THR A 1 344 ? 19.220 -21.271 -47.779 1.00 95.69 344 THR A C 1
ATOM 2636 O O . THR A 1 344 ? 19.715 -21.911 -48.701 1.00 95.69 344 THR A O 1
ATOM 2639 N N . LEU A 1 345 ? 19.726 -20.100 -47.376 1.00 96.25 345 LEU A N 1
ATOM 2640 C CA . LEU A 1 345 ? 20.910 -19.480 -47.986 1.00 96.25 345 LEU A CA 1
ATOM 2641 C C . LEU A 1 345 ? 22.197 -20.252 -47.675 1.00 96.25 345 LEU A C 1
ATOM 2643 O O . LEU A 1 345 ? 23.020 -20.453 -48.567 1.00 96.25 345 LEU A O 1
ATOM 2647 N N . ASP A 1 346 ? 22.347 -20.734 -46.439 1.00 94.62 346 ASP A N 1
ATOM 2648 C CA . ASP A 1 346 ? 23.479 -21.574 -46.039 1.00 94.62 346 ASP A CA 1
ATOM 2649 C C . ASP A 1 346 ? 23.504 -22.891 -46.832 1.00 94.62 346 ASP A C 1
ATOM 2651 O O . ASP A 1 346 ? 24.574 -23.333 -47.247 1.00 94.62 346 ASP A O 1
ATOM 2655 N N . GLY A 1 347 ? 22.333 -23.470 -47.134 1.00 95.81 347 GLY A N 1
ATOM 2656 C CA . GLY A 1 347 ? 22.205 -24.685 -47.946 1.00 95.81 347 GLY A CA 1
ATOM 2657 C C . GLY A 1 347 ? 22.737 -24.556 -49.379 1.00 95.81 347 GLY A C 1
ATOM 2658 O O . GLY A 1 347 ? 23.169 -25.550 -49.954 1.00 95.81 347 GLY A O 1
ATOM 2659 N N . ILE A 1 348 ? 22.766 -23.340 -49.934 1.00 97.25 348 ILE A N 1
ATOM 2660 C CA . ILE A 1 348 ? 23.357 -23.046 -51.252 1.00 97.25 348 ILE A CA 1
ATOM 2661 C C . ILE A 1 348 ? 24.738 -22.377 -51.150 1.00 97.25 348 ILE A C 1
ATOM 2663 O O . ILE A 1 348 ? 25.280 -21.905 -52.148 1.00 97.25 348 ILE A O 1
ATOM 2667 N N . GLY A 1 349 ? 25.304 -22.288 -49.941 1.00 96.06 349 GLY A N 1
ATOM 2668 C CA . GLY A 1 349 ? 26.599 -21.656 -49.686 1.00 96.06 349 GLY A CA 1
ATOM 2669 C C . GLY A 1 349 ? 26.621 -20.133 -49.866 1.00 96.06 349 GLY A C 1
ATOM 2670 O O . GLY A 1 349 ? 27.704 -19.552 -49.980 1.00 96.06 349 GLY A O 1
ATOM 2671 N N . TYR A 1 350 ? 25.465 -19.459 -49.898 1.00 96.88 350 TYR A N 1
ATOM 2672 C CA . TYR A 1 350 ? 25.404 -18.010 -50.094 1.00 96.88 350 TYR A CA 1
ATOM 2673 C C . TYR A 1 350 ? 25.624 -17.254 -48.778 1.00 96.88 350 TYR A C 1
ATOM 2675 O O . TYR A 1 350 ? 24.837 -17.343 -47.836 1.00 96.88 350 TYR A O 1
ATOM 2683 N N . ARG A 1 351 ? 26.689 -16.447 -48.724 1.00 94.06 351 ARG A N 1
ATOM 2684 C CA . ARG A 1 351 ? 27.008 -15.590 -47.574 1.00 94.06 351 ARG A CA 1
ATOM 2685 C C . ARG A 1 351 ? 26.405 -14.197 -47.781 1.00 94.06 351 ARG A C 1
ATOM 2687 O O . ARG A 1 351 ? 27.032 -13.345 -48.394 1.00 94.06 351 ARG A O 1
ATOM 2694 N N . GLY A 1 352 ? 25.197 -13.963 -47.273 1.00 94.56 352 GLY A N 1
ATOM 2695 C CA . GLY A 1 352 ? 24.541 -12.650 -47.322 1.00 94.56 352 GLY A CA 1
ATOM 2696 C C . GLY A 1 352 ? 23.095 -12.703 -46.837 1.00 94.56 352 GLY A C 1
ATOM 2697 O O . GLY A 1 352 ? 22.665 -13.722 -46.290 1.00 94.56 352 GLY A O 1
ATOM 2698 N N . SER A 1 353 ? 22.349 -11.612 -47.014 1.00 96.50 353 SER A N 1
ATOM 2699 C CA . SER A 1 353 ? 20.902 -11.610 -46.778 1.00 96.50 353 SER A CA 1
ATOM 2700 C C . SER A 1 353 ? 20.135 -12.146 -47.993 1.00 96.50 353 SER A C 1
ATOM 2702 O O . SER A 1 353 ? 20.661 -12.219 -49.106 1.00 96.50 353 SER A O 1
ATOM 2704 N N . LEU A 1 354 ? 18.854 -12.487 -47.804 1.00 97.25 354 LEU A N 1
ATOM 2705 C CA . LEU A 1 354 ? 17.988 -12.894 -48.917 1.00 97.25 354 LEU A CA 1
ATOM 2706 C C . LEU A 1 354 ? 17.822 -11.765 -49.948 1.00 97.25 354 LEU A C 1
ATOM 2708 O O . LEU A 1 354 ? 17.685 -12.031 -51.142 1.00 97.25 354 LEU A O 1
ATOM 2712 N N . VAL A 1 355 ? 17.849 -10.510 -49.490 1.00 97.38 355 VAL A N 1
ATOM 2713 C CA . VAL A 1 355 ? 17.760 -9.327 -50.353 1.00 97.38 355 VAL A CA 1
ATOM 2714 C C . VAL A 1 355 ? 19.020 -9.196 -51.208 1.00 97.38 355 VAL A C 1
ATOM 2716 O O . VAL A 1 355 ? 18.897 -9.006 -52.415 1.00 97.38 355 VAL A O 1
ATOM 2719 N N . ASP A 1 356 ? 20.208 -9.386 -50.625 1.00 96.94 356 ASP A N 1
ATOM 2720 C CA . ASP A 1 356 ? 21.482 -9.342 -51.362 1.00 96.94 356 ASP A CA 1
ATOM 2721 C C . ASP A 1 356 ? 21.556 -10.456 -52.407 1.00 96.94 356 ASP A C 1
ATOM 2723 O O . ASP A 1 356 ? 21.938 -10.219 -53.559 1.00 96.94 356 ASP A O 1
ATOM 2727 N N . TYR A 1 357 ? 21.119 -11.661 -52.023 1.00 97.94 357 TYR A N 1
ATOM 2728 C CA . TYR A 1 357 ? 21.005 -12.802 -52.925 1.00 97.94 357 TYR A CA 1
ATOM 2729 C C . TYR A 1 357 ? 20.113 -12.456 -54.119 1.00 97.94 357 TYR A C 1
ATOM 2731 O O . TYR A 1 357 ? 20.546 -12.552 -55.271 1.00 97.94 357 TYR A O 1
ATOM 2739 N N . ALA A 1 358 ? 18.891 -11.984 -53.857 1.00 97.06 358 ALA A N 1
ATOM 2740 C CA . ALA A 1 358 ? 17.941 -11.647 -54.907 1.00 97.06 358 ALA A CA 1
ATOM 2741 C C . ALA A 1 358 ? 18.442 -10.497 -55.793 1.00 97.06 358 ALA A C 1
ATOM 2743 O O . ALA A 1 358 ? 18.306 -10.572 -57.013 1.00 97.06 358 ALA A O 1
ATOM 2744 N N . ALA A 1 359 ? 19.062 -9.462 -55.222 1.00 96.75 359 ALA A N 1
ATOM 2745 C CA . ALA A 1 359 ? 19.612 -8.338 -55.976 1.00 96.75 359 ALA A CA 1
ATOM 2746 C C . ALA A 1 359 ? 20.751 -8.783 -56.908 1.00 96.75 359 ALA A C 1
ATOM 2748 O O . ALA A 1 359 ? 20.747 -8.448 -58.093 1.00 96.75 359 ALA A O 1
ATOM 2749 N N . THR A 1 360 ? 21.669 -9.610 -56.399 1.00 96.81 360 THR A N 1
ATOM 2750 C CA . THR A 1 360 ? 22.796 -10.173 -57.162 1.00 96.81 360 THR A CA 1
ATOM 2751 C C . THR A 1 360 ? 22.316 -11.074 -58.304 1.00 96.81 360 THR A C 1
ATOM 2753 O O . THR A 1 360 ? 22.806 -11.003 -59.431 1.00 96.81 360 THR A O 1
ATOM 2756 N N . ARG A 1 361 ? 21.331 -11.941 -58.050 1.00 97.00 361 ARG A N 1
ATOM 2757 C CA . ARG A 1 361 ? 20.763 -12.807 -59.094 1.00 97.00 361 ARG A CA 1
ATOM 2758 C C . ARG A 1 361 ? 19.957 -12.000 -60.119 1.00 97.00 361 ARG A C 1
ATOM 2760 O O . ARG A 1 361 ? 20.077 -12.231 -61.319 1.00 97.00 361 ARG A O 1
ATOM 2767 N N . THR A 1 362 ? 19.214 -10.988 -59.683 1.00 95.75 362 THR A N 1
ATOM 2768 C CA . THR A 1 362 ? 18.433 -10.130 -60.589 1.00 95.75 362 THR A CA 1
ATOM 2769 C C . THR A 1 362 ? 19.330 -9.299 -61.511 1.00 95.75 362 THR A C 1
ATOM 2771 O O . THR A 1 362 ? 19.035 -9.191 -62.701 1.00 95.75 362 THR A O 1
ATOM 2774 N N . SER A 1 363 ? 20.457 -8.767 -61.018 1.00 94.12 363 SER A N 1
ATOM 2775 C CA . SER A 1 363 ? 21.411 -8.013 -61.852 1.00 94.12 363 SER A CA 1
ATOM 2776 C C . SER A 1 363 ? 22.072 -8.870 -62.939 1.00 94.12 363 SER A C 1
ATOM 2778 O O . SER A 1 363 ? 22.451 -8.353 -63.986 1.00 94.12 363 SER A O 1
ATOM 2780 N N . THR A 1 364 ? 22.129 -10.190 -62.741 1.00 95.69 364 THR A N 1
ATOM 2781 C CA . THR A 1 364 ? 22.601 -11.167 -63.739 1.00 95.69 364 THR A CA 1
ATOM 2782 C C . THR A 1 364 ? 21.481 -11.722 -64.631 1.00 95.69 364 THR A C 1
ATOM 2784 O O . THR A 1 364 ? 21.699 -12.661 -65.395 1.00 95.69 364 THR A O 1
ATOM 2787 N N . GLY A 1 365 ? 20.274 -11.147 -64.567 1.00 94.88 365 GLY A N 1
ATOM 2788 C CA . GLY A 1 365 ? 19.147 -11.502 -65.432 1.00 94.88 365 GLY A CA 1
ATOM 2789 C C . GLY A 1 365 ? 18.375 -12.753 -65.007 1.00 94.88 365 GLY A C 1
ATOM 2790 O O . GLY A 1 365 ? 17.647 -13.319 -65.825 1.00 94.88 365 GLY A O 1
ATOM 2791 N N . TRP A 1 366 ? 18.519 -13.214 -63.761 1.00 96.44 366 TRP A N 1
ATOM 2792 C CA . TRP A 1 366 ? 17.766 -14.372 -63.275 1.00 96.44 366 TRP A CA 1
ATOM 2793 C C . TRP A 1 366 ? 16.287 -14.046 -63.061 1.00 96.44 366 TRP A C 1
ATOM 2795 O O . TRP A 1 366 ? 15.926 -12.971 -62.584 1.00 96.44 366 TRP A O 1
ATOM 2805 N N . THR A 1 367 ? 15.423 -15.014 -63.376 1.00 94.44 367 THR A N 1
ATOM 2806 C CA . THR A 1 367 ? 13.990 -14.945 -63.075 1.00 94.44 367 THR A CA 1
ATOM 2807 C C . THR A 1 367 ? 13.695 -15.434 -61.656 1.00 94.44 367 THR A C 1
ATOM 2809 O O . THR A 1 367 ? 14.489 -16.163 -61.054 1.00 94.44 367 THR A O 1
ATOM 2812 N N . VAL A 1 368 ? 12.516 -15.081 -61.131 1.00 94.00 368 VAL A N 1
ATOM 2813 C CA . VAL A 1 368 ? 12.040 -15.544 -59.813 1.00 94.00 368 VAL A CA 1
ATOM 2814 C C . VAL A 1 368 ? 12.000 -17.066 -59.736 1.00 94.00 368 VAL A C 1
ATOM 2816 O O . VAL A 1 368 ? 12.468 -17.615 -58.747 1.00 94.00 368 VAL A O 1
ATOM 2819 N N . GLN A 1 369 ? 11.526 -17.729 -60.798 1.00 94.69 369 GLN A N 1
ATOM 2820 C CA . GLN A 1 369 ? 11.454 -19.192 -60.881 1.00 94.69 369 GLN A CA 1
ATOM 2821 C C . GLN A 1 369 ? 12.833 -19.845 -60.760 1.00 94.69 369 GLN A C 1
ATOM 2823 O O . GLN A 1 369 ? 12.982 -20.916 -60.182 1.00 94.69 369 GLN A O 1
ATOM 2828 N N . ARG A 1 370 ? 13.865 -19.212 -61.330 1.00 96.75 370 ARG A N 1
ATOM 2829 C CA . ARG A 1 370 ? 15.227 -19.745 -61.265 1.00 96.75 370 ARG A CA 1
ATOM 2830 C C . ARG A 1 370 ? 15.827 -19.563 -59.872 1.00 96.75 370 ARG A C 1
ATOM 2832 O O . ARG A 1 370 ? 16.475 -20.476 -59.373 1.00 96.75 370 ARG A O 1
ATOM 2839 N N . MET A 1 371 ? 15.593 -18.408 -59.245 1.00 97.50 371 MET A N 1
ATOM 2840 C CA . MET A 1 371 ? 16.030 -18.142 -57.869 1.00 97.50 371 MET A CA 1
ATOM 2841 C C . MET A 1 371 ? 15.351 -19.081 -56.865 1.00 97.50 371 MET A C 1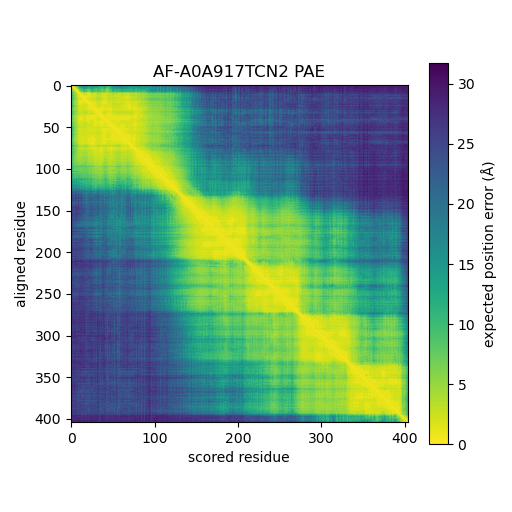
ATOM 2843 O O . MET A 1 371 ? 16.012 -19.652 -56.006 1.00 97.50 371 MET A O 1
ATOM 2847 N N . SER A 1 372 ? 14.036 -19.268 -56.972 1.00 96.56 372 SER A N 1
ATOM 2848 C CA . SER A 1 372 ? 13.280 -20.159 -56.087 1.00 96.56 372 SER A CA 1
ATOM 2849 C C . SER A 1 372 ? 13.705 -21.624 -56.247 1.00 96.56 372 SER A C 1
ATOM 2851 O O . SER A 1 372 ? 13.887 -22.307 -55.239 1.00 96.56 372 SER A O 1
ATOM 2853 N N . ALA A 1 373 ? 13.956 -22.072 -57.484 1.00 96.75 373 ALA A N 1
ATOM 2854 C CA . ALA A 1 373 ? 14.486 -23.402 -57.772 1.00 96.75 373 ALA A CA 1
ATOM 2855 C C . ALA A 1 373 ? 15.884 -23.619 -57.168 1.00 96.75 373 ALA A C 1
ATOM 2857 O O . ALA A 1 373 ? 16.103 -24.653 -56.543 1.00 96.75 373 ALA A O 1
ATOM 2858 N N . GLU A 1 374 ? 16.803 -22.648 -57.290 1.00 97.50 374 GLU A N 1
ATOM 2859 C CA . GLU A 1 374 ? 18.130 -22.722 -56.649 1.00 97.50 374 GLU A CA 1
ATOM 2860 C C . GLU A 1 374 ? 18.002 -22.801 -55.122 1.00 97.50 374 GLU A C 1
ATOM 2862 O O . GLU A 1 374 ? 18.660 -23.619 -54.489 1.00 97.50 374 GLU A O 1
ATOM 2867 N N . LEU A 1 375 ? 17.100 -22.013 -54.531 1.00 97.00 375 LEU A N 1
ATOM 2868 C CA . LEU A 1 375 ? 16.838 -22.031 -53.090 1.00 97.00 375 LEU A CA 1
ATOM 2869 C C . LEU A 1 375 ? 16.080 -23.285 -52.613 1.00 97.00 375 LEU A C 1
ATOM 2871 O O . LEU A 1 375 ? 15.897 -23.452 -51.409 1.00 97.00 375 LEU A O 1
ATOM 2875 N N . GLY A 1 376 ? 15.577 -24.142 -53.509 1.00 96.25 376 GLY A N 1
ATOM 2876 C CA . GLY A 1 376 ? 14.711 -25.267 -53.136 1.00 96.25 376 GLY A CA 1
ATOM 2877 C C . GLY A 1 376 ? 13.413 -24.824 -52.442 1.00 96.25 376 GLY A C 1
ATOM 2878 O O . GLY A 1 376 ? 12.908 -25.507 -51.547 1.00 96.25 376 GLY A O 1
ATOM 2879 N N . ARG A 1 377 ? 12.881 -23.647 -52.799 1.00 96.56 377 ARG A N 1
ATOM 2880 C CA . ARG A 1 377 ? 11.660 -23.051 -52.223 1.00 96.56 377 ARG A CA 1
ATOM 2881 C C . ARG A 1 377 ? 10.658 -22.702 -53.321 1.00 96.56 377 ARG A C 1
ATOM 2883 O O . ARG A 1 377 ? 10.994 -22.653 -54.495 1.00 96.56 377 ARG A O 1
ATOM 2890 N N . SER A 1 378 ? 9.408 -22.435 -52.945 1.00 96.62 378 SER A N 1
ATOM 2891 C CA . SER A 1 378 ? 8.396 -21.985 -53.908 1.00 96.62 378 SER A CA 1
ATOM 2892 C C . SER A 1 378 ? 8.559 -20.503 -54.263 1.00 96.62 378 SER A C 1
ATOM 2894 O O . SER A 1 378 ? 8.977 -19.692 -53.431 1.00 96.62 378 SER A O 1
ATOM 2896 N N . ASP A 1 379 ? 8.137 -20.122 -55.470 1.00 95.00 379 ASP A N 1
ATOM 2897 C CA . ASP A 1 379 ? 8.089 -18.721 -55.922 1.00 95.00 379 ASP A CA 1
ATOM 2898 C C . ASP A 1 379 ? 7.311 -17.833 -54.944 1.00 95.00 379 ASP A C 1
ATOM 2900 O O . ASP A 1 379 ? 7.710 -16.710 -54.640 1.00 95.00 379 ASP A O 1
ATOM 2904 N N . VAL A 1 380 ? 6.205 -18.363 -54.406 1.00 94.88 380 VAL A N 1
ATOM 2905 C CA . VAL A 1 380 ? 5.345 -17.675 -53.435 1.00 94.88 380 VAL A CA 1
ATOM 2906 C C . VAL A 1 380 ? 6.092 -17.406 -52.130 1.00 94.88 380 VAL A C 1
ATOM 2908 O O . VAL A 1 380 ? 5.951 -16.320 -51.563 1.00 94.88 380 VAL A O 1
ATOM 2911 N N . TRP A 1 381 ? 6.896 -18.365 -51.655 1.00 95.31 381 TRP A N 1
ATOM 2912 C CA . TRP A 1 381 ? 7.722 -18.184 -50.462 1.00 95.31 381 TRP A CA 1
ATOM 2913 C C . TRP A 1 381 ? 8.729 -17.054 -50.675 1.00 95.31 381 TRP A C 1
ATOM 2915 O O . TRP A 1 381 ? 8.728 -16.091 -49.904 1.00 95.31 381 TRP A O 1
ATOM 2925 N N . LEU A 1 382 ? 9.511 -17.121 -51.759 1.00 95.94 382 LEU A N 1
ATOM 2926 C CA . LEU A 1 382 ? 10.530 -16.117 -52.074 1.00 95.94 382 LEU A CA 1
ATOM 2927 C C . LEU A 1 382 ? 9.893 -14.731 -52.219 1.00 95.94 382 LEU A C 1
ATOM 2929 O O . LEU A 1 382 ? 10.366 -13.754 -51.635 1.00 95.94 382 LEU A O 1
ATOM 2933 N N . ALA A 1 383 ? 8.756 -14.654 -52.914 1.00 94.69 383 ALA A N 1
ATOM 2934 C CA . ALA A 1 383 ? 8.062 -13.398 -53.127 1.00 94.69 383 ALA A CA 1
ATOM 2935 C C . ALA A 1 383 ? 7.505 -12.773 -51.853 1.00 94.69 383 ALA A C 1
ATOM 2937 O O . ALA A 1 383 ? 7.640 -11.566 -51.633 1.00 94.69 383 ALA A O 1
ATOM 2938 N N . ARG A 1 384 ? 6.902 -13.586 -50.984 1.00 95.44 384 ARG A N 1
ATOM 2939 C CA . ARG A 1 384 ? 6.405 -13.121 -49.690 1.00 95.44 384 ARG A CA 1
ATOM 2940 C C . ARG A 1 384 ? 7.544 -12.612 -48.810 1.00 95.44 384 ARG A C 1
ATOM 2942 O O . ARG A 1 384 ? 7.372 -11.590 -48.148 1.00 95.44 384 ARG A O 1
ATOM 2949 N N . ARG A 1 385 ? 8.691 -13.296 -48.808 1.00 96.19 385 ARG A N 1
ATOM 2950 C CA . ARG A 1 385 ? 9.857 -12.906 -48.008 1.00 96.19 385 ARG A CA 1
ATOM 2951 C C . ARG A 1 385 ? 10.493 -11.611 -48.497 1.00 96.19 385 ARG A C 1
ATOM 2953 O O . ARG A 1 385 ? 10.660 -10.696 -47.698 1.00 96.19 385 ARG A O 1
ATOM 2960 N N . LEU A 1 386 ? 10.727 -11.462 -49.800 1.00 95.69 386 LEU A N 1
ATOM 2961 C CA . LEU A 1 386 ? 11.264 -10.212 -50.348 1.00 95.69 386 LEU A CA 1
ATOM 2962 C C . LEU A 1 386 ? 10.338 -9.018 -50.088 1.00 95.69 386 LEU A C 1
ATOM 2964 O O . LEU A 1 386 ? 10.813 -7.949 -49.721 1.00 95.69 386 LEU A O 1
ATOM 2968 N N . ARG A 1 387 ? 9.014 -9.197 -50.184 1.00 94.88 387 ARG A N 1
ATOM 2969 C CA . ARG A 1 387 ? 8.055 -8.141 -49.811 1.00 94.88 387 ARG A CA 1
ATOM 2970 C C . ARG A 1 387 ? 8.105 -7.791 -48.327 1.00 94.88 387 ARG A C 1
ATOM 2972 O O . ARG A 1 387 ? 8.014 -6.614 -48.001 1.00 94.88 387 ARG A O 1
ATOM 2979 N N . ALA A 1 388 ? 8.269 -8.778 -47.445 1.00 94.31 388 ALA A N 1
ATOM 2980 C CA . ALA A 1 388 ? 8.406 -8.532 -46.009 1.00 94.31 388 ALA A CA 1
ATOM 2981 C C . ALA A 1 388 ? 9.650 -7.686 -45.674 1.00 94.31 388 ALA A C 1
ATOM 2983 O O . ALA A 1 388 ? 9.616 -6.923 -44.716 1.00 94.31 388 ALA A O 1
ATOM 2984 N N . HIS A 1 389 ? 10.701 -7.768 -46.498 1.00 95.62 389 HIS A N 1
ATOM 2985 C CA . HIS A 1 389 ? 11.904 -6.928 -46.406 1.00 95.62 389 HIS A CA 1
ATOM 2986 C C . HIS A 1 389 ? 11.814 -5.611 -47.202 1.00 95.62 389 HIS A C 1
ATOM 2988 O O . HIS A 1 389 ? 12.810 -4.913 -47.346 1.00 95.62 389 HIS A O 1
ATOM 2994 N N . GLY A 1 390 ? 10.658 -5.274 -47.789 1.00 95.56 390 GLY A N 1
ATOM 2995 C CA . GLY A 1 390 ? 10.512 -4.097 -48.662 1.00 95.56 390 GLY A CA 1
ATOM 2996 C C . GLY A 1 390 ? 11.211 -4.220 -50.027 1.00 95.56 390 GLY A C 1
ATOM 2997 O O . GLY A 1 390 ? 11.189 -3.289 -50.826 1.00 95.56 390 GLY A O 1
ATOM 2998 N N . ALA A 1 391 ? 11.776 -5.386 -50.343 1.00 95.06 391 ALA A N 1
ATOM 2999 C CA . ALA A 1 391 ? 12.508 -5.688 -51.573 1.00 95.06 391 ALA A CA 1
ATOM 3000 C C . ALA A 1 391 ? 11.625 -6.331 -52.661 1.00 95.06 391 ALA A C 1
ATOM 3002 O O . ALA A 1 391 ? 12.106 -7.022 -53.558 1.00 95.06 391 ALA A O 1
ATOM 3003 N N . GLY A 1 392 ? 10.307 -6.112 -52.596 1.00 92.31 392 GLY A N 1
ATOM 3004 C CA . GLY A 1 392 ? 9.352 -6.679 -53.550 1.00 92.31 392 GLY A CA 1
ATOM 3005 C C . GLY A 1 392 ? 9.575 -6.231 -55.000 1.00 92.31 392 GLY A C 1
ATOM 3006 O O . GLY A 1 392 ? 9.141 -6.920 -55.911 1.00 92.31 392 GLY A O 1
ATOM 3007 N N . TYR A 1 393 ? 10.274 -5.117 -55.228 1.00 92.94 393 TYR A N 1
ATOM 3008 C CA . TYR A 1 393 ? 10.586 -4.598 -56.564 1.00 92.94 393 TYR A CA 1
ATOM 3009 C C . TYR A 1 393 ? 11.631 -5.434 -57.325 1.00 92.94 393 TYR A C 1
ATOM 3011 O O . TYR A 1 393 ? 11.695 -5.348 -58.550 1.00 92.94 393 TYR A O 1
ATOM 3019 N N . LEU A 1 394 ? 12.436 -6.250 -56.626 1.00 91.06 394 LEU A N 1
ATOM 3020 C CA . LEU A 1 394 ? 13.427 -7.141 -57.251 1.00 91.06 394 LEU A CA 1
ATOM 3021 C C . LEU A 1 394 ? 12.766 -8.259 -58.062 1.00 91.06 394 LEU A C 1
ATOM 3023 O O . LEU A 1 394 ? 13.358 -8.825 -58.975 1.00 91.06 394 LEU A O 1
ATOM 3027 N N . ILE A 1 395 ? 11.511 -8.551 -57.745 1.00 87.19 395 ILE A N 1
ATOM 3028 C CA . ILE A 1 395 ? 10.702 -9.563 -58.395 1.00 87.19 395 ILE A CA 1
ATOM 3029 C C . ILE A 1 395 ? 9.537 -8.842 -59.068 1.00 87.19 395 ILE A C 1
ATOM 3031 O O . ILE A 1 395 ? 8.497 -8.599 -58.464 1.00 87.19 395 ILE A O 1
ATOM 3035 N N . GLY A 1 396 ? 9.747 -8.405 -60.313 1.00 78.75 396 GLY A N 1
ATOM 3036 C CA . GLY A 1 396 ? 8.729 -7.679 -61.082 1.00 78.75 396 GLY A CA 1
ATOM 3037 C C . GLY A 1 396 ? 7.341 -8.338 -60.983 1.00 78.75 396 GLY A C 1
ATOM 3038 O O . GLY A 1 396 ? 7.252 -9.548 -60.744 1.00 78.75 396 GLY A O 1
ATOM 3039 N N . PRO A 1 397 ? 6.247 -7.566 -61.124 1.00 68.56 397 PRO A N 1
ATOM 3040 C CA . PRO A 1 397 ? 4.901 -8.087 -60.923 1.00 68.56 397 PRO A CA 1
ATOM 3041 C C . PRO A 1 397 ? 4.690 -9.347 -61.777 1.00 68.56 397 PRO A C 1
ATOM 3043 O O . PRO A 1 397 ? 5.092 -9.362 -62.947 1.00 68.56 397 PRO A O 1
ATOM 3046 N N . PRO A 1 398 ? 4.103 -10.416 -61.206 1.00 58.81 398 PRO A N 1
ATOM 3047 C CA . PRO A 1 398 ? 3.912 -11.666 -61.928 1.00 58.81 398 PRO A CA 1
ATOM 3048 C C . PRO A 1 398 ? 3.131 -11.386 -63.219 1.00 58.81 398 PRO A C 1
ATOM 3050 O O . PRO A 1 398 ? 1.991 -10.937 -63.167 1.00 58.81 398 PRO A O 1
ATOM 3053 N N . GLY A 1 399 ? 3.772 -11.595 -64.375 1.00 60.97 399 GLY A N 1
ATOM 3054 C CA . GLY A 1 399 ? 3.160 -11.419 -65.699 1.00 60.97 399 GLY A CA 1
ATOM 3055 C C . GLY A 1 399 ? 3.695 -10.267 -66.559 1.00 60.97 399 GLY A C 1
ATOM 3056 O O . GLY A 1 399 ? 3.453 -10.282 -67.763 1.00 60.97 399 GLY A O 1
ATOM 3057 N N . GLN A 1 400 ? 4.480 -9.319 -66.029 1.00 60.22 400 GLN A N 1
ATOM 3058 C CA . GLN A 1 400 ? 5.157 -8.335 -66.888 1.00 60.22 400 GLN A CA 1
ATOM 3059 C C . GLN A 1 400 ? 6.434 -8.940 -67.484 1.00 60.22 400 GLN A C 1
ATOM 3061 O O . GLN A 1 400 ? 7.516 -8.872 -66.897 1.00 60.22 400 GLN A O 1
ATOM 3066 N N . ARG A 1 401 ? 6.322 -9.540 -68.677 1.00 55.81 401 ARG A N 1
ATOM 3067 C CA . ARG A 1 401 ? 7.500 -9.808 -69.514 1.00 55.81 401 ARG A CA 1
ATOM 3068 C C . ARG A 1 401 ? 8.133 -8.458 -69.848 1.00 55.81 401 ARG A C 1
ATOM 3070 O O . ARG A 1 401 ? 7.524 -7.663 -70.555 1.00 55.81 401 ARG A O 1
ATOM 3077 N N . ARG A 1 402 ? 9.343 -8.198 -69.344 1.00 55.22 402 ARG A N 1
ATOM 3078 C CA . ARG A 1 402 ? 10.172 -7.093 -69.838 1.00 55.22 402 ARG A CA 1
ATOM 3079 C C . ARG A 1 402 ? 10.451 -7.362 -71.316 1.00 55.22 402 ARG A C 1
ATOM 3081 O O . ARG A 1 402 ? 11.237 -8.250 -71.637 1.00 55.22 402 ARG A O 1
ATOM 3088 N N . THR A 1 403 ? 9.753 -6.657 -72.199 1.00 55.62 403 THR A N 1
ATOM 3089 C CA . THR A 1 403 ? 10.151 -6.523 -73.600 1.00 55.62 403 THR A CA 1
ATOM 3090 C C . THR A 1 403 ? 11.551 -5.916 -73.602 1.00 55.62 403 THR A C 1
ATOM 3092 O O . THR A 1 403 ? 11.757 -4.877 -72.974 1.00 55.62 403 THR A O 1
ATOM 3095 N N . ARG A 1 404 ? 12.508 -6.654 -74.172 1.00 47.22 404 ARG A N 1
ATOM 3096 C CA . ARG A 1 404 ? 13.914 -6.251 -74.280 1.00 47.22 404 ARG A CA 1
ATOM 3097 C C . ARG A 1 404 ? 14.079 -5.062 -75.205 1.00 47.22 404 ARG A C 1
ATOM 3099 O O . ARG A 1 404 ? 13.354 -5.041 -76.224 1.00 47.22 404 ARG A O 1
#

InterPro domains:
  IPR008807 ROS/MUCR transcriptional regulator [PF05443] (36-92)
  IPR041920 ROS/MUCR transcriptional regulator superfamily [G3DSA:1.10.10.1550] (32-74)

pLDDT: mean 91.95, std 8.87, range [39.19, 98.31]

Solvent-accessible surface area (backbone atoms only — not comparable to full-atom values): 22791 Å² total; per-residue (Å²): 134,83,80,76,74,74,76,74,66,79,64,71,44,66,44,99,88,72,46,58,25,31,61,53,84,43,50,81,48,64,44,77,91,77,35,21,22,44,36,41,76,70,45,48,74,29,62,48,71,44,55,68,55,33,40,77,75,67,73,29,51,64,66,55,47,25,61,75,46,52,32,58,92,80,63,73,58,48,14,69,62,53,54,50,52,51,51,51,51,52,49,55,47,36,70,76,31,61,68,58,36,52,51,52,52,49,51,52,49,33,54,74,72,41,51,50,61,51,54,49,53,54,50,52,53,55,49,52,55,54,50,56,55,50,53,54,52,50,51,54,51,51,54,53,50,50,53,51,48,52,57,51,53,50,53,58,48,53,50,30,38,52,41,22,40,78,72,75,26,94,30,48,66,59,39,50,53,53,43,42,64,72,41,52,50,64,63,57,54,12,60,74,39,75,49,54,51,68,60,48,52,53,50,37,56,75,66,71,48,68,50,99,84,29,86,82,18,46,49,52,48,55,25,32,54,70,66,73,30,97,42,70,66,59,46,59,70,72,49,66,80,80,67,42,53,66,57,56,14,49,64,40,71,49,51,48,68,57,48,49,58,54,24,50,75,71,74,39,45,77,79,58,52,71,63,74,48,44,66,55,48,37,33,52,52,13,45,74,73,73,28,95,36,42,28,55,36,51,38,52,45,41,72,77,63,52,47,76,66,56,53,28,70,75,41,63,42,54,74,69,57,51,51,51,36,30,51,74,52,69,43,80,48,82,82,35,68,68,48,46,50,49,54,39,34,54,74,68,69,50,90,72,52,75,65,55,51,48,49,58,43,40,76,72,69,52,51,62,67,57,53,16,57,71,52,75,48,50,54,67,56,53,50,54,52,32,41,74,70,72,46,39,76,73,53,66,65,94,83,70,75,79,81,127

Secondary structure (DSSP, 8-state):
-----PPPPPPSEE-TTS-EE-S-TT---EETTTTEEE-TTT--EESB--HHHHHHHHS--HHHHHHHTT--TT--SB-HHHHHHHHHHHHHHHHH-HHHHHHHHHHHHHHHTSHHHHHHHHHHHHHHHHHHHHHHHHHHHHHHHHHHHHHHHHHHHHHHHHHHHHTT-SSHHHHHHHHHHTT--HHHHHHHTT--HHHHHHHHHHTTPPPTT-TT-HHHHHHHHHTT-SSHHHHHHHS-TT--HHHHHHHTTS-HHHHHHHHHHTT-GGGGS----HHHHHHHHHHHTT-SSHHHHHHHHHHTT--HHHHHHHH---HHHHHHHHHHTT---TTSHHHHHHHHHHHTT--S-HHHHHHHHHHTT--HHHHHHHTTS-HHHHHHHHHHTT-GGGS--TT-----

Nearest PDB structures (foldseek):
  4ldz-assembly1_B  TM=2.705E-01  e=4.129E+00  Bacillus subtilis subsp. subtilis str. 168
  6zj2-assembly1_A  TM=2.534E-01  e=5.631E+00  Salmonella enterica subsp. enterica serovar Typhimurium str. LT2
  5xt2-assembly5_E  TM=3.010E-01  e=8.517E+00  Bradyrhizobium japonicum
  3vib-assembly2_D  TM=1.781E-01  e=8.517E+00  Neisseria gonorrhoeae

Foldseek 3Di:
DPPPWDPFDAAPDADPVRAGFHDAQQDFDADQVVQWTAQRRGRTTHQFPDQCVCCVPPVDGPQRSCVRSVHDNPDGRHGPVVVVVVVVVVVVVCVVDVVVVVVVVVVVVCVVVCVVVVVVVVVVVVVVVVVVVVVVVVVVVVVVVVVVVVVVVVVLLVLLQVLCVVVVHNGNLRVLVVCQLVVHDLVVSCVSSVHDSVVSVVVCVVSVHDDPLDLPGNLNCLLCVLQPHSDPVVLLVPDDLQDALCNSCVSSPHDSVVNCVNCVVVVNNVSNPHDQPLQRVLQVVCVVVPHNGSLVVLLVVVVVPDDLVNVCVVSVDDSVVSVVSPVVSVHDHCPRLQVLQVVLCVVLPHDDGLLVLLQVCLVVPDALVRSCVSSVHDSVSSQVVCVVVVNNVSHPDPPDDPPD

Organism: NCBI:txid1748367